Protein AF-A0A7R9M6M5-F1 (afdb_monomer)

Foldseek 3Di:
DFCVVVVLHAFKDKDKDAAAAQKKQAWWAAQWKKKKAWLAAKKWKWWADPLLAIDIDIAGHGKMFIDHGPITMMITFHDRGGTIMMIMTRGRVDDLVPIGGPLAVVLVDPLVVVCVVVVHDSVVCVPRDNHGPSMDGDHHDDPRVVVNCVSRPPRHHDPADRMGHSVPDDFPDDDPQWTKRWDFCVRRVVDQKTKMKTKGAAFHKQAWKFFQFFKWKKAWSAAKKKKKKWAVPDVVTDIDIDIDGHGDIDIHGHPIIMMITGNDNGITIMMTMGSHRGGDMGGPLVVLLVDPLVVSCVVPVPDSQVSQLSWDKDKAFCVNVVVRFFKIKMKTDGFAFKKQAWWFAQWKKKKAWQAAKKWKWWADPLRAIDTDIAGHGKMFIDHHPIIMMITFHDRGGTIMMIMTRGRPDDLNPIGGPLCVVLPDPLVVVCVVVVHDSVVCVPRDNHGSRMGHHHHDDPRVVVQVVSCPPRGHDPADRMGDCVPDDFPADDPQWTKRKDFCVNRVVDFKIKIKTKGAAFKKQAWKFFQPFKWKKAWQAAKKKKWKWDPDDVVTDIDIDIDGHGDIDIHGHPIIMMITGNGNGMTIMMTMGSGRDGDMDGPLLVCLPDPVVVSCVVPVPDPVVNVVRDNDDNSMDHD

InterPro domains:
  IPR006045 Cupin 1 [PF00190] (1-122)
  IPR006045 Cupin 1 [PF00190] (170-294)
  IPR006045 Cupin 1 [PF00190] (311-436)
  IPR006045 Cupin 1 [PF00190] (485-611)
  IPR006045 Cupin 1 [SM00835] (1-126)
  IPR006045 Cupin 1 [SM00835] (164-308)
  IPR006045 Cupin 1 [SM00835] (313-441)
  IPR006045 Cupin 1 [SM00835] (479-623)
  IPR011051 RmlC-like cupin domain superfamily [SSF51182] (2-311)
  IPR011051 RmlC-like cupin domain superfamily [SSF51182] (313-627)
  IPR014710 RmlC-like jelly roll fold [G3DSA:2.60.120.10] (2-165)
  IPR014710 RmlC-like jelly roll fold [G3DSA:2.60.120.10] (166-312)
  IPR014710 RmlC-like jelly roll fold [G3DSA:2.60.120.10] (316-480)
  IPR014710 RmlC-like jelly roll fold [G3DSA:2.60.120.10] (481-626)
  IPR017774 Bicupin, oxalate decarboxylase/oxidase [TIGR03404] (2-312)
  IPR017774 Bicupin, oxalate decarboxylase/oxidase [TIGR03404] (316-630)
  IPR051610 Glucose-6-phosphate isomerase/Oxalate decarboxylase [PTHR35848] (505-612)

Mean predicted aligned error: 11.85 Å

Solvent-accessible surface area (backbone atoms only — not comparable to full-atom values): 32671 Å² total; per-residue (Å²): 89,21,30,89,79,41,68,83,35,71,53,45,16,42,46,80,49,76,27,49,50,17,15,28,44,48,53,26,30,41,80,44,36,41,37,36,44,26,75,36,49,27,28,40,39,38,39,42,52,98,79,60,15,22,42,59,50,80,46,37,47,52,13,34,39,43,44,58,55,60,38,42,27,34,40,30,11,33,71,86,74,1,20,32,33,41,38,39,26,63,32,10,82,55,51,90,92,69,52,52,40,52,44,37,54,54,51,75,44,58,56,68,56,53,18,60,74,71,72,47,64,55,72,78,56,73,78,58,53,85,50,62,65,64,60,49,78,53,76,70,77,74,61,65,72,58,53,37,55,59,56,20,62,95,59,32,62,51,88,69,72,49,63,44,63,54,67,77,53,77,58,78,43,78,55,94,39,29,38,32,35,75,47,18,35,93,82,40,70,78,42,61,52,8,32,34,46,38,38,25,32,56,71,8,57,52,63,55,28,27,26,83,79,38,44,38,39,30,40,28,73,34,43,30,37,37,38,37,42,40,40,79,90,46,90,77,60,48,70,52,72,50,78,47,39,55,78,38,76,50,72,45,57,50,64,34,39,30,36,43,31,25,75,33,94,47,60,20,33,33,34,44,35,26,76,24,50,60,78,62,73,46,48,50,61,53,52,56,46,77,36,62,61,68,61,50,35,72,72,71,65,73,45,67,63,55,58,26,47,47,63,48,73,53,75,45,22,27,90,78,40,66,85,31,58,55,38,18,40,34,40,42,48,31,29,41,16,6,28,43,46,52,27,30,41,83,50,38,40,38,34,43,24,72,37,51,26,30,38,39,39,37,40,49,98,84,56,26,26,45,68,49,78,44,40,51,62,14,31,40,43,46,60,49,63,40,40,29,34,42,28,12,32,66,91,71,2,20,33,32,38,40,37,30,58,31,4,80,57,52,86,88,72,50,50,38,52,42,35,55,55,41,72,46,58,53,72,55,54,18,62,75,70,73,44,66,53,77,77,55,74,78,57,51,78,50,63,67,64,53,42,53,45,74,68,78,75,62,68,72,59,53,45,54,59,56,27,62,92,72,23,60,50,89,68,69,51,61,45,64,50,83,80,54,76,58,79,40,80,48,92,8,25,39,33,36,76,47,20,30,91,82,41,70,80,35,56,52,8,36,33,47,38,37,26,32,56,46,4,26,41,48,55,27,28,26,84,82,36,41,39,42,30,41,29,72,32,42,31,37,36,38,40,42,40,46,88,89,49,90,78,59,50,68,54,72,48,77,46,38,56,77,37,74,49,71,45,60,52,64,36,40,30,33,43,34,22,75,36,89,49,61,20,32,35,37,42,35,25,74,28,39,61,77,62,73,48,44,50,51,30,54,54,50,77,38,61,64,69,60,51,40,72,74,70,68,68,52,69,72,51,66,74,66,49,42,84,55,74,68,67,40,36,55,112

Structure (mmCIF, N/CA/C/O backbone):
data_AF-A0A7R9M6M5-F1
#
_entry.id   AF-A0A7R9M6M5-F1
#
loop_
_atom_site.group_PDB
_atom_site.id
_atom_site.type_symbol
_atom_site.label_atom_id
_atom_site.label_alt_id
_atom_site.label_comp_id
_atom_site.label_asym_id
_atom_site.label_entity_id
_atom_site.label_seq_id
_atom_site.pdbx_PDB_ins_code
_atom_site.Cartn_x
_atom_site.Cartn_y
_atom_site.Cartn_z
_atom_site.occupancy
_atom_site.B_iso_or_equiv
_atom_site.auth_seq_id
_atom_site.auth_comp_id
_atom_site.auth_asym_id
_atom_site.auth_atom_id
_atom_site.pdbx_PDB_model_num
ATOM 1 N N . VAL A 1 1 ? -10.448 -9.539 30.370 1.00 91.88 1 VAL A N 1
ATOM 2 C CA . VAL A 1 1 ? -9.020 -9.685 30.726 1.00 91.88 1 VAL A CA 1
ATOM 3 C C . VAL A 1 1 ? -8.406 -8.309 30.861 1.00 91.88 1 VAL A C 1
ATOM 5 O O . VAL A 1 1 ? -8.520 -7.508 29.941 1.00 91.88 1 VAL A O 1
ATOM 8 N N . ASN A 1 2 ? -7.773 -8.033 31.994 1.00 95.00 2 ASN A N 1
ATOM 9 C CA . ASN A 1 2 ? -6.988 -6.815 32.217 1.00 95.00 2 ASN A CA 1
ATOM 10 C C . ASN A 1 2 ? -5.619 -7.166 32.826 1.00 95.00 2 ASN A C 1
ATOM 12 O O . ASN A 1 2 ? -5.300 -8.344 32.993 1.00 95.00 2 ASN A O 1
ATOM 16 N N . VAL A 1 3 ? -4.822 -6.167 33.209 1.00 96.31 3 VAL A N 1
ATOM 17 C CA . VAL A 1 3 ? -3.471 -6.360 33.770 1.00 96.31 3 VAL A CA 1
ATOM 18 C C . VAL A 1 3 ? -3.435 -7.217 35.047 1.00 96.31 3 VAL A C 1
ATOM 20 O O . VAL A 1 3 ? -2.386 -7.740 35.416 1.00 96.31 3 VAL A O 1
ATOM 23 N N . LYS A 1 4 ? -4.555 -7.398 35.759 1.00 95.69 4 LYS A N 1
ATOM 24 C CA . LYS A 1 4 ? -4.601 -8.305 36.920 1.00 95.69 4 LYS A CA 1
ATOM 25 C C . LYS A 1 4 ? -4.625 -9.770 36.489 1.00 95.69 4 LYS A C 1
ATOM 27 O O . LYS A 1 4 ? -3.994 -10.595 37.146 1.00 95.69 4 LYS A O 1
ATOM 32 N N . ASP A 1 5 ? -5.330 -10.068 35.401 1.00 94.75 5 ASP A N 1
ATOM 33 C CA . ASP A 1 5 ? -5.462 -11.418 34.844 1.00 94.75 5 ASP A CA 1
ATOM 34 C C . ASP A 1 5 ? -4.282 -11.762 33.928 1.00 94.75 5 ASP A C 1
ATOM 36 O O . ASP A 1 5 ? -3.798 -12.893 33.916 1.00 94.75 5 ASP A O 1
ATOM 40 N N . PHE A 1 6 ? -3.800 -10.769 33.175 1.00 95.50 6 PHE A N 1
ATOM 41 C CA . PHE A 1 6 ? -2.734 -10.912 32.193 1.00 95.50 6 PHE A CA 1
ATOM 42 C C . PHE A 1 6 ? -1.681 -9.803 32.367 1.00 95.50 6 PHE A C 1
ATOM 44 O O . PHE A 1 6 ? -1.655 -8.841 31.603 1.00 95.50 6 PHE A O 1
ATOM 51 N N . PRO A 1 7 ? -0.781 -9.920 33.367 1.00 96.81 7 PRO A N 1
ATOM 52 C CA . PRO A 1 7 ? 0.104 -8.827 33.800 1.00 96.81 7 PRO A CA 1
ATOM 53 C C . PRO A 1 7 ? 1.103 -8.304 32.772 1.00 96.81 7 PRO A C 1
ATOM 55 O O . PRO A 1 7 ? 1.727 -7.270 33.005 1.00 96.81 7 PRO A O 1
ATOM 58 N N . ILE A 1 8 ? 1.307 -9.028 31.670 1.00 94.19 8 ILE A N 1
ATOM 59 C CA . ILE A 1 8 ? 2.146 -8.547 30.574 1.00 94.19 8 ILE A CA 1
ATOM 60 C C . ILE A 1 8 ? 1.436 -7.462 29.754 1.00 94.19 8 ILE A C 1
ATOM 62 O O . ILE A 1 8 ? 2.133 -6.607 29.216 1.00 94.19 8 ILE A O 1
ATOM 66 N N . ALA A 1 9 ? 0.098 -7.470 29.714 1.00 95.75 9 ALA A N 1
ATOM 67 C CA . ALA A 1 9 ? -0.709 -6.507 28.984 1.00 95.75 9 ALA A CA 1
ATOM 68 C C . ALA A 1 9 ? -0.822 -5.200 29.772 1.00 95.75 9 ALA A C 1
ATOM 70 O O . ALA A 1 9 ? -1.672 -5.066 30.651 1.00 95.75 9 ALA A O 1
ATOM 71 N N . THR A 1 10 ? 0.094 -4.266 29.513 1.00 96.25 10 THR A N 1
ATOM 72 C CA . THR A 1 10 ? 0.234 -3.020 30.284 1.00 96.25 10 THR A CA 1
ATOM 73 C C . THR A 1 10 ? -0.387 -1.795 29.626 1.00 96.25 10 THR A C 1
ATOM 75 O O . THR A 1 10 ? -0.517 -0.774 30.299 1.00 96.25 10 THR A O 1
ATOM 78 N N . GLU A 1 11 ? -0.811 -1.894 28.365 1.00 96.69 11 GLU A N 1
ATOM 79 C CA . GLU A 1 11 ? -1.436 -0.782 27.632 1.00 96.69 11 GLU A CA 1
ATOM 80 C C . GLU A 1 11 ? -2.932 -0.992 27.361 1.00 96.69 11 GLU A C 1
ATOM 82 O O . GLU A 1 11 ? -3.707 -0.038 27.418 1.00 96.69 11 GLU A O 1
ATOM 87 N N . LEU A 1 12 ? -3.345 -2.239 27.120 1.00 97.56 12 LEU A N 1
ATOM 88 C CA . LEU A 1 12 ? -4.691 -2.586 26.665 1.00 97.56 12 LEU A CA 1
ATOM 89 C C . LEU A 1 12 ? -5.375 -3.599 27.596 1.00 97.56 12 LEU A C 1
ATOM 91 O O . LEU A 1 12 ? -4.730 -4.465 28.191 1.00 97.56 12 LEU A O 1
ATOM 95 N N . ALA A 1 13 ? -6.700 -3.514 27.689 1.00 97.81 13 ALA A N 1
ATOM 96 C CA . ALA A 1 13 ? -7.562 -4.500 28.341 1.00 97.81 13 ALA A CA 1
ATOM 97 C C . ALA A 1 13 ? -8.728 -4.874 27.418 1.00 97.81 13 ALA A C 1
ATOM 99 O O . ALA A 1 13 ? -9.165 -4.053 26.620 1.00 97.81 13 ALA A O 1
ATOM 100 N N . GLY A 1 14 ? -9.253 -6.094 27.545 1.00 97.31 14 GLY A N 1
ATOM 101 C CA . GLY A 1 14 ? -10.307 -6.612 26.670 1.00 97.31 14 GLY A CA 1
ATOM 102 C C . GLY A 1 14 ? -11.515 -7.166 27.424 1.00 97.31 14 GLY A C 1
ATOM 103 O O . GLY A 1 14 ? -11.364 -7.800 28.475 1.00 97.31 14 GLY A O 1
ATOM 104 N N . VAL A 1 15 ? -12.713 -6.979 26.872 1.00 97.81 15 VAL A N 1
ATOM 105 C CA . VAL A 1 15 ? -13.975 -7.568 27.346 1.00 97.81 15 VAL A CA 1
ATOM 106 C C . VAL A 1 15 ? -14.675 -8.238 26.173 1.00 97.81 15 VAL A C 1
ATOM 108 O O . VAL A 1 15 ? -14.900 -7.618 25.142 1.00 97.81 15 VAL A O 1
ATOM 111 N N . GLN A 1 16 ? -15.056 -9.499 26.337 1.00 97.06 16 GLN A N 1
ATOM 112 C CA . GLN A 1 16 ? -15.898 -10.196 25.374 1.00 97.06 16 GLN A CA 1
ATOM 113 C C . GLN A 1 16 ? -17.340 -10.136 25.871 1.00 97.06 16 GLN A C 1
ATOM 115 O O . GLN A 1 16 ? -17.618 -10.541 27.000 1.00 97.06 16 GLN A O 1
ATOM 120 N N . MET A 1 17 ? -18.258 -9.628 25.052 1.00 97.81 17 MET A N 1
ATOM 121 C CA . MET A 1 17 ? -19.627 -9.371 25.488 1.00 97.81 17 MET A CA 1
ATOM 122 C C . MET A 1 17 ? -20.653 -9.901 24.493 1.00 97.81 17 MET A C 1
ATOM 124 O O . MET A 1 17 ? -20.473 -9.865 23.277 1.00 97.81 17 MET A O 1
ATOM 128 N N . ARG A 1 18 ? -21.764 -10.402 25.041 1.00 97.81 18 ARG A N 1
ATOM 129 C CA . ARG A 1 18 ? -22.876 -10.991 24.297 1.00 97.81 18 ARG A CA 1
ATOM 130 C C . ARG A 1 18 ? -24.187 -10.318 24.681 1.00 97.81 18 ARG A C 1
ATOM 132 O O . ARG A 1 18 ? -24.586 -10.356 25.841 1.00 97.81 18 ARG A O 1
ATOM 139 N N . LEU A 1 19 ? -24.900 -9.786 23.696 1.00 98.31 19 LEU A N 1
ATOM 140 C CA . LEU A 1 19 ? -26.255 -9.259 23.848 1.00 98.31 19 LEU A CA 1
ATOM 141 C C . LEU A 1 19 ? -27.232 -10.115 23.054 1.00 98.31 19 LEU A C 1
ATOM 143 O O . LEU A 1 19 ? -27.114 -10.205 21.840 1.00 98.31 19 LEU A O 1
ATOM 147 N N . VAL A 1 20 ? -28.214 -10.721 23.718 1.00 97.56 20 VAL A N 1
ATOM 148 C CA . VAL A 1 20 ? -29.313 -11.439 23.044 1.00 97.56 20 VAL A CA 1
ATOM 149 C C . VAL A 1 20 ? -30.204 -10.475 22.244 1.00 97.56 20 VAL A C 1
ATOM 151 O O . VAL A 1 20 ? -30.051 -9.258 22.346 1.00 97.56 20 VAL A O 1
ATOM 154 N N . ARG A 1 21 ? -31.174 -10.994 21.481 1.00 97.62 21 ARG A N 1
ATOM 155 C CA . ARG A 1 21 ? -32.204 -10.188 20.799 1.00 97.62 21 ARG A CA 1
ATOM 156 C C . ARG A 1 21 ? -32.848 -9.169 21.745 1.00 97.62 21 ARG A C 1
ATOM 158 O O . ARG A 1 21 ? -33.510 -9.553 22.709 1.00 97.62 21 ARG A O 1
ATOM 165 N N . GLY A 1 22 ? -32.684 -7.881 21.448 1.00 97.50 22 GLY A N 1
ATOM 166 C CA . GLY A 1 22 ? -33.200 -6.780 22.267 1.00 97.50 22 GLY A CA 1
ATOM 167 C C . GLY A 1 22 ? -32.490 -6.604 23.615 1.00 97.50 22 GLY A C 1
ATOM 168 O O . GLY A 1 22 ? -32.914 -5.777 24.418 1.00 97.50 22 GLY A O 1
ATOM 169 N N . GLY A 1 23 ? -31.424 -7.362 23.883 1.00 98.31 23 GLY A N 1
ATOM 170 C CA . GLY A 1 23 ? -30.550 -7.167 25.033 1.00 98.31 23 GLY A CA 1
ATOM 171 C C . GLY A 1 23 ? -29.790 -5.852 24.901 1.00 98.31 23 GLY A C 1
ATOM 172 O O . GLY A 1 23 ? -29.251 -5.553 23.840 1.00 98.31 23 GLY A O 1
ATOM 173 N N . VAL A 1 24 ? -29.746 -5.075 25.974 1.00 98.69 24 VAL A N 1
ATOM 174 C CA . VAL A 1 24 ? -29.139 -3.746 26.039 1.00 98.69 24 VAL A CA 1
ATOM 175 C C . VAL A 1 24 ? -27.993 -3.780 27.031 1.00 98.69 24 VAL A C 1
ATOM 177 O O . VAL A 1 24 ? -28.197 -4.145 28.187 1.00 98.69 24 VAL A O 1
ATOM 180 N N . ARG A 1 25 ? -26.813 -3.344 26.596 1.00 98.56 25 ARG A N 1
ATOM 181 C CA . ARG A 1 25 ? -25.772 -2.816 27.473 1.00 98.56 25 ARG A CA 1
ATOM 182 C C . ARG A 1 25 ? -26.164 -1.384 27.825 1.00 98.56 25 ARG A C 1
ATOM 184 O O . ARG A 1 25 ? -26.307 -0.545 26.936 1.00 98.56 25 ARG A O 1
ATOM 191 N N . GLU A 1 26 ? -26.403 -1.146 29.112 1.00 98.56 26 GLU A N 1
ATOM 192 C CA . GLU A 1 26 ? -26.962 0.103 29.638 1.00 98.56 26 GLU A CA 1
ATOM 193 C C . GLU A 1 26 ? -26.215 1.355 29.147 1.00 98.56 26 GLU A C 1
ATOM 195 O O . GLU A 1 26 ? -25.014 1.305 28.906 1.00 98.56 26 GLU A O 1
ATOM 200 N N . LEU A 1 27 ? -26.916 2.492 29.049 1.00 98.62 27 LEU A N 1
ATOM 201 C CA . LEU A 1 27 ? -26.295 3.807 28.872 1.00 98.62 27 LEU A CA 1
ATOM 202 C C . LEU A 1 27 ? -25.212 4.055 29.928 1.00 98.62 27 LEU A C 1
ATOM 204 O O . LEU A 1 27 ? -25.495 4.047 31.130 1.00 98.62 27 LEU A O 1
ATOM 208 N N . HIS A 1 28 ? -23.986 4.292 29.474 1.00 98.69 28 HIS A N 1
ATOM 209 C CA . HIS A 1 28 ? -22.837 4.448 30.355 1.00 98.69 28 HIS A CA 1
ATOM 210 C C . HIS A 1 28 ? -21.697 5.231 29.706 1.00 98.69 28 HIS A C 1
ATOM 212 O O . HIS A 1 28 ? -21.733 5.522 28.515 1.00 98.69 28 HIS A O 1
ATOM 218 N N . TRP A 1 29 ? -20.686 5.585 30.499 1.00 98.50 29 TRP A N 1
ATOM 219 C CA . TRP A 1 29 ? -19.401 6.087 30.005 1.00 98.50 29 TRP A CA 1
ATOM 220 C C . TRP A 1 29 ? -18.245 5.582 30.877 1.00 98.50 29 TRP A C 1
ATOM 222 O O . TRP A 1 29 ? -18.445 5.029 31.962 1.00 98.50 29 TRP A O 1
ATOM 232 N N . HIS A 1 30 ? -17.016 5.797 30.417 1.00 98.12 30 HIS A N 1
ATOM 233 C CA . HIS A 1 30 ? -15.781 5.467 31.133 1.00 98.12 30 HIS A CA 1
ATOM 234 C C . HIS A 1 30 ? -14.622 6.360 30.647 1.00 98.12 30 HIS A C 1
ATOM 236 O O . HIS A 1 30 ? -14.724 6.969 29.580 1.00 98.12 30 HIS A O 1
ATOM 242 N N . PRO A 1 31 ? -13.525 6.481 31.421 1.00 95.81 31 PRO A N 1
ATOM 243 C CA . PRO A 1 31 ? -12.384 7.320 31.053 1.00 95.81 31 PRO A CA 1
ATOM 244 C C . PRO A 1 31 ? -11.479 6.694 29.982 1.00 95.81 31 PRO A C 1
ATOM 246 O O . PRO A 1 31 ? -10.701 7.419 29.370 1.00 95.81 31 PRO A O 1
ATOM 249 N N . ALA A 1 32 ? -11.562 5.386 29.738 1.00 96.75 32 ALA A N 1
ATOM 250 C CA . ALA A 1 32 ? -10.852 4.751 28.631 1.00 96.75 32 ALA A CA 1
ATOM 251 C C . ALA A 1 32 ? -11.553 5.046 27.294 1.00 96.75 32 ALA A C 1
ATOM 253 O O . ALA A 1 32 ? -12.771 5.220 27.262 1.00 96.75 32 ALA A O 1
ATOM 254 N N . THR A 1 33 ? -10.799 5.091 26.201 1.00 97.31 33 THR A N 1
ATOM 255 C CA . THR A 1 33 ? -11.354 4.935 24.852 1.00 97.31 33 THR A CA 1
ATOM 256 C C . THR A 1 33 ? -11.737 3.471 24.668 1.00 97.31 33 THR A C 1
ATOM 258 O O . THR A 1 33 ? -10.958 2.593 25.034 1.00 97.31 33 THR A O 1
ATOM 261 N N . GLU A 1 34 ? -12.915 3.216 24.108 1.00 98.38 34 GLU A N 1
ATOM 262 C CA . GLU A 1 34 ? -13.382 1.872 23.755 1.00 98.38 34 GLU A CA 1
ATOM 263 C C . GLU A 1 34 ? -13.291 1.701 22.245 1.00 98.38 34 GLU A C 1
ATOM 265 O O . GLU A 1 34 ? -13.902 2.469 21.510 1.00 98.38 34 GLU A O 1
ATOM 270 N N . TRP A 1 35 ? -12.539 0.707 21.795 1.00 98.56 35 TRP A N 1
ATOM 271 C CA . TRP A 1 35 ? -12.549 0.194 20.430 1.00 98.56 35 TRP A CA 1
ATOM 272 C C . TRP A 1 35 ? -13.246 -1.161 20.434 1.00 98.56 35 TRP A C 1
ATOM 274 O O . TRP A 1 35 ? -13.122 -1.904 21.407 1.00 98.56 35 TRP A O 1
ATOM 284 N N . ALA A 1 36 ? -13.957 -1.517 19.374 1.00 98.62 36 ALA A N 1
ATOM 285 C CA . ALA A 1 36 ? -14.643 -2.797 19.330 1.00 98.62 36 ALA A CA 1
ATOM 286 C C . ALA A 1 36 ? -14.668 -3.432 17.951 1.00 98.62 36 ALA A C 1
ATOM 288 O O . ALA A 1 36 ? -14.632 -2.740 16.938 1.00 98.62 36 ALA A O 1
ATOM 289 N N . TYR A 1 37 ? -14.822 -4.754 17.952 1.00 98.69 37 TYR A N 1
ATOM 290 C CA . TYR A 1 37 ? -14.992 -5.587 16.770 1.00 98.69 37 TYR A CA 1
ATOM 291 C C . TYR A 1 37 ? -16.195 -6.515 16.955 1.00 98.69 37 TYR A C 1
ATOM 293 O O . TYR A 1 37 ? -16.275 -7.260 17.941 1.00 98.69 37 TYR A O 1
ATOM 301 N N . VAL A 1 38 ? -17.137 -6.487 16.012 1.00 98.50 38 VAL A N 1
ATOM 302 C CA . VAL A 1 38 ? -18.300 -7.381 16.024 1.00 98.50 38 VAL A CA 1
ATOM 303 C C . VAL A 1 38 ? -17.896 -8.739 15.462 1.00 98.50 38 VAL A C 1
ATOM 305 O O . VAL A 1 38 ? -17.629 -8.886 14.273 1.00 98.50 38 VAL A O 1
ATOM 308 N N . MET A 1 39 ? -17.885 -9.758 16.319 1.00 97.31 39 MET A N 1
ATOM 309 C CA . MET A 1 39 ? -17.541 -11.124 15.921 1.00 97.31 39 MET A CA 1
ATOM 310 C C . MET A 1 39 ? -18.711 -11.854 15.258 1.00 97.31 39 MET A C 1
ATOM 312 O O . MET A 1 39 ? -18.479 -12.720 14.431 1.00 97.31 39 MET A O 1
ATOM 316 N N . SER A 1 40 ? -19.957 -11.567 15.653 1.00 97.25 40 SER A N 1
ATOM 317 C CA . SER A 1 40 ? -21.156 -12.086 14.978 1.00 97.25 40 SER A CA 1
ATOM 318 C C . SER A 1 40 ? -22.419 -11.309 15.353 1.00 97.25 40 SER A C 1
ATOM 320 O O . SER A 1 40 ? -22.526 -10.727 16.439 1.00 97.25 40 SER A O 1
ATOM 322 N N . GLY A 1 41 ? -23.412 -11.359 14.464 1.00 97.56 41 GLY A N 1
ATOM 323 C CA . GLY A 1 41 ? -24.703 -10.700 14.647 1.00 97.56 41 GLY A CA 1
ATOM 324 C C . GLY A 1 41 ? -24.656 -9.201 14.351 1.00 97.56 41 GLY A C 1
ATOM 325 O O . GLY A 1 41 ? -23.792 -8.726 13.618 1.00 97.56 41 GLY A O 1
ATOM 326 N N . THR A 1 42 ? -25.611 -8.459 14.910 1.00 98.25 42 THR A N 1
ATOM 327 C CA . THR A 1 42 ? -25.756 -7.016 14.671 1.00 98.25 42 THR A CA 1
ATOM 328 C C . THR A 1 42 ? -26.167 -6.321 15.961 1.00 98.25 42 THR A C 1
ATOM 330 O O . THR A 1 42 ? -27.047 -6.804 16.679 1.00 98.25 42 THR A O 1
ATOM 333 N N . CYS A 1 43 ? -25.588 -5.161 16.261 1.00 98.44 43 CYS A N 1
ATOM 334 C CA . CYS A 1 43 ? -26.076 -4.283 17.323 1.00 98.44 43 CYS A CA 1
ATOM 335 C C . CYS A 1 43 ? -26.326 -2.860 16.825 1.00 98.44 43 CYS A C 1
ATOM 337 O O . CYS A 1 43 ? -25.689 -2.386 15.891 1.00 98.44 43 CYS A O 1
ATOM 339 N N . ARG A 1 44 ? -27.252 -2.172 17.497 1.00 98.75 44 ARG A N 1
ATOM 340 C CA . ARG A 1 44 ? -27.378 -0.721 17.434 1.00 98.75 44 ARG A CA 1
ATOM 341 C C . ARG A 1 44 ? -26.503 -0.102 18.501 1.00 98.75 44 ARG A C 1
ATOM 343 O O . ARG A 1 44 ? -26.635 -0.449 19.676 1.00 98.75 44 ARG A O 1
ATOM 350 N N . ILE A 1 45 ? -25.689 0.857 18.104 1.00 98.75 45 ILE A N 1
ATOM 351 C CA . ILE A 1 45 ? -24.898 1.681 19.001 1.00 98.75 45 ILE A CA 1
ATOM 352 C C . ILE A 1 45 ? -25.422 3.111 19.035 1.00 98.75 45 ILE A C 1
ATOM 354 O O . ILE A 1 45 ? -25.960 3.622 18.053 1.00 98.75 45 ILE A O 1
ATOM 358 N N . THR A 1 46 ? -25.266 3.769 20.180 1.00 98.69 46 THR A N 1
ATOM 359 C CA . THR A 1 46 ? -25.616 5.185 20.350 1.00 98.69 46 THR A CA 1
ATOM 360 C C . THR A 1 46 ? -24.489 5.924 21.042 1.00 98.69 46 THR A C 1
ATOM 362 O O . THR A 1 46 ? -23.941 5.365 21.984 1.00 98.69 46 THR A O 1
ATOM 365 N N . ALA A 1 47 ? -24.234 7.184 20.703 1.00 98.38 47 ALA A N 1
ATOM 366 C CA . ALA A 1 47 ? -23.343 8.058 21.462 1.00 98.38 47 ALA A CA 1
ATOM 367 C C . ALA A 1 47 ? -23.809 9.522 21.440 1.00 98.38 47 ALA A C 1
ATOM 369 O O . ALA A 1 47 ? -24.619 9.920 20.597 1.00 98.38 47 ALA A O 1
ATOM 370 N N . ILE A 1 48 ? -23.280 10.324 22.367 1.00 96.94 48 ILE A N 1
ATOM 371 C CA . ILE A 1 48 ? -23.477 11.778 22.413 1.00 96.94 48 ILE A CA 1
ATOM 372 C C . ILE A 1 48 ? -22.143 12.509 22.635 1.00 96.94 48 ILE A C 1
ATOM 374 O O . ILE A 1 48 ? -21.298 12.049 23.409 1.00 96.94 48 ILE A O 1
ATOM 378 N N . ASP A 1 49 ? -21.946 13.643 21.958 1.00 95.25 49 ASP A N 1
ATOM 379 C CA . ASP A 1 49 ? -20.776 14.515 22.145 1.00 95.25 49 ASP A CA 1
ATOM 380 C C . ASP A 1 49 ? -21.019 15.648 23.168 1.00 95.25 49 ASP A C 1
ATOM 382 O O . ASP A 1 49 ? -22.100 15.799 23.740 1.00 95.25 49 ASP A O 1
ATOM 386 N N . GLU A 1 50 ? -19.998 16.471 23.423 1.00 94.44 50 GLU A N 1
ATOM 387 C CA . GLU A 1 50 ? -20.080 17.631 24.324 1.00 94.44 50 GLU A CA 1
ATOM 388 C C . GLU A 1 50 ? -20.996 18.751 23.812 1.00 94.44 50 GLU A C 1
ATOM 390 O O . GLU A 1 50 ? -21.436 19.591 24.598 1.00 94.44 50 GLU A O 1
ATOM 395 N N . GLY A 1 51 ? -21.284 18.771 22.509 1.00 95.19 51 GLY A N 1
ATOM 396 C CA . GLY A 1 51 ? -22.243 19.674 21.880 1.00 95.19 51 GLY A CA 1
ATOM 397 C C . GLY A 1 51 ? -23.689 19.187 21.993 1.00 95.19 51 GLY A C 1
ATOM 398 O O . GLY A 1 51 ? -24.603 19.886 21.552 1.00 95.19 51 GLY A O 1
ATOM 399 N N . GLY A 1 52 ? -23.910 18.006 22.578 1.00 95.56 52 GLY A N 1
ATOM 400 C CA . GLY A 1 52 ? -25.215 17.364 22.671 1.00 95.56 52 GLY A CA 1
ATOM 401 C C . GLY A 1 52 ? -25.695 16.766 21.348 1.00 95.56 52 GLY A C 1
ATOM 402 O O . GLY A 1 52 ? -26.894 16.524 21.196 1.00 95.56 52 GLY A O 1
ATOM 403 N N . LYS A 1 53 ? -24.802 16.569 20.375 1.00 97.62 53 LYS A N 1
ATOM 404 C CA . LYS A 1 53 ? -25.119 15.952 19.085 1.00 97.62 53 LYS A CA 1
ATOM 405 C C . LYS A 1 53 ? -25.138 14.440 19.218 1.00 97.62 53 LYS A C 1
ATOM 407 O O . LYS A 1 53 ? -24.337 13.867 19.954 1.00 97.62 53 LYS A O 1
ATOM 412 N N . ALA A 1 54 ? -26.044 13.803 18.489 1.00 97.81 54 ALA A N 1
ATOM 413 C CA . ALA A 1 54 ? -26.254 12.366 18.581 1.00 97.81 54 ALA A CA 1
ATOM 414 C C . ALA A 1 54 ? -25.544 11.595 17.466 1.00 97.81 54 ALA A C 1
ATOM 416 O O . ALA A 1 54 ? -25.441 12.057 16.328 1.00 97.81 54 ALA A O 1
ATOM 417 N N . PHE A 1 55 ? -25.137 10.376 17.797 1.00 98.38 55 PHE A N 1
ATOM 418 C CA . PHE A 1 55 ? -24.728 9.342 16.860 1.00 98.38 55 PHE A CA 1
ATOM 419 C C . PHE A 1 55 ? -25.541 8.085 17.158 1.00 98.38 55 PHE A C 1
ATOM 421 O O . PHE A 1 55 ? -25.664 7.690 18.317 1.00 98.38 55 PHE A O 1
ATOM 428 N N . VAL A 1 56 ? -26.142 7.496 16.129 1.00 98.62 56 VAL A N 1
ATOM 429 C CA . VAL A 1 56 ? -26.894 6.240 16.216 1.00 98.62 56 VAL A CA 1
ATOM 430 C C . VAL A 1 56 ? -26.594 5.463 14.947 1.00 98.62 56 VAL A C 1
ATOM 432 O O . VAL A 1 56 ? -26.830 5.990 13.861 1.00 98.62 56 VAL A O 1
ATOM 435 N N . GLU A 1 57 ? -26.090 4.243 15.081 1.00 98.62 57 GLU A N 1
ATOM 436 C CA . GLU A 1 57 ? -25.695 3.425 13.934 1.00 98.62 57 GLU A CA 1
ATOM 437 C C . GLU A 1 57 ? -25.913 1.937 14.210 1.00 98.62 57 GLU A C 1
ATOM 439 O O . GLU A 1 57 ? -25.844 1.510 15.365 1.00 98.62 57 GLU A O 1
ATOM 444 N N . ASP A 1 58 ? -26.187 1.163 13.161 1.00 98.62 58 ASP A N 1
ATOM 445 C CA . ASP A 1 58 ? -26.205 -0.300 13.219 1.00 98.62 58 ASP A CA 1
ATOM 446 C C . ASP A 1 58 ? -24.872 -0.845 12.683 1.00 98.62 58 ASP A C 1
ATOM 448 O O . ASP A 1 58 ? -24.449 -0.505 11.581 1.00 98.62 58 ASP A O 1
ATOM 452 N N . VAL A 1 59 ? -24.217 -1.711 13.456 1.00 98.38 59 VAL A N 1
ATOM 453 C CA . VAL A 1 59 ? -22.946 -2.365 13.098 1.00 98.38 59 VAL A CA 1
ATOM 454 C C . VAL A 1 59 ? -23.124 -3.879 13.127 1.00 98.38 59 VAL A C 1
ATOM 456 O O . VAL A 1 59 ? -23.807 -4.414 14.009 1.00 98.38 59 VAL A O 1
ATOM 459 N N . SER A 1 60 ? -22.559 -4.569 12.137 1.00 97.88 60 SER A N 1
ATOM 460 C CA . SER A 1 60 ? -22.714 -6.015 11.933 1.00 97.88 60 SER A CA 1
ATOM 461 C C . SER A 1 60 ? -21.375 -6.743 11.991 1.00 97.88 60 SER A C 1
ATOM 463 O O . SER A 1 60 ? -20.343 -6.129 12.224 1.00 97.88 60 SER A O 1
ATOM 465 N N . GLU A 1 61 ? -21.397 -8.064 11.824 1.00 97.12 61 G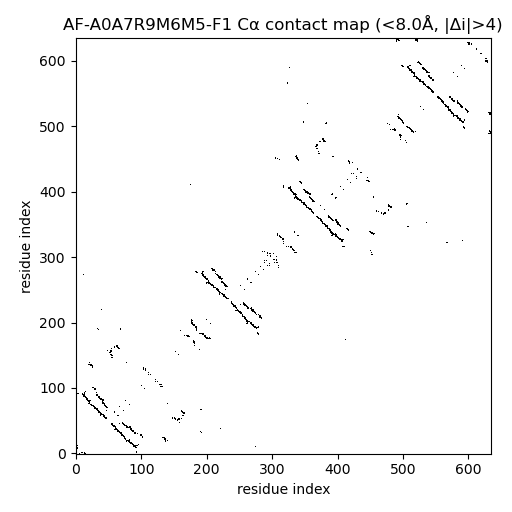LU A N 1
ATOM 466 C CA . GLU A 1 61 ? -20.201 -8.909 11.758 1.00 97.12 61 GLU A CA 1
ATOM 467 C C . GLU A 1 61 ? -19.075 -8.292 10.911 1.00 97.12 61 GLU A C 1
ATOM 469 O O . GLU A 1 61 ? -19.298 -7.823 9.795 1.00 97.12 61 GLU A O 1
ATOM 474 N N . SER A 1 62 ? -17.869 -8.288 11.481 1.00 96.38 62 SER A N 1
ATOM 475 C CA . SER A 1 62 ? -16.657 -7.654 10.953 1.00 96.38 62 SER A CA 1
ATOM 476 C C . SER A 1 62 ? -16.647 -6.124 10.888 1.00 96.38 62 SER A C 1
ATOM 478 O O . SER A 1 62 ? -15.647 -5.556 10.453 1.00 96.38 62 SER A O 1
ATOM 480 N N . ASP A 1 63 ? -17.688 -5.439 11.357 1.00 98.50 63 ASP A N 1
ATOM 481 C CA . ASP A 1 63 ? -17.650 -3.994 11.578 1.00 98.50 63 ASP A CA 1
ATOM 482 C C . ASP A 1 63 ? -17.066 -3.652 12.953 1.00 98.50 63 ASP A C 1
ATOM 484 O O . ASP A 1 63 ? -16.968 -4.482 13.865 1.00 98.50 63 ASP A O 1
ATOM 488 N N . LEU A 1 64 ? -16.680 -2.387 13.096 1.00 98.44 64 LEU A N 1
ATOM 489 C CA . LEU A 1 64 ? -16.043 -1.848 14.285 1.00 98.44 64 LEU A CA 1
ATOM 490 C C . LEU A 1 64 ? -16.764 -0.603 14.784 1.00 98.44 64 LEU A C 1
ATOM 492 O O . LEU A 1 64 ? -17.460 0.091 14.036 1.00 98.44 64 LEU A O 1
ATOM 496 N N . TRP A 1 65 ? -16.507 -0.260 16.041 1.00 98.62 65 TRP A N 1
ATOM 497 C CA . TRP A 1 65 ? -16.773 1.083 16.542 1.00 98.62 65 TRP A CA 1
ATOM 498 C C . TRP A 1 65 ? -15.641 1.592 17.417 1.00 98.62 65 TRP A C 1
ATOM 500 O O . TRP A 1 65 ? -14.797 0.831 17.893 1.00 98.62 65 TRP A O 1
ATOM 510 N N . LEU A 1 66 ? -15.654 2.903 17.641 1.00 98.25 66 LEU A N 1
ATOM 511 C CA . LEU A 1 66 ? -14.839 3.536 18.655 1.00 98.25 66 LEU A CA 1
ATOM 512 C C . LEU A 1 66 ? -15.605 4.638 19.377 1.00 98.25 66 LEU A C 1
ATOM 514 O O . LEU A 1 66 ? -16.075 5.594 18.762 1.00 98.25 66 LEU A O 1
ATOM 518 N N . PHE A 1 67 ? -15.657 4.541 20.702 1.00 98.25 67 PHE A N 1
ATOM 519 C CA . PHE A 1 67 ? -16.124 5.619 21.561 1.00 98.25 67 PHE A CA 1
ATOM 520 C C . PHE A 1 67 ? -14.932 6.315 22.213 1.00 98.25 67 PHE A C 1
ATOM 522 O O . PHE A 1 67 ? -14.208 5.696 23.002 1.00 98.25 67 PHE A O 1
ATOM 529 N N . PRO A 1 68 ? -14.721 7.613 21.929 1.00 96.81 68 PRO A N 1
ATOM 530 C CA . PRO A 1 68 ? -13.701 8.383 22.619 1.00 96.81 68 PRO A CA 1
ATOM 531 C C . PRO A 1 68 ? -13.921 8.392 24.137 1.00 96.81 68 PRO A C 1
ATOM 533 O O . PRO A 1 68 ? -15.053 8.308 24.624 1.00 96.81 68 PRO A O 1
ATOM 536 N N . SER A 1 69 ? -12.828 8.562 24.880 1.00 96.81 69 SER A N 1
ATOM 537 C CA . SER A 1 69 ? -12.848 8.734 26.336 1.00 96.81 69 SER A CA 1
ATOM 538 C C . SER A 1 69 ? -13.957 9.689 26.801 1.00 96.81 69 SER A C 1
ATOM 540 O O . SER A 1 69 ? -14.101 10.809 26.302 1.00 96.81 69 SER A O 1
ATOM 542 N N . GLY A 1 70 ? -14.751 9.238 27.774 1.00 96.31 70 GLY A N 1
ATOM 543 C CA . GLY A 1 70 ? -15.783 10.040 28.427 1.00 96.31 70 GLY A CA 1
ATOM 544 C C . GLY A 1 70 ? -17.067 10.263 27.624 1.00 96.31 70 GLY A C 1
ATOM 545 O O . GLY A 1 70 ? -17.934 10.991 28.105 1.00 96.31 70 GLY A O 1
ATOM 546 N N . ARG A 1 71 ? -17.231 9.661 26.437 1.00 96.94 71 ARG A N 1
ATOM 547 C CA . ARG A 1 71 ? -18.475 9.765 25.654 1.00 96.94 71 ARG A CA 1
ATOM 548 C C . ARG A 1 71 ? -19.535 8.794 26.168 1.00 96.94 71 ARG A C 1
ATOM 550 O O . ARG A 1 71 ? -19.280 7.590 26.156 1.00 96.94 71 ARG A O 1
ATOM 557 N N . PRO A 1 72 ? -20.722 9.267 26.595 1.00 98.25 72 PRO A N 1
ATOM 558 C CA . PRO A 1 72 ? -21.812 8.376 26.955 1.00 98.25 72 PRO A CA 1
ATOM 559 C C . PRO A 1 72 ? -22.339 7.629 25.736 1.00 98.25 72 PRO A C 1
ATOM 561 O O . PRO A 1 72 ? -22.593 8.244 24.698 1.00 98.25 72 PRO A O 1
ATOM 564 N N . HIS A 1 73 ? -22.531 6.323 25.882 1.00 98.75 73 HIS A N 1
ATOM 565 C CA . HIS A 1 73 ? -22.977 5.441 24.812 1.00 98.75 73 HIS A CA 1
ATOM 566 C C . HIS A 1 73 ? -23.810 4.261 25.335 1.00 98.75 73 HIS A C 1
ATOM 568 O O . HIS A 1 73 ? -23.947 4.060 26.543 1.00 98.75 73 HIS A O 1
ATOM 574 N N . SER A 1 74 ? -24.418 3.504 24.419 1.00 98.69 74 SER A N 1
ATOM 575 C CA . SER A 1 74 ? -25.132 2.252 24.705 1.00 98.69 74 SER A CA 1
ATOM 576 C C . SER A 1 74 ? -25.049 1.297 23.520 1.00 98.69 74 SER A C 1
ATOM 578 O O . SER A 1 74 ? -24.732 1.722 22.407 1.00 98.69 74 SER A O 1
ATOM 580 N N . ILE A 1 75 ? -25.343 0.018 23.768 1.00 98.75 75 ILE A N 1
ATOM 581 C CA . ILE A 1 75 ? -25.302 -1.040 22.753 1.00 98.75 75 ILE A CA 1
ATOM 582 C C . ILE A 1 75 ? -26.558 -1.893 22.905 1.00 98.75 75 ILE A C 1
ATOM 584 O O . ILE A 1 75 ? -26.884 -2.321 24.012 1.00 98.75 75 ILE A O 1
ATOM 588 N N . GLN A 1 76 ? -27.258 -2.177 21.812 1.00 98.62 76 GLN A N 1
ATOM 589 C CA . GLN A 1 76 ? -28.449 -3.021 21.813 1.00 98.62 76 GLN A CA 1
ATOM 590 C C . GLN A 1 76 ? -28.359 -4.107 20.742 1.00 98.62 76 GLN A C 1
ATOM 592 O O . GLN A 1 76 ? -28.235 -3.803 19.561 1.00 98.62 76 GLN A O 1
ATOM 597 N N . GLY A 1 77 ? -28.460 -5.377 21.136 1.00 98.31 77 GLY A N 1
ATOM 598 C CA . GLY A 1 77 ? -28.470 -6.513 20.212 1.00 98.31 77 GLY A CA 1
ATOM 599 C C . GLY A 1 77 ? -29.714 -6.520 19.318 1.00 98.31 77 GLY A C 1
ATOM 600 O O . GLY A 1 77 ? -30.842 -6.394 19.807 1.00 98.31 77 GLY A O 1
ATOM 601 N N . LEU A 1 78 ? -29.509 -6.695 18.014 1.00 97.62 78 LEU A N 1
ATOM 602 C CA . LEU A 1 78 ? -30.542 -6.747 16.977 1.00 97.62 78 LEU A CA 1
ATOM 603 C C . LEU A 1 78 ? -30.680 -8.158 16.394 1.00 97.62 78 LEU A C 1
ATOM 605 O O . LEU A 1 78 ? -29.874 -9.039 16.665 1.00 97.62 78 LEU A O 1
ATOM 609 N N . GLY A 1 79 ? -31.712 -8.377 15.577 1.00 91.62 79 GLY A N 1
ATOM 610 C CA . GLY A 1 79 ? -31.952 -9.678 14.946 1.00 91.62 79 GLY A CA 1
ATOM 611 C C . GLY A 1 79 ? -32.278 -10.787 15.951 1.00 91.62 79 GLY A C 1
ATOM 612 O O . GLY A 1 79 ? -32.428 -10.543 17.149 1.00 91.62 79 GLY A O 1
ATOM 613 N N . ASP A 1 80 ? -32.430 -12.013 15.458 1.00 90.31 80 ASP A N 1
ATOM 614 C CA . ASP A 1 80 ? -32.790 -13.154 16.309 1.00 90.31 80 ASP A CA 1
ATOM 615 C C . ASP A 1 80 ? -31.614 -13.638 17.162 1.00 90.31 80 ASP A C 1
ATOM 617 O O . ASP A 1 80 ? -31.799 -13.999 18.328 1.00 90.31 80 ASP A O 1
ATOM 621 N N . ASP A 1 81 ? -30.402 -13.525 16.623 1.00 89.94 81 ASP A N 1
ATOM 622 C CA . ASP A 1 81 ? -29.177 -13.898 17.311 1.00 89.94 81 ASP A CA 1
ATOM 623 C C . ASP A 1 81 ? -28.565 -12.748 18.115 1.00 89.94 81 ASP A C 1
ATOM 625 O O . ASP A 1 81 ? -27.588 -12.978 18.807 1.00 89.94 81 ASP A O 1
ATOM 629 N N . GLY A 1 82 ? -29.099 -11.526 18.140 1.00 95.94 82 GLY A N 1
ATOM 630 C CA . GLY A 1 82 ? -28.474 -10.434 18.897 1.00 95.94 82 GLY A CA 1
ATOM 631 C C . GLY A 1 82 ? -27.087 -10.053 18.353 1.00 95.94 82 GLY A C 1
ATOM 632 O O . GLY A 1 82 ? -26.865 -10.039 17.147 1.00 95.94 82 GLY A O 1
ATOM 633 N N . CYS A 1 83 ? -26.140 -9.764 19.249 1.00 97.81 83 CYS A N 1
ATOM 634 C CA . CYS A 1 83 ? -24.767 -9.393 18.897 1.00 97.81 83 CYS A CA 1
ATOM 635 C C . CYS A 1 83 ? -23.728 -10.022 19.835 1.00 97.81 83 CYS A C 1
ATOM 637 O O . CYS A 1 83 ? -23.986 -10.178 21.037 1.00 97.81 83 CYS A O 1
ATOM 639 N N . PHE A 1 84 ? -22.565 -10.382 19.298 1.00 97.94 84 PHE A N 1
ATOM 640 C CA . PHE A 1 84 ? -21.393 -10.858 20.028 1.00 97.94 84 PHE A CA 1
ATOM 641 C C . PHE A 1 84 ? -20.155 -10.106 19.552 1.00 97.94 84 PHE A C 1
ATOM 643 O O . PHE A 1 84 ? -19.867 -10.074 18.358 1.00 97.94 84 PHE A O 1
ATOM 650 N N . PHE A 1 85 ? -19.434 -9.487 20.477 1.00 98.31 85 PHE A N 1
ATOM 651 C CA . PHE A 1 85 ? -18.396 -8.523 20.135 1.00 98.31 85 PHE A CA 1
ATOM 652 C C . PHE A 1 85 ? -17.282 -8.492 21.176 1.00 98.31 85 PHE A C 1
ATOM 654 O O . PHE A 1 85 ? -17.463 -8.874 22.338 1.00 98.31 85 PHE A O 1
ATOM 661 N N . LEU A 1 86 ? -16.115 -8.055 20.721 1.00 98.62 86 LEU A N 1
ATOM 662 C CA . LEU A 1 86 ? -14.944 -7.791 21.536 1.00 98.62 86 LEU A CA 1
ATOM 663 C C . LEU A 1 86 ? -14.837 -6.283 21.755 1.00 98.62 86 LEU A C 1
ATOM 665 O O . LEU A 1 86 ? -14.898 -5.529 20.792 1.00 98.62 86 LEU A O 1
ATOM 669 N N . LEU A 1 87 ? -14.641 -5.867 23.001 1.00 98.56 87 LEU A N 1
ATOM 670 C CA . LEU A 1 87 ? -14.280 -4.508 23.393 1.00 98.56 87 LEU A CA 1
ATOM 671 C C . LEU A 1 87 ? -12.813 -4.494 23.810 1.00 98.56 87 LEU A C 1
ATOM 673 O O . LEU A 1 87 ? -12.382 -5.374 24.558 1.00 98.56 87 LEU A O 1
ATOM 677 N N . VAL A 1 88 ? -12.070 -3.484 23.380 1.00 98.44 88 VAL A N 1
ATOM 678 C CA . VAL A 1 88 ? -10.680 -3.227 23.748 1.00 98.44 88 VAL A CA 1
ATOM 679 C C . VAL A 1 88 ? -10.565 -1.796 24.259 1.00 98.44 88 VAL A C 1
ATOM 681 O O . VAL A 1 88 ? -11.027 -0.848 23.627 1.00 98.44 88 VAL A O 1
ATOM 684 N N . PHE A 1 89 ? -9.939 -1.638 25.418 1.00 98.25 89 PHE A N 1
ATOM 685 C CA . PHE A 1 89 ? -9.796 -0.368 26.115 1.00 98.25 89 PHE A CA 1
ATOM 686 C C . PHE A 1 89 ? -8.327 0.019 26.196 1.00 98.25 89 PHE A C 1
ATOM 688 O O . PHE A 1 89 ? -7.503 -0.807 26.591 1.00 98.25 89 PHE A O 1
ATOM 695 N N . ASN A 1 90 ? -8.006 1.286 25.923 1.00 96.12 90 ASN A N 1
ATOM 696 C CA . ASN A 1 90 ? -6.652 1.838 26.088 1.00 96.12 90 ASN A CA 1
ATOM 697 C C . ASN A 1 90 ? -6.285 2.180 27.542 1.00 96.12 90 ASN A C 1
ATOM 699 O O . ASN A 1 90 ? -5.653 3.197 27.830 1.00 96.12 90 ASN A O 1
ATOM 703 N N . ASP A 1 91 ? -6.715 1.323 28.460 1.00 96.62 91 ASP A N 1
ATOM 704 C CA . ASP A 1 91 ? -6.356 1.345 29.868 1.00 96.62 91 ASP A CA 1
ATOM 705 C C . ASP A 1 91 ? -6.248 -0.102 30.348 1.00 96.62 91 ASP A C 1
ATOM 707 O O . ASP A 1 91 ? -7.248 -0.795 30.547 1.00 96.62 91 ASP A O 1
ATOM 711 N N . ALA A 1 92 ? -5.023 -0.568 30.567 1.00 96.06 92 ALA A N 1
ATOM 712 C CA . ALA A 1 92 ? -4.769 -1.927 31.024 1.00 96.06 92 ALA A CA 1
ATOM 713 C C . ALA A 1 92 ? -5.362 -2.252 32.402 1.00 96.06 92 ALA A C 1
ATOM 715 O O . ALA A 1 92 ? -5.510 -3.425 32.745 1.00 96.06 92 ALA A O 1
ATOM 716 N N . ALA A 1 93 ? -5.703 -1.246 33.213 1.00 96.75 93 ALA A N 1
ATOM 717 C CA . ALA A 1 93 ? -6.369 -1.438 34.496 1.00 96.75 93 ALA A CA 1
ATOM 718 C C . ALA A 1 93 ? -7.904 -1.431 34.385 1.00 96.75 93 ALA A C 1
ATOM 720 O O . ALA A 1 93 ? -8.574 -1.600 35.412 1.00 96.75 93 ALA A O 1
ATOM 721 N N . PHE A 1 94 ? -8.458 -1.262 33.176 1.00 97.06 94 PHE A N 1
ATOM 722 C CA . PHE A 1 94 ? -9.897 -1.214 32.952 1.00 97.06 94 PHE A CA 1
ATOM 723 C C . PHE A 1 94 ? -10.610 -2.439 33.539 1.00 97.06 94 PHE A C 1
ATOM 725 O O . PHE A 1 94 ? -10.128 -3.577 33.518 1.00 97.06 94 PHE A O 1
ATOM 732 N N . SER A 1 95 ? -11.800 -2.193 34.076 1.00 94.31 95 SER A N 1
ATOM 733 C CA . SER A 1 95 ? -12.671 -3.205 34.654 1.00 94.31 95 SER A CA 1
ATOM 734 C C . SER A 1 95 ? -14.097 -2.914 34.218 1.00 94.31 95 SER A C 1
ATOM 736 O O . SER A 1 95 ? -14.602 -1.824 34.481 1.00 94.31 95 SER A O 1
ATOM 738 N N . GLU A 1 96 ? -14.774 -3.899 33.628 1.00 91.12 96 GLU A N 1
ATOM 739 C CA . GLU A 1 96 ? -16.167 -3.753 33.177 1.00 91.12 96 GLU A CA 1
ATOM 740 C C . GLU A 1 96 ? -17.130 -3.370 34.314 1.00 91.12 96 GLU A C 1
ATOM 742 O O . GLU A 1 96 ? -18.128 -2.698 34.084 1.00 91.12 96 GLU A O 1
ATOM 747 N N . SER A 1 97 ? -16.799 -3.732 35.558 1.00 90.12 97 SER A N 1
ATOM 748 C CA . SER A 1 97 ? -17.561 -3.367 36.762 1.00 90.12 97 SER A CA 1
ATOM 749 C C . SER A 1 97 ? -17.321 -1.931 37.254 1.00 90.12 97 SER A C 1
ATOM 751 O O . SER A 1 97 ? -17.850 -1.554 38.293 1.00 90.12 97 SER A O 1
ATOM 753 N N . ALA A 1 98 ? -16.471 -1.147 36.582 1.00 91.19 98 ALA A N 1
ATOM 754 C CA . ALA A 1 98 ? -16.090 0.210 36.989 1.00 91.19 98 ALA A CA 1
ATOM 755 C C . ALA A 1 98 ? -16.522 1.286 35.974 1.00 91.19 98 ALA A C 1
ATOM 757 O O . ALA A 1 98 ? -15.957 2.380 35.942 1.00 91.19 98 ALA A O 1
ATOM 758 N N . THR A 1 99 ? -17.515 0.984 35.134 1.00 95.81 99 THR A N 1
ATOM 759 C CA . THR A 1 99 ? -18.137 1.976 34.245 1.00 95.81 99 THR A CA 1
ATOM 760 C C . THR A 1 99 ? -19.117 2.869 35.001 1.00 95.81 99 THR A C 1
ATOM 762 O O . THR A 1 99 ? -19.740 2.428 35.963 1.00 95.81 99 THR A O 1
ATOM 765 N N . PHE A 1 100 ? -19.326 4.098 34.535 1.00 98.00 100 PHE A N 1
ATOM 766 C CA . PHE A 1 100 ? -20.346 4.988 35.085 1.00 98.00 100 PHE A CA 1
ATOM 767 C C . PHE A 1 100 ? -21.697 4.705 34.425 1.00 98.00 100 PHE A C 1
ATOM 769 O O . PHE A 1 100 ? -21.941 5.128 33.296 1.00 98.00 100 PHE A O 1
ATOM 776 N N . LEU A 1 101 ? -22.565 3.970 35.118 1.00 98.31 101 LEU A N 1
ATOM 777 C CA . LEU A 1 101 ? -23.882 3.569 34.619 1.00 98.31 101 LEU A CA 1
ATOM 778 C C . LEU A 1 101 ? -24.932 4.644 34.920 1.00 98.31 101 LEU A C 1
ATOM 780 O O . LEU A 1 101 ? -24.936 5.240 36.001 1.00 98.31 101 LEU A O 1
ATOM 784 N N . LEU A 1 102 ? -25.848 4.884 33.979 1.00 98.19 102 LEU A N 1
ATOM 785 C CA . LEU A 1 102 ? -26.896 5.897 34.122 1.00 98.19 102 LEU A CA 1
ATOM 786 C C . LEU A 1 102 ? -27.761 5.660 35.368 1.00 98.19 102 LEU A C 1
ATOM 788 O O . LEU A 1 102 ? -27.974 6.573 36.166 1.00 98.19 102 LEU A O 1
ATOM 792 N N . THR A 1 103 ? -28.278 4.446 35.528 1.00 98.00 103 THR A N 1
ATOM 793 C CA . THR A 1 103 ? -29.182 4.079 36.622 1.00 98.00 103 THR A CA 1
ATOM 794 C C . THR A 1 103 ? -28.461 4.019 37.958 1.00 98.00 103 THR A C 1
ATOM 796 O O . THR A 1 103 ? -29.022 4.478 38.954 1.00 98.00 103 THR A O 1
ATOM 799 N N . ASP A 1 104 ? -27.203 3.572 37.977 1.00 97.75 104 ASP A N 1
ATOM 800 C CA . ASP A 1 104 ? -26.379 3.612 39.183 1.00 97.75 104 ASP A CA 1
ATOM 801 C C . ASP A 1 104 ? -26.167 5.052 39.653 1.00 97.75 104 ASP A C 1
ATOM 803 O O . ASP A 1 104 ? -26.502 5.394 40.791 1.00 97.75 104 ASP A O 1
ATOM 807 N N . TRP A 1 105 ? -25.730 5.940 38.750 1.00 97.69 105 TRP A N 1
ATOM 808 C CA . TRP A 1 105 ? -25.530 7.347 39.082 1.00 97.69 105 TRP A CA 1
ATOM 809 C C . TRP A 1 105 ? -26.830 7.999 39.550 1.00 97.69 105 TRP A C 1
ATOM 811 O O . TRP A 1 105 ? -26.855 8.626 40.609 1.00 97.69 105 TRP A O 1
ATOM 821 N N . MET A 1 106 ? -27.928 7.820 38.809 1.00 97.62 106 MET A N 1
ATOM 822 C CA . MET A 1 106 ? -29.219 8.396 39.186 1.00 97.62 106 MET A CA 1
ATOM 823 C C . MET A 1 106 ? -29.722 7.874 40.539 1.00 97.62 106 MET A C 1
ATOM 825 O O . MET A 1 106 ? -30.292 8.661 41.295 1.00 97.62 106 MET A O 1
ATOM 829 N N . SER A 1 107 ? -29.501 6.598 40.877 1.00 96.81 107 SER A N 1
ATOM 830 C CA . SER A 1 107 ? -29.912 6.029 42.173 1.00 96.81 107 SER A CA 1
ATOM 831 C C . SER A 1 107 ? -29.132 6.617 43.361 1.00 96.81 107 SER A C 1
ATOM 833 O O . SER A 1 107 ? -29.654 6.699 44.474 1.00 96.81 107 SER A O 1
ATOM 835 N N . HIS A 1 108 ? -27.923 7.127 43.106 1.00 97.31 108 HIS A N 1
ATOM 836 C CA . HIS A 1 108 ? -27.057 7.788 44.083 1.00 97.31 108 HIS A CA 1
ATOM 837 C C . HIS A 1 108 ? -27.229 9.318 44.147 1.00 97.31 108 HIS A C 1
ATOM 839 O O . HIS A 1 108 ? -26.551 9.988 44.932 1.00 97.31 108 HIS A O 1
ATOM 845 N N . VAL A 1 109 ? -28.151 9.900 43.371 1.00 97.31 109 VAL A N 1
ATOM 846 C CA . VAL A 1 109 ? -28.484 11.331 43.434 1.00 97.31 109 VAL A CA 1
ATOM 847 C C . VAL A 1 109 ? -29.774 11.535 44.242 1.00 97.31 109 VAL A C 1
ATOM 849 O O . VAL A 1 109 ? -30.798 10.925 43.932 1.00 97.31 109 VAL A O 1
ATOM 852 N N . PRO A 1 110 ? -29.800 12.438 45.246 1.00 97.25 110 PRO A N 1
ATOM 853 C CA . PRO A 1 110 ? -31.023 12.718 45.994 1.00 97.25 110 PRO A CA 1
ATOM 854 C C . PRO A 1 110 ? -32.182 13.132 45.076 1.00 97.25 110 PRO A C 1
ATOM 856 O O . PRO A 1 110 ? -32.020 13.990 44.204 1.00 97.25 110 PRO A O 1
ATOM 859 N N . LEU A 1 111 ? -33.383 12.588 45.304 1.00 96.25 111 LEU A N 1
ATOM 860 C CA . LEU A 1 111 ? -34.537 12.819 44.421 1.00 96.25 111 LEU A CA 1
ATOM 861 C C . LEU A 1 111 ? -34.918 14.305 44.289 1.00 96.25 111 LEU A C 1
ATOM 863 O O . LEU A 1 111 ? -35.425 14.715 43.249 1.00 96.25 111 LEU A O 1
ATOM 867 N N . GLU A 1 112 ? -34.680 15.148 45.305 1.00 96.94 112 GLU A N 1
ATOM 868 C CA . GLU A 1 112 ? -34.821 16.611 45.174 1.00 96.94 112 GLU A CA 1
ATOM 869 C C . GLU A 1 112 ? -33.871 17.232 44.157 1.00 96.94 112 GLU A C 1
ATOM 871 O O . GLU A 1 112 ? -34.238 18.230 43.542 1.00 96.94 112 GLU A O 1
ATOM 876 N N . VAL A 1 113 ? -32.658 16.701 44.015 1.00 98.12 113 VAL A N 1
ATOM 877 C CA . VAL A 1 113 ? -31.667 17.207 43.067 1.00 98.12 113 VAL A CA 1
ATOM 878 C C . VAL A 1 113 ? -32.080 16.802 41.658 1.00 98.12 113 VAL A C 1
ATOM 880 O O . VAL A 1 113 ? -32.132 17.674 40.796 1.00 98.12 113 VAL A O 1
ATOM 883 N N . LEU A 1 114 ? -32.501 15.549 41.442 1.00 97.62 114 LEU A N 1
ATOM 884 C CA . LEU A 1 114 ? -33.072 15.110 40.158 1.00 97.62 114 LEU A CA 1
ATOM 885 C C . LEU A 1 114 ? -34.313 15.933 39.778 1.00 97.62 114 LEU A C 1
ATOM 887 O O . LEU A 1 114 ? -34.393 16.472 38.677 1.00 97.62 114 LEU A O 1
ATOM 891 N N . ALA A 1 115 ? -35.253 16.109 40.711 1.00 97.94 115 ALA A N 1
ATOM 892 C CA . ALA A 1 115 ? -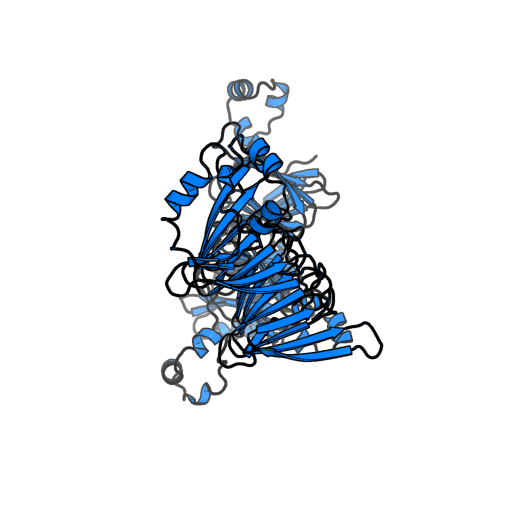36.451 16.926 40.508 1.00 97.94 115 ALA A CA 1
ATOM 893 C C . ALA A 1 115 ? -36.118 18.368 40.096 1.00 97.94 115 ALA A C 1
ATOM 895 O O . ALA A 1 115 ? -36.731 18.907 39.176 1.00 97.94 115 ALA A O 1
ATOM 896 N N . LYS A 1 116 ? -35.117 18.982 40.741 1.00 98.25 116 LYS A N 1
ATOM 897 C CA . LYS A 1 116 ? -34.627 20.317 40.370 1.00 98.25 116 LYS A CA 1
ATOM 898 C C . LYS A 1 116 ? -33.954 20.322 38.998 1.00 98.25 116 LYS A C 1
ATOM 900 O O . LYS A 1 116 ? -34.243 21.219 38.215 1.00 98.25 116 LYS A O 1
ATOM 905 N N . ASN A 1 117 ? -33.100 19.338 38.707 1.00 97.88 117 ASN A N 1
ATOM 906 C CA . ASN A 1 117 ? -32.354 19.239 37.450 1.00 97.88 117 ASN A CA 1
ATOM 907 C C . ASN A 1 117 ? -33.289 19.168 36.234 1.00 97.88 117 ASN A C 1
ATOM 909 O O . ASN A 1 117 ? -33.097 19.886 35.260 1.00 97.88 117 ASN A O 1
ATOM 913 N N . PHE A 1 118 ? -34.337 18.347 36.325 1.00 97.56 118 PHE A N 1
ATOM 914 C CA . PHE A 1 118 ? -35.296 18.138 35.237 1.00 97.56 118 PHE A CA 1
ATOM 915 C C . PHE A 1 118 ? -36.535 19.042 35.313 1.00 97.56 118 PHE A C 1
ATOM 917 O O . PHE A 1 118 ? -37.391 18.970 34.439 1.00 97.56 118 PHE A O 1
ATOM 924 N N . GLN A 1 119 ? -36.643 19.895 36.338 1.00 98.06 119 GLN A N 1
ATOM 925 C CA . GLN A 1 119 ? -37.791 20.786 36.568 1.00 98.06 119 GLN A CA 1
ATOM 926 C C . GLN A 1 119 ? -39.140 20.041 36.642 1.00 98.06 119 GLN A C 1
ATOM 928 O O . GLN A 1 119 ? -40.162 20.504 36.136 1.00 98.06 119 GLN A O 1
ATOM 933 N N . VAL A 1 120 ? -39.155 18.886 37.311 1.00 98.12 120 VAL A N 1
ATOM 934 C CA . VAL A 1 120 ? -40.337 18.022 37.479 1.00 98.12 120 VAL A CA 1
ATOM 935 C C . VAL A 1 120 ? -40.596 17.701 38.957 1.00 98.12 120 VAL A C 1
ATOM 937 O O . VAL A 1 120 ? -39.693 17.829 39.786 1.00 98.12 120 VAL A O 1
ATOM 940 N N . PRO A 1 121 ? -41.808 17.256 39.346 1.00 98.00 121 PRO A N 1
ATOM 941 C CA . PRO A 1 121 ? -42.065 16.796 40.711 1.00 98.00 121 PRO A CA 1
ATOM 942 C C . PRO A 1 121 ? -41.202 15.584 41.096 1.00 98.00 121 PRO A C 1
ATOM 944 O O . PRO A 1 121 ? -40.969 14.707 40.264 1.00 98.00 121 PRO A O 1
ATOM 947 N N . LYS A 1 122 ? -40.823 15.464 42.381 1.00 97.38 122 LYS A N 1
ATOM 948 C CA . LYS A 1 122 ? -40.076 14.297 42.909 1.00 97.38 122 LYS A CA 1
ATOM 949 C C . LYS A 1 122 ? -40.739 12.955 42.581 1.00 97.38 122 LYS A C 1
ATOM 951 O O . LYS A 1 122 ? -40.042 11.975 42.349 1.00 97.38 122 LYS A O 1
ATOM 956 N N . SER A 1 123 ? -42.073 12.916 42.543 1.00 97.12 123 SER A N 1
ATOM 957 C CA . SER A 1 123 ? -42.848 11.708 42.236 1.00 97.12 123 SER A CA 1
ATOM 958 C C . SER A 1 123 ? -42.583 11.144 40.837 1.00 97.12 123 SER A C 1
ATOM 960 O O . SER A 1 123 ? -42.871 9.976 40.607 1.00 97.12 123 SER A O 1
ATOM 962 N N . THR A 1 124 ? -42.010 11.933 39.921 1.00 97.44 124 THR A N 1
ATOM 963 C CA . THR A 1 124 ? -41.597 11.470 38.583 1.00 97.44 124 THR A CA 1
ATOM 964 C C . THR A 1 124 ? -40.588 10.324 38.670 1.00 97.44 124 THR A C 1
ATOM 966 O O . THR A 1 124 ? -40.630 9.403 37.865 1.00 97.44 124 THR A O 1
ATOM 969 N N . PHE A 1 125 ? -39.728 10.338 39.691 1.00 96.38 125 PHE A N 1
ATOM 970 C CA . PHE A 1 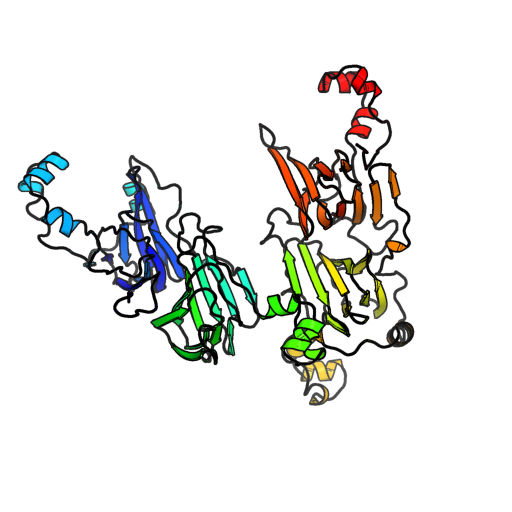125 ? -38.674 9.343 39.899 1.00 96.38 125 PHE A CA 1
ATOM 971 C C . PHE A 1 125 ? -39.093 8.206 40.844 1.00 96.38 125 PHE A C 1
ATOM 973 O O . PHE A 1 125 ? -38.239 7.480 41.340 1.00 96.38 125 PHE A O 1
ATOM 980 N N . ALA A 1 126 ? -40.395 8.025 41.111 1.00 94.56 126 ALA A N 1
ATOM 981 C CA . ALA A 1 126 ? -40.880 6.992 42.036 1.00 94.56 126 ALA A CA 1
ATOM 982 C C . ALA A 1 126 ? -40.522 5.556 41.603 1.00 94.56 126 ALA A C 1
ATOM 984 O O . ALA A 1 126 ? -40.408 4.680 42.454 1.00 94.56 126 ALA A O 1
ATOM 985 N N . ASN A 1 127 ? -40.328 5.339 40.297 1.00 94.94 127 ASN A N 1
ATOM 986 C CA . ASN A 1 127 ? -39.983 4.043 39.704 1.00 94.94 127 ASN A CA 1
ATOM 987 C C . ASN A 1 127 ? -38.524 3.977 39.227 1.00 94.94 127 ASN A C 1
ATOM 989 O O . ASN A 1 127 ? -38.190 3.116 38.416 1.00 94.94 127 ASN A O 1
ATOM 993 N N . LEU A 1 128 ? -37.668 4.909 39.662 1.00 95.50 128 LEU A N 1
ATOM 994 C CA . LEU A 1 128 ? -36.254 4.869 39.306 1.00 95.50 128 LEU A CA 1
ATOM 995 C C . LEU A 1 128 ? -35.638 3.548 39.811 1.00 95.50 128 LEU A C 1
ATOM 997 O O . LEU A 1 128 ? -35.863 3.200 40.979 1.00 95.50 128 LEU A O 1
ATOM 1001 N N . PRO A 1 129 ? -34.866 2.820 38.980 1.00 96.12 129 PRO A N 1
ATOM 1002 C CA . PRO A 1 129 ? -34.109 1.664 39.444 1.00 96.12 129 PRO A CA 1
ATOM 1003 C C . PRO A 1 129 ? -33.250 2.026 40.664 1.00 96.12 129 PRO A C 1
ATOM 1005 O O . PRO A 1 129 ? -32.662 3.103 40.722 1.00 96.12 129 PRO A O 1
ATOM 1008 N N . GLN A 1 130 ? -33.235 1.150 41.670 1.00 93.81 130 GLN A N 1
ATOM 1009 C CA . GLN A 1 130 ? -32.509 1.375 42.933 1.00 93.81 130 GLN A CA 1
ATOM 1010 C C . GLN A 1 130 ? -31.073 0.838 42.904 1.00 93.81 130 GLN A C 1
ATOM 1012 O O . GLN A 1 130 ? -30.348 0.971 43.885 1.00 93.81 130 GLN A O 1
ATOM 1017 N N . GLN A 1 131 ? -30.706 0.172 41.814 1.00 93.94 131 GLN A N 1
ATOM 1018 C CA . GLN A 1 131 ? -29.394 -0.390 41.531 1.00 93.94 131 GLN A CA 1
ATOM 1019 C C . GLN A 1 131 ? -29.163 -0.283 40.025 1.00 93.94 131 GLN A C 1
ATOM 1021 O O . GLN A 1 131 ? -30.116 -0.056 39.267 1.00 93.94 131 GLN A O 1
ATOM 1026 N N . GLU A 1 132 ? -27.914 -0.468 39.620 1.00 95.19 132 GLU A N 1
ATOM 1027 C CA . GLU A 1 132 ? -27.543 -0.568 38.218 1.00 95.19 132 GLU A CA 1
ATOM 1028 C C . GLU A 1 132 ? -28.348 -1.636 37.469 1.00 95.19 132 GLU A C 1
ATOM 1030 O O . GLU A 1 132 ? -28.691 -2.683 38.025 1.00 95.19 132 GLU A O 1
ATOM 1035 N N . LEU A 1 133 ? -28.640 -1.381 36.193 1.00 97.25 133 LEU A N 1
ATOM 1036 C CA . LEU A 1 133 ? -29.187 -2.408 35.311 1.00 97.25 133 LEU A CA 1
ATOM 1037 C C . LEU A 1 133 ? -28.064 -3.216 34.664 1.00 97.25 133 LEU A C 1
ATOM 1039 O O . LEU A 1 133 ? -28.226 -4.419 34.492 1.00 97.25 133 LEU A O 1
ATOM 1043 N N . TYR A 1 134 ? -26.947 -2.560 34.327 1.00 96.88 134 TYR A N 1
ATOM 1044 C CA . TYR A 1 134 ? -25.770 -3.076 33.624 1.00 96.88 134 TYR A CA 1
ATOM 1045 C C . TYR A 1 134 ? -26.086 -3.670 32.240 1.00 96.88 134 TYR A C 1
ATOM 1047 O O . TYR A 1 134 ? -25.697 -3.101 31.211 1.00 96.88 134 TYR A O 1
ATOM 1055 N N . MET A 1 135 ? -26.838 -4.772 32.208 1.00 97.38 135 MET A N 1
ATOM 1056 C CA . MET A 1 135 ? -27.433 -5.382 31.026 1.00 97.38 135 MET A CA 1
ATOM 1057 C C . MET A 1 135 ? -28.887 -5.788 31.297 1.00 97.38 135 MET A C 1
ATOM 1059 O O . MET A 1 135 ? -29.184 -6.455 32.286 1.00 97.38 135 MET A O 1
ATOM 1063 N N . PHE A 1 136 ? -29.804 -5.445 30.394 1.00 97.88 136 PHE A N 1
ATOM 1064 C CA . PHE A 1 136 ? -31.225 -5.791 30.523 1.00 97.88 136 PHE A CA 1
ATOM 1065 C C . PHE A 1 136 ? -31.858 -6.101 29.165 1.00 97.88 136 PHE A C 1
ATOM 1067 O O . PHE A 1 136 ? -31.339 -5.711 28.127 1.00 97.88 136 PHE A O 1
ATOM 1074 N N . ALA A 1 137 ? -32.986 -6.811 29.153 1.00 95.88 137 ALA A N 1
ATOM 1075 C CA . ALA A 1 137 ? -33.716 -7.119 27.924 1.00 95.88 137 ALA A CA 1
ATOM 1076 C C . ALA A 1 137 ? -34.863 -6.126 27.692 1.00 95.88 137 ALA A C 1
ATOM 1078 O O . ALA A 1 137 ? -35.553 -5.732 28.633 1.00 95.88 137 ALA A O 1
ATOM 1079 N N . THR A 1 138 ? -35.093 -5.764 26.433 1.00 96.00 138 THR A N 1
ATOM 1080 C CA . THR A 1 138 ? -36.234 -4.953 25.996 1.00 96.00 138 THR A CA 1
ATOM 1081 C C . THR A 1 138 ? -36.683 -5.370 24.589 1.00 96.00 138 THR A C 1
ATOM 1083 O O . THR A 1 138 ? -36.130 -6.297 23.992 1.00 96.00 138 THR A O 1
ATOM 1086 N N . GLU A 1 139 ? -37.729 -4.737 24.062 1.00 96.56 139 GLU A N 1
ATOM 1087 C CA . GLU A 1 139 ? -38.131 -4.912 22.665 1.00 96.56 139 GLU A CA 1
ATOM 1088 C C . GLU A 1 139 ? -37.056 -4.374 21.707 1.00 96.56 139 GLU A C 1
ATOM 1090 O O . GLU A 1 139 ? -36.227 -3.541 22.076 1.00 96.56 139 GLU A O 1
ATOM 1095 N N . LEU A 1 140 ? -37.066 -4.850 20.458 1.00 97.50 140 LEU A N 1
ATOM 1096 C CA . LEU A 1 140 ? -36.170 -4.315 19.433 1.00 97.50 140 LEU A CA 1
ATOM 1097 C C . LEU A 1 140 ? -36.402 -2.806 19.250 1.00 97.50 140 LEU A C 1
ATOM 1099 O O . LEU A 1 140 ? -37.541 -2.342 19.388 1.00 97.50 140 LEU A O 1
ATOM 1103 N N . PRO A 1 141 ? -35.347 -2.040 18.924 1.00 97.12 141 PRO A N 1
ATOM 1104 C CA . PRO A 1 141 ? -35.500 -0.621 18.673 1.00 97.12 141 PRO A CA 1
ATOM 1105 C C . PRO A 1 141 ? -36.329 -0.384 17.405 1.00 97.12 141 PRO A C 1
ATOM 1107 O O . PRO A 1 141 ? -36.658 -1.298 16.642 1.00 97.12 141 PRO A O 1
ATOM 1110 N N . ARG A 1 142 ? -36.684 0.878 17.168 1.00 97.00 142 ARG A N 1
ATOM 1111 C CA . ARG A 1 142 ? -37.409 1.282 15.954 1.00 97.00 142 ARG A CA 1
ATOM 1112 C C . ARG A 1 142 ? -36.494 1.150 14.727 1.00 97.00 142 ARG A C 1
ATOM 1114 O O . ARG A 1 142 ? -35.312 0.857 14.877 1.00 97.00 142 ARG A O 1
ATOM 1121 N N . PRO A 1 143 ? -36.974 1.370 13.492 1.00 98.12 143 PRO A N 1
ATOM 1122 C CA . PRO A 1 143 ? -36.071 1.454 12.344 1.00 98.12 143 PRO A CA 1
ATOM 1123 C C . PRO A 1 143 ? -34.961 2.495 12.569 1.00 98.12 143 PRO A C 1
ATOM 1125 O O . PRO A 1 143 ? -35.228 3.546 13.156 1.00 98.12 143 PRO A O 1
ATOM 1128 N N . LEU A 1 144 ? -33.744 2.213 12.091 1.00 98.44 144 LEU A N 1
ATOM 1129 C CA . LEU A 1 144 ? -32.546 3.030 12.338 1.00 98.44 144 LEU A CA 1
ATOM 1130 C C . LEU A 1 144 ? -32.773 4.516 12.041 1.00 98.44 144 LEU A C 1
ATOM 1132 O O . LEU A 1 144 ? -32.592 5.358 12.917 1.00 98.44 144 LEU A O 1
ATOM 1136 N N . GLU A 1 145 ? -33.296 4.832 10.855 1.00 98.12 145 GLU A N 1
ATOM 1137 C CA . GLU A 1 145 ? -33.572 6.213 10.441 1.00 98.12 145 GLU A CA 1
ATOM 1138 C C . GLU A 1 145 ? -34.542 6.962 11.373 1.00 98.12 145 GLU A C 1
ATOM 1140 O O . GLU A 1 145 ? -34.575 8.195 11.402 1.00 98.12 145 GLU A O 1
ATOM 1145 N N . VAL A 1 146 ? -35.422 6.246 12.081 1.00 98.25 146 VAL A N 1
ATOM 1146 C CA . VAL A 1 146 ? -36.363 6.854 13.033 1.00 98.25 146 VAL A CA 1
ATOM 1147 C C . VAL A 1 146 ? -35.629 7.238 14.312 1.00 98.25 146 VAL A C 1
ATOM 1149 O O . VAL A 1 146 ? -35.805 8.358 14.793 1.00 98.25 146 VAL A O 1
ATOM 1152 N N . ASP A 1 147 ? -34.787 6.346 14.836 1.00 98.00 147 ASP A N 1
ATOM 1153 C CA . ASP A 1 147 ? -33.990 6.621 16.033 1.00 98.00 147 ASP A CA 1
ATOM 1154 C C . ASP A 1 147 ? -32.910 7.676 15.765 1.00 98.00 147 ASP A C 1
ATOM 1156 O O . ASP A 1 147 ? -32.778 8.601 16.563 1.00 98.00 147 ASP A O 1
ATOM 1160 N N . GLN A 1 148 ? -32.235 7.627 14.611 1.00 98.25 148 GLN A N 1
ATOM 1161 C CA . GLN A 1 148 ? -31.288 8.656 14.162 1.00 98.25 148 GLN A CA 1
ATOM 1162 C C . GLN A 1 148 ? -31.938 10.045 14.127 1.00 98.25 148 GLN A C 1
ATOM 1164 O O . GLN A 1 148 ? -31.453 10.984 14.761 1.00 98.25 148 GLN A O 1
ATOM 1169 N N . ARG A 1 149 ? -33.081 10.181 13.435 1.00 97.31 149 ARG A N 1
ATOM 1170 C CA . ARG A 1 149 ? -33.806 11.460 13.348 1.00 97.31 149 ARG A CA 1
ATOM 1171 C C . ARG A 1 149 ? -34.294 11.951 14.703 1.00 97.31 149 ARG A C 1
ATOM 1173 O O . ARG A 1 149 ? -34.261 13.154 14.947 1.00 97.31 149 ARG A O 1
ATOM 1180 N N . GLN A 1 150 ? -34.771 11.053 15.565 1.00 97.81 150 GLN A N 1
ATOM 1181 C CA . GLN A 1 150 ? -35.197 11.448 16.903 1.00 97.81 150 GLN A CA 1
ATOM 1182 C C . GLN A 1 150 ? -34.013 11.926 17.746 1.00 97.81 150 GLN A C 1
ATOM 1184 O O . GLN A 1 150 ? -34.131 12.955 18.406 1.00 97.81 150 GLN A O 1
ATOM 1189 N N . ALA A 1 151 ? -32.908 11.182 17.755 1.00 97.06 151 ALA A N 1
ATOM 1190 C CA . ALA A 1 151 ? -31.763 11.478 18.606 1.00 97.06 151 ALA A CA 1
ATOM 1191 C C . ALA A 1 151 ? -31.092 12.805 18.220 1.00 97.06 151 ALA A C 1
ATOM 1193 O O . ALA A 1 151 ? -30.707 13.571 19.095 1.00 97.06 151 ALA A O 1
ATOM 1194 N N . ALA A 1 152 ? -31.026 13.120 16.924 1.00 96.31 152 ALA A N 1
ATOM 1195 C CA . ALA A 1 152 ? -30.438 14.360 16.420 1.00 96.31 152 ALA A CA 1
ATOM 1196 C C . ALA A 1 152 ? -31.374 15.585 16.481 1.00 96.31 152 ALA A C 1
ATOM 1198 O O . ALA A 1 152 ? -30.992 16.683 16.062 1.00 96.31 152 ALA A O 1
ATOM 1199 N N . LEU A 1 153 ? -32.617 15.436 16.953 1.00 96.50 153 LEU A N 1
ATOM 1200 C CA . LEU A 1 153 ? -33.597 16.518 16.927 1.00 96.50 153 LEU A CA 1
ATOM 1201 C C . LEU A 1 153 ? -33.166 17.685 17.835 1.00 96.50 153 LEU A C 1
ATOM 1203 O O . LEU A 1 153 ? -33.118 17.563 19.054 1.00 96.50 153 LEU A O 1
ATOM 1207 N N . GLY A 1 154 ? -32.917 18.850 17.233 1.00 95.44 154 GLY A N 1
ATOM 1208 C CA . GLY A 1 154 ? -32.589 20.099 17.932 1.00 95.44 154 GLY A CA 1
ATOM 1209 C C . GLY A 1 154 ? -31.093 20.424 18.014 1.00 95.44 154 GLY A C 1
ATOM 1210 O O . GLY A 1 154 ? -30.752 21.604 17.972 1.00 95.44 154 GLY A O 1
ATOM 1211 N N . THR A 1 155 ? -30.213 19.420 18.064 1.00 95.38 155 THR A N 1
ATOM 1212 C CA . THR A 1 155 ? -28.746 19.595 18.175 1.00 95.38 155 THR A CA 1
ATOM 1213 C C . THR A 1 155 ? -27.968 19.096 16.954 1.00 95.38 155 THR A C 1
ATOM 1215 O O . THR A 1 155 ? -26.882 19.604 16.674 1.00 95.38 155 THR A O 1
ATOM 1218 N N . GLY A 1 156 ? -28.540 18.179 16.170 1.00 97.12 156 GLY A N 1
ATOM 1219 C CA . GLY A 1 156 ? -27.925 17.600 14.975 1.00 97.12 156 GLY A CA 1
ATOM 1220 C C . GLY A 1 156 ? -27.097 16.340 15.246 1.00 97.12 156 GLY A C 1
ATOM 1221 O O . GLY A 1 156 ? -27.123 15.771 16.338 1.00 97.12 156 GLY A O 1
ATOM 1222 N N . PHE A 1 157 ? -26.381 15.900 14.210 1.00 97.25 157 PHE A N 1
ATOM 1223 C CA . PHE A 1 157 ? -25.539 14.701 14.221 1.00 97.25 157 PHE A CA 1
ATOM 1224 C C . PHE A 1 157 ? -24.079 15.036 14.532 1.00 97.25 157 PHE A C 1
ATOM 1226 O O . PHE A 1 157 ? -23.601 16.115 14.155 1.00 97.25 157 PHE A O 1
ATOM 1233 N N . ILE A 1 158 ? -23.379 14.107 15.191 1.00 95.94 158 ILE A N 1
ATOM 1234 C CA . ILE A 1 158 ? -21.912 14.143 15.302 1.00 95.94 158 ILE A CA 1
ATOM 1235 C C . ILE A 1 158 ? -21.334 14.111 13.870 1.00 95.94 158 ILE A C 1
ATOM 1237 O O . ILE A 1 158 ? -21.798 13.299 13.067 1.00 95.94 158 ILE A O 1
ATOM 1241 N N . PRO A 1 159 ? -20.412 15.024 13.500 1.00 92.62 159 PRO A N 1
ATOM 1242 C CA . PRO A 1 159 ? -19.894 15.086 12.135 1.00 92.62 159 PRO A CA 1
ATOM 1243 C C . PRO A 1 159 ? -18.923 13.944 11.813 1.00 92.62 159 PRO A C 1
ATOM 1245 O O . PRO A 1 159 ? -18.864 13.513 10.664 1.00 92.62 159 PRO A O 1
ATOM 1248 N N . GLU A 1 160 ? -18.181 13.446 12.801 1.00 93.25 160 GLU A N 1
ATOM 1249 C CA . GLU A 1 160 ? -17.343 12.260 12.664 1.00 93.25 160 GLU A CA 1
ATOM 1250 C C . GLU A 1 160 ? -18.139 10.969 12.915 1.00 93.25 160 GLU A C 1
ATOM 1252 O O . GLU A 1 160 ? -18.965 10.893 13.826 1.00 93.25 160 GLU A O 1
ATOM 1257 N N . SER A 1 161 ? -17.860 9.921 12.133 1.00 96.31 161 SER A N 1
ATOM 1258 C CA . SER A 1 161 ? -18.415 8.590 12.400 1.00 96.31 161 SER A CA 1
ATOM 1259 C C . SER A 1 161 ? -17.679 7.926 13.561 1.00 96.31 161 SER A C 1
ATOM 1261 O O . SER A 1 161 ? -16.450 7.931 13.597 1.00 96.31 161 SER A O 1
ATOM 1263 N N . TYR A 1 162 ? -18.428 7.309 14.477 1.00 98.25 162 TYR A N 1
ATOM 1264 C CA . TYR A 1 162 ? -17.894 6.405 15.504 1.00 98.25 162 TYR A CA 1
ATOM 1265 C C . TYR A 1 162 ? -17.996 4.928 15.102 1.00 98.25 162 TYR A C 1
ATOM 1267 O O . TYR A 1 162 ? -17.556 4.071 15.859 1.00 98.25 162 TYR A O 1
ATOM 1275 N N . ALA A 1 163 ? -18.542 4.623 13.922 1.00 98.44 163 ALA A N 1
ATOM 1276 C CA . ALA A 1 163 ? -18.547 3.289 13.325 1.00 98.44 163 ALA A CA 1
ATOM 1277 C C . ALA A 1 163 ? -17.568 3.220 12.146 1.00 98.44 163 ALA A C 1
ATOM 1279 O O . ALA A 1 163 ? -17.404 4.204 11.413 1.00 98.44 163 ALA A O 1
ATOM 1280 N N . PHE A 1 164 ? -16.965 2.050 11.945 1.00 98.44 164 PHE A N 1
ATOM 1281 C CA . PHE A 1 164 ? -16.123 1.746 10.792 1.00 98.44 164 PHE A CA 1
ATOM 1282 C C . PHE A 1 164 ? -16.526 0.395 10.192 1.00 98.44 164 PHE A C 1
ATOM 1284 O O . PHE A 1 164 ? -16.505 -0.630 10.871 1.00 98.44 164 PHE A O 1
ATOM 1291 N N . PHE A 1 165 ? -16.882 0.387 8.909 1.00 98.25 165 PHE A N 1
ATOM 1292 C CA . PHE A 1 165 ? -17.440 -0.784 8.230 1.00 98.25 165 PHE A CA 1
ATOM 1293 C C . PHE A 1 165 ? -16.343 -1.619 7.556 1.00 98.25 165 PHE A C 1
ATOM 1295 O O . PHE A 1 165 ? -16.235 -1.648 6.329 1.00 98.25 165 PHE A O 1
ATOM 1302 N N . ALA A 1 166 ? -15.489 -2.288 8.341 1.00 97.06 166 ALA A N 1
ATOM 1303 C CA . ALA A 1 166 ? -14.391 -3.090 7.782 1.00 97.06 166 ALA A CA 1
ATOM 1304 C C . ALA A 1 166 ? -14.872 -4.312 6.979 1.00 97.06 166 ALA A C 1
ATOM 1306 O O . ALA A 1 166 ? -14.128 -4.826 6.137 1.00 97.06 166 ALA A O 1
ATOM 1307 N N . SER A 1 167 ? -16.128 -4.732 7.159 1.00 96.19 167 SER A N 1
ATOM 1308 C CA . SER A 1 167 ? -16.787 -5.715 6.292 1.00 96.19 167 SER A CA 1
ATOM 1309 C C . SER A 1 167 ? -16.844 -5.275 4.819 1.00 96.19 167 SER A C 1
ATOM 1311 O O . SER A 1 167 ? -16.853 -6.121 3.929 1.00 96.19 167 SER A O 1
ATOM 1313 N N . GLN A 1 168 ? -16.822 -3.965 4.555 1.00 95.69 168 GLN A N 1
ATOM 1314 C CA . GLN A 1 168 ? -16.893 -3.358 3.219 1.00 95.69 168 GLN A CA 1
ATOM 1315 C C . GLN A 1 168 ? -15.542 -2.812 2.734 1.00 95.69 168 GLN A C 1
ATOM 1317 O O . GLN A 1 168 ? -15.457 -2.253 1.643 1.00 95.69 168 GLN A O 1
ATOM 1322 N N . MET A 1 169 ? -14.497 -2.929 3.553 1.00 93.75 169 MET A N 1
ATOM 1323 C CA . MET A 1 169 ? -13.155 -2.459 3.229 1.00 93.75 169 MET A CA 1
ATOM 1324 C C . MET A 1 169 ? -12.402 -3.514 2.409 1.00 93.75 169 MET A C 1
ATOM 1326 O O . MET A 1 169 ? -12.354 -4.679 2.811 1.00 93.75 169 MET A O 1
ATOM 1330 N N . GLU A 1 170 ? -11.771 -3.095 1.312 1.00 90.44 170 GLU A N 1
ATOM 1331 C CA . GLU A 1 170 ? -10.791 -3.914 0.589 1.00 90.44 170 GLU A CA 1
ATOM 1332 C C . GLU A 1 170 ? -9.501 -4.074 1.419 1.00 90.44 170 GLU A C 1
ATOM 1334 O O . GLU A 1 170 ? -9.091 -3.119 2.090 1.00 90.44 170 GLU A O 1
ATOM 1339 N N . PRO A 1 171 ? -8.847 -5.250 1.414 1.00 91.31 171 PRO A N 1
ATOM 1340 C CA . PRO A 1 171 ? -7.575 -5.438 2.106 1.00 91.31 171 PRO A CA 1
ATOM 1341 C C . PRO A 1 171 ? -6.478 -4.489 1.614 1.00 91.31 171 PRO A C 1
ATOM 1343 O O . PRO A 1 171 ? -6.346 -4.230 0.422 1.00 91.31 171 PRO A O 1
ATOM 1346 N N . ASN A 1 172 ? -5.637 -4.021 2.537 1.00 88.88 172 ASN A N 1
ATOM 1347 C CA . ASN A 1 172 ? -4.427 -3.264 2.209 1.00 88.88 172 ASN A CA 1
ATOM 1348 C C . ASN A 1 172 ? -3.389 -4.150 1.517 1.00 88.88 172 ASN A C 1
ATOM 1350 O O . ASN A 1 172 ? -2.671 -3.700 0.630 1.00 88.88 172 ASN A O 1
ATOM 1354 N N . TYR A 1 173 ? -3.315 -5.414 1.932 1.00 80.38 173 TYR A N 1
ATOM 1355 C CA . TYR A 1 173 ? -2.415 -6.402 1.358 1.00 80.38 173 TYR A CA 1
ATOM 1356 C C . TYR A 1 173 ? -3.170 -7.699 1.116 1.00 80.38 173 TYR A C 1
ATOM 1358 O O . TYR A 1 173 ? -3.824 -8.207 2.025 1.00 80.38 173 TYR A O 1
ATOM 1366 N N . THR A 1 174 ? -2.996 -8.261 -0.078 1.00 79.31 174 THR A N 1
ATOM 1367 C CA . THR A 1 174 ? -3.464 -9.601 -0.445 1.00 79.31 174 THR A CA 1
ATOM 1368 C C . THR A 1 174 ? -2.292 -10.368 -1.040 1.00 79.31 174 THR A C 1
ATOM 1370 O O . THR A 1 174 ? -1.613 -9.881 -1.946 1.00 79.31 174 THR A O 1
ATOM 1373 N N . ARG A 1 175 ? -2.001 -11.545 -0.491 1.00 81.12 175 ARG A N 1
ATOM 1374 C CA . ARG A 1 175 ? -0.939 -12.459 -0.935 1.00 81.12 175 ARG A CA 1
ATOM 1375 C C . ARG A 1 175 ? -1.467 -13.892 -0.888 1.00 81.12 175 ARG A C 1
ATOM 1377 O O . ARG A 1 175 ? -2.493 -14.162 -0.271 1.00 81.12 175 ARG A O 1
ATOM 1384 N N . LEU A 1 176 ? -0.721 -14.843 -1.453 1.00 76.94 176 LEU A N 1
ATOM 1385 C CA . LEU A 1 176 ? -1.076 -16.268 -1.391 1.00 76.94 176 LEU A CA 1
ATOM 1386 C C . LEU A 1 176 ? -1.329 -16.760 0.051 1.00 76.94 176 LEU A C 1
ATOM 1388 O O . LEU A 1 176 ? -2.204 -17.590 0.286 1.00 76.94 176 LEU A O 1
ATOM 1392 N N . GLY A 1 177 ? -0.571 -16.233 1.018 1.00 82.50 177 GLY A N 1
ATOM 1393 C CA . GLY A 1 177 ? -0.678 -16.605 2.430 1.00 82.50 177 GLY A CA 1
ATOM 1394 C C . GLY A 1 177 ? -1.888 -16.024 3.170 1.00 82.50 177 GLY A C 1
ATOM 1395 O O . GLY A 1 177 ? -2.195 -16.505 4.261 1.00 82.50 177 GLY A O 1
ATOM 1396 N N . GLY A 1 178 ? -2.579 -15.023 2.617 1.00 91.19 178 GLY A N 1
ATOM 1397 C CA . GLY A 1 178 ? -3.652 -14.326 3.319 1.00 91.19 178 GLY A CA 1
ATOM 1398 C C . GLY A 1 178 ? -3.831 -12.865 2.923 1.00 91.19 178 GLY A C 1
ATOM 1399 O O . GLY A 1 178 ? -3.253 -12.381 1.950 1.00 91.19 178 GLY A O 1
ATOM 1400 N N . GLU A 1 179 ? -4.627 -12.161 3.716 1.00 94.25 179 GLU A N 1
ATOM 1401 C CA . GLU A 1 179 ? -4.946 -10.748 3.533 1.00 94.25 179 GLU A CA 1
ATOM 1402 C C . GLU A 1 179 ? -4.907 -9.978 4.860 1.00 94.25 179 GLU A C 1
ATOM 1404 O O . GLU A 1 179 ? -5.080 -10.558 5.937 1.00 94.25 179 GLU A O 1
ATOM 1409 N N . VAL A 1 180 ? -4.676 -8.667 4.777 1.00 96.50 180 VAL A N 1
ATOM 1410 C CA . VAL A 1 180 ? -4.596 -7.759 5.930 1.00 96.50 180 VAL A CA 1
ATOM 1411 C C . VAL A 1 180 ? -5.420 -6.504 5.660 1.00 96.50 180 VAL A C 1
ATOM 1413 O O . VAL A 1 180 ? -5.211 -5.828 4.651 1.00 96.50 180 VAL A O 1
ATOM 1416 N N . LYS A 1 181 ? -6.316 -6.152 6.586 1.00 98.12 181 LYS A N 1
ATOM 1417 C CA . LYS A 1 181 ? -7.012 -4.856 6.633 1.00 98.12 181 LYS A CA 1
ATOM 1418 C C . LYS A 1 181 ? -6.460 -4.041 7.794 1.00 98.12 181 LYS A C 1
ATOM 1420 O O . LYS A 1 181 ? -6.518 -4.502 8.924 1.00 98.12 181 LYS A O 1
ATOM 1425 N N . ILE A 1 182 ? -5.958 -2.842 7.536 1.00 98.06 182 ILE A N 1
ATOM 1426 C CA . ILE A 1 182 ? -5.366 -1.938 8.526 1.00 98.06 182 ILE A CA 1
ATOM 1427 C C . ILE A 1 182 ? -6.348 -0.802 8.802 1.00 98.06 182 ILE A C 1
ATOM 1429 O O . ILE A 1 182 ? -6.756 -0.078 7.894 1.00 98.06 182 ILE A O 1
ATOM 1433 N N . ILE A 1 183 ? -6.711 -0.623 10.067 1.00 98.44 183 ILE A N 1
ATOM 1434 C CA . ILE A 1 183 ? -7.635 0.405 10.537 1.00 98.44 183 ILE A CA 1
ATOM 1435 C C . ILE A 1 183 ? -6.896 1.288 11.536 1.00 98.44 183 ILE A C 1
ATOM 1437 O O . ILE A 1 183 ? -6.563 0.864 12.640 1.00 98.44 183 ILE A O 1
ATOM 1441 N N . ASP A 1 184 ? -6.646 2.537 11.162 1.00 98.19 184 ASP A N 1
ATOM 1442 C CA . ASP A 1 184 ? -5.982 3.513 12.020 1.00 98.19 184 ASP A CA 1
ATOM 1443 C C . ASP A 1 184 ? -6.454 4.939 11.711 1.00 98.19 184 ASP A C 1
ATOM 1445 O O . ASP A 1 184 ? -7.462 5.151 11.039 1.00 98.19 184 ASP A O 1
ATOM 1449 N N . LYS A 1 185 ? -5.763 5.962 12.213 1.00 96.06 185 LYS A N 1
ATOM 1450 C CA . LYS A 1 185 ? -6.201 7.351 12.052 1.00 96.06 185 LYS A CA 1
ATOM 1451 C C . LYS A 1 185 ? -6.247 7.848 10.599 1.00 96.06 185 LYS A C 1
ATOM 1453 O O . LYS A 1 185 ? -6.897 8.863 10.346 1.00 96.06 185 LYS A O 1
ATOM 1458 N N . ARG A 1 186 ? -5.598 7.167 9.644 1.00 94.31 186 ARG A N 1
ATOM 1459 C CA . ARG A 1 186 ? -5.634 7.514 8.210 1.00 94.31 186 ARG A CA 1
ATOM 1460 C C . ARG A 1 186 ? -7.014 7.281 7.597 1.00 94.31 186 ARG A C 1
ATOM 1462 O O . ARG A 1 186 ? -7.443 8.083 6.772 1.00 94.31 186 ARG A O 1
ATOM 1469 N N . ASN A 1 187 ? -7.707 6.218 8.007 1.00 95.25 187 ASN A N 1
ATOM 1470 C CA . ASN A 1 187 ? -9.016 5.832 7.465 1.00 95.25 187 ASN A CA 1
ATOM 1471 C C . ASN A 1 187 ? -10.153 5.868 8.500 1.00 95.25 187 ASN A C 1
ATOM 1473 O O . ASN A 1 187 ? -11.315 5.988 8.115 1.00 95.25 187 ASN A O 1
ATOM 1477 N N . PHE A 1 188 ? -9.843 5.864 9.797 1.00 97.38 188 PHE A N 1
ATOM 1478 C CA . PHE A 1 188 ? -10.798 6.018 10.889 1.00 97.38 188 PHE A CA 1
ATOM 1479 C C . PHE A 1 188 ? -10.384 7.177 11.819 1.00 97.38 188 PHE A C 1
ATOM 1481 O O . PHE A 1 188 ? -9.873 6.947 12.913 1.00 97.38 188 PHE A O 1
ATOM 1488 N N . PRO A 1 189 ? -10.595 8.453 11.428 1.00 95.31 189 PRO A N 1
ATOM 1489 C CA . PRO A 1 189 ? -9.949 9.614 12.063 1.00 95.31 189 PRO A CA 1
ATOM 1490 C C . PRO A 1 189 ? -10.199 9.808 13.566 1.00 95.31 189 PRO A C 1
ATOM 1492 O O . PRO A 1 189 ? -9.409 10.473 14.240 1.00 95.31 189 PRO A O 1
ATOM 1495 N N . VAL A 1 190 ? -11.295 9.255 14.098 1.00 95.44 190 VAL A N 1
ATOM 1496 C CA . VAL A 1 190 ? -11.617 9.308 15.534 1.00 95.44 190 VAL A CA 1
ATOM 1497 C C . VAL A 1 190 ? -10.772 8.346 16.366 1.00 95.44 190 VAL A C 1
ATOM 1499 O O . VAL A 1 190 ? -10.706 8.506 17.587 1.00 95.44 190 VAL A O 1
ATOM 1502 N N . THR A 1 191 ? -10.134 7.355 15.735 1.00 95.94 191 THR A N 1
ATOM 1503 C CA . THR A 1 191 ? -9.448 6.290 16.456 1.00 95.94 191 THR A CA 1
ATOM 1504 C C . THR A 1 191 ? -8.191 6.768 17.173 1.00 95.94 191 THR A C 1
ATOM 1506 O O . THR A 1 191 ? -7.431 7.615 16.698 1.00 95.94 191 THR A O 1
ATOM 1509 N N . LYS A 1 192 ? -7.997 6.190 18.358 1.00 95.44 192 LYS A N 1
ATOM 1510 C CA . LYS A 1 192 ? -6.790 6.259 19.197 1.00 95.44 192 LYS A CA 1
ATOM 1511 C C . LYS A 1 192 ? -6.205 4.874 19.468 1.00 95.44 192 LYS A C 1
ATOM 1513 O O . LYS A 1 192 ? -5.368 4.721 20.353 1.00 95.44 192 LYS A O 1
ATOM 1518 N N . ILE A 1 193 ? -6.734 3.886 18.754 1.00 98.12 193 ILE A N 1
ATOM 1519 C CA . ILE A 1 193 ? -6.366 2.484 18.809 1.00 98.12 193 ILE A CA 1
ATOM 1520 C C . ILE A 1 193 ? -6.228 2.039 17.351 1.00 98.12 193 ILE A C 1
ATOM 1522 O O . ILE A 1 193 ? -7.225 1.916 16.635 1.00 98.12 193 ILE A O 1
ATOM 1526 N N . ALA A 1 194 ? -4.994 1.881 16.888 1.00 98.38 194 ALA A N 1
ATOM 1527 C CA . ALA A 1 194 ? -4.717 1.285 15.592 1.00 98.38 194 ALA A CA 1
ATOM 1528 C C . ALA A 1 194 ? -4.946 -0.225 15.679 1.00 98.38 194 ALA A C 1
ATOM 1530 O O . ALA A 1 194 ? -4.717 -0.836 16.727 1.00 98.38 194 ALA A O 1
ATOM 1531 N N . ALA A 1 195 ? -5.405 -0.823 14.590 1.00 98.38 195 ALA A N 1
ATOM 1532 C CA . ALA A 1 195 ? -5.630 -2.251 14.521 1.00 98.38 195 ALA A CA 1
ATOM 1533 C C . ALA A 1 195 ? -5.393 -2.798 13.116 1.00 98.38 195 ALA A C 1
ATOM 1535 O O . ALA A 1 195 ? -5.478 -2.069 12.127 1.00 98.38 195 ALA A O 1
ATOM 1536 N N . SER A 1 196 ? -5.167 -4.101 13.031 1.00 98.25 196 SER A N 1
ATOM 1537 C CA . SER A 1 196 ? -5.278 -4.853 11.792 1.00 98.25 196 SER A CA 1
ATOM 1538 C C . SER A 1 196 ? -6.224 -6.044 11.982 1.00 98.25 196 SER A C 1
ATOM 1540 O O . SER A 1 196 ? -6.332 -6.608 13.072 1.00 98.25 196 SER A O 1
ATOM 1542 N N . ILE A 1 197 ? -6.946 -6.406 10.923 1.00 98.62 197 ILE A N 1
ATOM 1543 C CA . ILE A 1 197 ? -7.675 -7.670 10.809 1.00 98.62 197 ILE A CA 1
ATOM 1544 C C . ILE A 1 197 ? -6.882 -8.517 9.822 1.00 98.62 197 ILE A C 1
ATOM 1546 O O . ILE A 1 197 ? -6.784 -8.163 8.643 1.00 98.62 197 ILE A O 1
ATOM 1550 N N . VAL A 1 198 ? -6.313 -9.615 10.306 1.00 98.62 198 VAL A N 1
ATOM 1551 C CA . VAL A 1 198 ? -5.474 -10.507 9.507 1.00 98.62 198 VAL A CA 1
ATOM 1552 C C . VAL A 1 198 ? -6.212 -11.815 9.276 1.00 98.62 198 VAL A C 1
ATOM 1554 O O . VAL A 1 198 ? -6.620 -12.477 10.231 1.00 98.62 198 VAL A O 1
ATOM 1557 N N . THR A 1 199 ? -6.327 -12.209 8.009 1.00 98.44 199 THR A N 1
ATOM 1558 C CA . THR A 1 199 ? -6.845 -13.518 7.600 1.00 98.44 199 THR A CA 1
ATOM 1559 C C . THR A 1 199 ? -5.719 -14.310 6.951 1.00 98.44 199 THR A C 1
ATOM 1561 O O . THR A 1 199 ? -5.302 -13.996 5.840 1.00 98.44 199 THR A O 1
ATOM 1564 N N . LEU A 1 200 ? -5.235 -15.363 7.610 1.00 97.56 200 LEU A N 1
ATOM 1565 C CA . LEU A 1 200 ? -4.236 -16.277 7.053 1.00 97.56 200 LEU A CA 1
ATOM 1566 C C . LEU A 1 200 ? -4.903 -17.537 6.507 1.00 97.56 200 LEU A C 1
ATOM 1568 O O . LEU A 1 200 ? -5.618 -18.235 7.229 1.00 97.56 200 LEU A O 1
ATOM 1572 N N . LYS A 1 201 ? -4.613 -17.877 5.249 1.00 96.44 201 LYS A N 1
ATOM 1573 C CA . LYS A 1 201 ? -5.032 -19.149 4.635 1.00 96.44 201 LYS A CA 1
ATOM 1574 C C . LYS A 1 201 ? -4.330 -20.339 5.309 1.00 96.44 201 LYS A C 1
ATOM 1576 O O . LYS A 1 201 ? -3.344 -20.126 6.019 1.00 96.44 201 LYS A O 1
ATOM 1581 N N . PRO A 1 202 ? -4.802 -21.588 5.133 1.00 95.00 202 PRO A N 1
ATOM 1582 C CA . PRO A 1 202 ? -4.119 -22.767 5.668 1.00 95.00 202 PRO A CA 1
ATOM 1583 C C . PRO A 1 202 ? -2.634 -22.807 5.279 1.00 95.00 202 PRO A C 1
ATOM 1585 O O . PRO A 1 202 ? -2.297 -22.707 4.100 1.00 95.00 202 PRO A O 1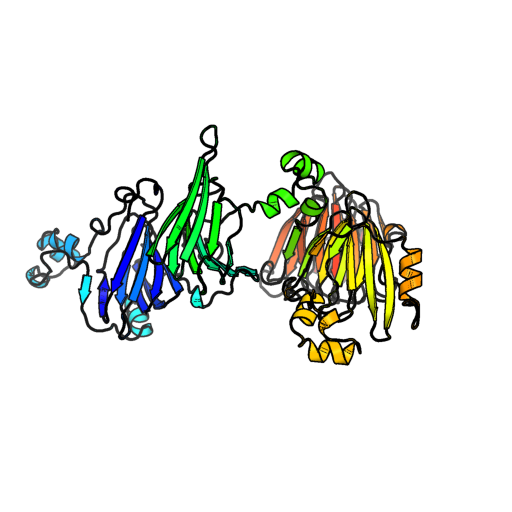
ATOM 1588 N N . GLY A 1 203 ? -1.745 -22.939 6.269 1.00 87.19 203 GLY A N 1
ATOM 1589 C CA . GLY A 1 203 ? -0.288 -22.869 6.076 1.00 87.19 203 GLY A CA 1
ATOM 1590 C C . GLY A 1 203 ? 0.273 -21.461 5.827 1.00 87.19 203 GLY A C 1
ATOM 1591 O O . GLY A 1 203 ? 1.472 -21.318 5.593 1.00 87.19 203 GLY A O 1
ATOM 1592 N N . GLY A 1 204 ? -0.571 -20.429 5.867 1.00 92.62 204 GLY A N 1
ATOM 1593 C CA . GLY A 1 204 ? -0.177 -19.029 5.768 1.00 92.62 204 GLY A CA 1
ATOM 1594 C C . GLY A 1 204 ? 0.612 -18.558 6.989 1.00 92.62 204 GLY A C 1
ATOM 1595 O O . GLY A 1 204 ? 0.457 -19.072 8.099 1.00 92.62 204 GLY A O 1
ATOM 1596 N N . LEU A 1 205 ? 1.452 -17.548 6.779 1.00 94.69 205 LEU A N 1
ATOM 1597 C CA . LEU A 1 205 ? 2.325 -16.973 7.793 1.00 94.69 205 LEU A CA 1
ATOM 1598 C C . LEU A 1 205 ? 2.213 -15.450 7.739 1.00 94.69 205 LEU A C 1
ATOM 1600 O O . LEU A 1 205 ? 2.554 -14.840 6.726 1.00 94.69 205 LEU A O 1
ATOM 1604 N N . ARG A 1 206 ? 1.800 -14.834 8.847 1.00 96.38 206 ARG A N 1
ATOM 1605 C CA . ARG A 1 206 ? 2.132 -13.440 9.126 1.00 96.38 206 ARG A CA 1
ATOM 1606 C C . ARG A 1 206 ? 3.623 -13.415 9.422 1.00 96.38 206 ARG A C 1
ATOM 1608 O O . ARG A 1 206 ? 4.078 -14.038 10.384 1.00 96.38 206 ARG A O 1
ATOM 1615 N N . GLU A 1 207 ? 4.364 -12.792 8.515 1.00 92.50 207 GLU A N 1
ATOM 1616 C CA . GLU A 1 207 ? 5.817 -12.907 8.428 1.00 92.50 207 GLU A CA 1
ATOM 1617 C C . GLU A 1 207 ? 6.571 -12.451 9.685 1.00 92.50 207 GLU A C 1
ATOM 1619 O O . GLU A 1 207 ? 6.000 -11.913 10.628 1.00 92.50 207 GLU A O 1
ATOM 1624 N N . LEU A 1 208 ? 7.886 -12.674 9.697 1.00 95.94 208 LEU A N 1
ATOM 1625 C CA . LEU A 1 208 ? 8.760 -12.204 10.767 1.00 95.94 208 LEU A CA 1
ATOM 1626 C C . LEU A 1 208 ? 8.857 -10.676 10.732 1.00 95.94 208 LEU A C 1
ATOM 1628 O O . LEU A 1 208 ? 9.434 -10.122 9.798 1.00 95.94 208 LEU A O 1
ATOM 1632 N N . HIS A 1 209 ? 8.346 -10.012 11.763 1.00 97.12 209 HIS A N 1
ATOM 1633 C CA . HIS A 1 209 ? 8.318 -8.552 11.856 1.00 97.12 209 HIS A CA 1
ATOM 1634 C C . HIS A 1 209 ? 8.348 -8.082 13.318 1.00 97.12 209 HIS A C 1
ATOM 1636 O O . HIS A 1 209 ? 8.351 -8.897 14.246 1.00 97.12 209 HIS A O 1
ATOM 1642 N N . TRP A 1 210 ? 8.416 -6.770 13.538 1.00 97.62 210 TRP A N 1
ATOM 1643 C CA . TRP A 1 210 ? 8.190 -6.146 14.846 1.00 97.62 210 TRP A CA 1
ATOM 1644 C C . TRP A 1 210 ? 7.507 -4.788 14.697 1.00 97.62 210 TRP A C 1
ATOM 1646 O O . TRP A 1 210 ? 7.586 -4.162 13.643 1.00 97.62 210 TRP A O 1
ATOM 1656 N N . HIS A 1 211 ? 6.898 -4.311 15.781 1.00 97.50 211 HIS A N 1
ATOM 1657 C CA . HIS A 1 211 ? 6.244 -3.005 15.832 1.00 97.50 211 HIS A CA 1
ATOM 1658 C C . HIS A 1 211 ? 7.102 -2.001 16.613 1.00 97.50 211 HIS A C 1
ATOM 1660 O O . HIS A 1 211 ? 7.384 -2.236 17.795 1.00 97.50 211 HIS A O 1
ATOM 1666 N N . PRO A 1 212 ? 7.536 -0.886 15.992 1.00 93.81 212 PRO A N 1
ATOM 1667 C CA . PRO A 1 212 ? 8.375 0.113 16.648 1.00 93.81 212 PRO A CA 1
ATOM 1668 C C . PRO A 1 212 ? 7.581 1.140 17.464 1.00 93.81 212 PRO A C 1
ATOM 1670 O O . PRO A 1 212 ? 8.174 1.954 18.179 1.00 93.81 212 PRO A O 1
ATOM 1673 N N . ASN A 1 213 ? 6.252 1.163 17.371 1.00 94.00 213 ASN A N 1
ATOM 1674 C CA . ASN A 1 213 ? 5.444 2.267 17.887 1.00 94.00 213 ASN A CA 1
ATOM 1675 C C . ASN A 1 213 ? 4.524 1.906 19.067 1.00 94.00 213 ASN A C 1
ATOM 1677 O O . ASN A 1 213 ? 4.124 2.823 19.784 1.00 94.00 213 ASN A O 1
ATOM 1681 N N . GLY A 1 214 ? 4.284 0.625 19.357 1.00 94.44 214 GLY A N 1
ATOM 1682 C CA . GLY A 1 214 ? 3.458 0.208 20.494 1.00 94.44 214 GLY A CA 1
ATOM 1683 C C . GLY A 1 214 ? 3.551 -1.282 20.811 1.00 94.44 214 GLY A C 1
ATOM 1684 O O . GLY A 1 214 ? 4.143 -2.049 20.050 1.00 94.44 214 GLY A O 1
ATOM 1685 N N . ASP A 1 215 ? 2.993 -1.672 21.959 1.00 97.81 215 ASP A N 1
ATOM 1686 C CA . ASP A 1 215 ? 2.765 -3.081 22.270 1.00 97.81 215 ASP A CA 1
ATOM 1687 C C . ASP A 1 215 ? 1.593 -3.606 21.420 1.00 97.81 215 ASP A C 1
ATOM 1689 O O . ASP A 1 215 ? 0.568 -2.935 21.278 1.00 97.81 215 ASP A O 1
ATOM 1693 N N . GLU A 1 216 ? 1.725 -4.820 20.892 1.00 98.31 216 GLU A N 1
ATOM 1694 C CA . GLU A 1 216 ? 0.644 -5.515 20.198 1.00 98.31 216 GLU A CA 1
ATOM 1695 C C . GLU A 1 216 ? -0.169 -6.337 21.196 1.00 98.31 216 GLU A C 1
ATOM 1697 O O . GLU A 1 216 ? 0.356 -7.205 21.901 1.00 98.31 216 GLU A O 1
ATOM 1702 N N . TRP A 1 217 ? -1.473 -6.094 21.227 1.00 98.31 217 TRP A N 1
ATOM 1703 C CA . TRP A 1 217 ? -2.449 -6.953 21.876 1.00 98.31 217 TRP A CA 1
ATOM 1704 C C . TRP A 1 217 ? -3.205 -7.726 20.797 1.00 98.31 217 TRP A C 1
ATOM 1706 O O . TRP A 1 217 ? -3.834 -7.126 19.927 1.00 98.31 217 TRP A O 1
ATOM 1716 N N . THR A 1 218 ? -3.148 -9.054 20.849 1.00 98.25 218 THR A N 1
ATOM 1717 C CA . THR A 1 218 ? -3.676 -9.917 19.785 1.00 98.25 218 THR A CA 1
ATOM 1718 C C . THR A 1 218 ? -4.926 -10.649 20.267 1.00 98.25 218 THR A C 1
ATOM 1720 O O . THR A 1 218 ? -4.922 -11.184 21.376 1.00 98.25 218 THR A O 1
ATOM 1723 N N . TYR A 1 219 ? -5.969 -10.757 19.445 1.00 98.50 219 TYR A N 1
ATOM 1724 C CA . TYR A 1 219 ? -7.118 -11.631 19.723 1.00 98.50 219 TYR A CA 1
ATOM 1725 C C . TYR A 1 219 ? -7.396 -12.581 18.568 1.00 98.50 219 TYR A C 1
ATOM 1727 O O . TYR A 1 219 ? -7.580 -12.148 17.432 1.00 98.50 219 TYR A O 1
ATOM 1735 N N . PHE A 1 220 ? -7.468 -13.876 18.864 1.00 98.44 220 PHE A N 1
ATOM 1736 C CA . PHE A 1 220 ? -7.718 -14.916 17.871 1.00 98.44 220 PHE A CA 1
ATOM 1737 C C . PHE A 1 220 ? -9.226 -15.130 17.706 1.00 98.44 220 PHE A C 1
ATOM 1739 O O . PHE A 1 220 ? -9.874 -15.725 18.564 1.00 98.44 220 PHE A O 1
ATOM 1746 N N . VAL A 1 221 ? -9.788 -14.631 16.603 1.00 97.81 221 VAL A N 1
ATOM 1747 C CA . VAL A 1 221 ? -11.234 -14.649 16.320 1.00 97.81 221 VAL A CA 1
ATOM 1748 C C . VAL A 1 221 ? -11.700 -16.032 15.869 1.00 97.81 221 VAL A C 1
ATOM 1750 O O . VAL A 1 221 ? -12.767 -16.471 16.276 1.00 97.81 221 VAL A O 1
ATOM 1753 N N . THR A 1 222 ? -10.922 -16.724 15.033 1.00 97.38 222 THR A N 1
ATOM 1754 C CA . THR A 1 222 ? -11.188 -18.114 14.622 1.00 97.38 222 THR A CA 1
ATOM 1755 C C . THR A 1 222 ? -9.904 -18.803 14.164 1.00 97.38 222 THR A C 1
ATOM 1757 O O . THR A 1 222 ? -8.916 -18.142 13.853 1.00 97.38 222 THR A O 1
ATOM 1760 N N . GLY A 1 223 ? -9.912 -20.134 14.098 1.00 96.88 223 GLY A N 1
ATOM 1761 C CA . GLY A 1 223 ? -8.783 -20.943 13.637 1.00 96.88 223 GLY A CA 1
ATOM 1762 C C . GLY A 1 223 ? -7.782 -21.294 14.742 1.00 96.88 223 GLY A C 1
ATOM 1763 O O . GLY A 1 223 ? -8.103 -21.292 15.934 1.00 96.88 223 GLY A O 1
ATOM 1764 N N . LYS A 1 224 ? -6.566 -21.677 14.333 1.00 98.50 224 LYS A N 1
ATOM 1765 C CA . LYS A 1 224 ? -5.463 -22.030 15.240 1.00 98.50 224 LYS A CA 1
ATOM 1766 C C . LYS A 1 224 ? -4.163 -21.419 14.763 1.00 98.50 224 LYS A C 1
ATOM 1768 O O . LYS A 1 224 ? -3.789 -21.581 13.601 1.00 98.50 224 LYS A O 1
ATOM 1773 N N . ALA A 1 225 ? -3.441 -20.805 15.684 1.00 98.56 225 ALA A N 1
ATOM 1774 C CA . ALA A 1 225 ? -2.190 -20.139 15.392 1.00 98.56 225 ALA A CA 1
ATOM 1775 C C . ALA A 1 225 ? -1.025 -20.744 16.168 1.00 98.56 225 ALA A C 1
ATOM 1777 O O . ALA A 1 225 ? -1.193 -21.295 17.254 1.00 98.56 225 ALA A O 1
ATOM 1778 N N . ARG A 1 226 ? 0.177 -20.568 15.633 1.00 98.50 226 ARG A N 1
ATOM 1779 C CA . ARG A 1 226 ? 1.423 -20.680 16.381 1.00 98.50 226 ARG A CA 1
ATOM 1780 C C . ARG A 1 226 ? 2.140 -19.346 16.332 1.00 98.50 226 ARG A C 1
ATOM 1782 O O . ARG A 1 226 ? 2.433 -18.843 15.254 1.00 98.50 226 ARG A O 1
ATOM 1789 N N . VAL A 1 227 ? 2.455 -18.806 17.502 1.00 98.44 227 VAL A N 1
ATOM 1790 C CA . VAL A 1 227 ? 3.129 -17.514 17.638 1.00 98.44 227 VAL A CA 1
ATOM 1791 C C . VAL A 1 227 ? 4.498 -17.729 18.251 1.00 98.44 227 VAL A C 1
ATOM 1793 O O . VAL A 1 227 ? 4.618 -18.334 19.320 1.00 98.44 227 VAL A O 1
ATOM 1796 N N . GLY A 1 228 ? 5.538 -17.238 17.585 1.00 97.00 228 GLY A N 1
ATOM 1797 C CA . GLY A 1 228 ? 6.889 -17.176 18.133 1.00 97.00 228 GLY A CA 1
ATOM 1798 C C . GLY A 1 228 ? 7.261 -15.743 18.469 1.00 97.00 228 GLY A C 1
ATOM 1799 O O . GLY A 1 228 ? 7.154 -14.891 17.604 1.00 97.00 228 GLY A O 1
ATOM 1800 N N . VAL A 1 229 ? 7.738 -15.487 19.688 1.00 95.62 229 VAL A N 1
ATOM 1801 C CA . VAL A 1 229 ? 8.202 -14.160 20.125 1.00 95.62 229 VAL A CA 1
ATOM 1802 C C . VAL A 1 229 ? 9.660 -14.241 20.564 1.00 95.62 229 VAL A C 1
ATOM 1804 O O . VAL A 1 229 ? 10.023 -15.092 21.385 1.00 95.62 229 VAL A O 1
ATOM 1807 N N . PHE A 1 230 ? 10.489 -13.343 20.039 1.00 92.44 230 PHE A N 1
ATOM 1808 C CA . PHE A 1 230 ? 11.881 -13.146 20.426 1.00 92.44 230 PHE A CA 1
ATOM 1809 C C . PH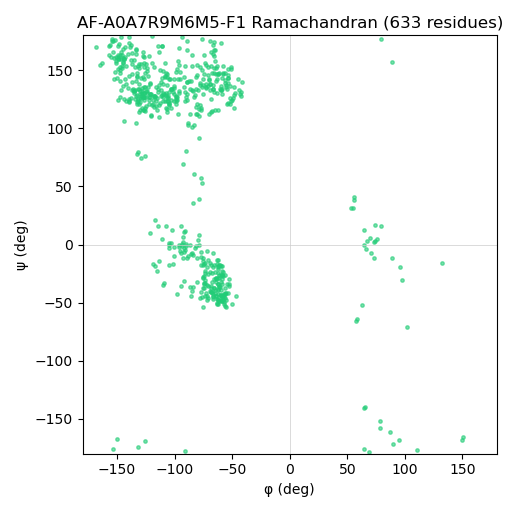E A 1 230 ? 12.017 -11.943 21.364 1.00 92.44 230 PHE A C 1
ATOM 1811 O O . PHE A 1 230 ? 11.480 -10.872 21.108 1.00 92.44 230 PHE A O 1
ATOM 1818 N N . GLN A 1 231 ? 12.783 -12.103 22.442 1.00 87.38 231 GLN A N 1
ATOM 1819 C CA . GLN A 1 231 ? 13.078 -11.044 23.397 1.00 87.38 231 GLN A CA 1
ATOM 1820 C C . GLN A 1 231 ? 14.587 -10.962 23.652 1.00 87.38 231 GLN A C 1
ATOM 1822 O O . GLN A 1 231 ? 15.203 -11.850 24.252 1.00 87.38 231 GLN A O 1
ATOM 1827 N N . ALA A 1 232 ? 15.178 -9.833 23.263 1.00 76.12 232 ALA A N 1
ATOM 1828 C CA . ALA A 1 232 ? 16.618 -9.589 23.358 1.00 76.12 232 ALA A CA 1
ATOM 1829 C C . ALA A 1 232 ? 17.137 -9.370 24.798 1.00 76.12 232 ALA A C 1
ATOM 1831 O O . ALA A 1 232 ? 18.340 -9.244 25.009 1.00 76.12 232 ALA A O 1
ATOM 1832 N N . SER A 1 233 ? 16.254 -9.300 25.802 1.00 66.94 233 SER A N 1
ATOM 1833 C CA . SER A 1 233 ? 16.536 -8.672 27.103 1.00 66.94 233 SER A CA 1
ATOM 1834 C C . SER A 1 233 ? 17.593 -9.349 27.993 1.00 66.94 233 SER A C 1
ATOM 1836 O O . SER A 1 233 ? 17.921 -8.786 29.035 1.00 66.94 233 SER A O 1
ATOM 1838 N N . GLN A 1 234 ? 18.110 -10.538 27.650 1.00 60.91 234 GLN A N 1
ATOM 1839 C CA . GLN A 1 234 ? 19.153 -11.255 28.410 1.00 60.91 234 GLN A CA 1
ATOM 1840 C C . GLN A 1 234 ? 20.041 -12.096 27.473 1.00 60.91 234 GLN A C 1
ATOM 1842 O O . GLN A 1 234 ? 19.632 -12.383 26.356 1.00 60.91 234 GLN A O 1
ATOM 1847 N N . TYR A 1 235 ? 21.245 -12.497 27.909 1.00 49.81 235 TYR A N 1
ATOM 1848 C CA . TYR A 1 235 ? 22.081 -13.470 27.185 1.00 49.81 235 TYR A CA 1
ATOM 1849 C C . TYR A 1 235 ? 22.067 -14.841 27.895 1.00 49.81 235 TYR A C 1
ATOM 1851 O O . TYR A 1 235 ? 22.401 -14.892 29.083 1.00 49.81 235 TYR A O 1
ATOM 1859 N N . PRO A 1 236 ? 21.765 -15.950 27.190 1.00 62.06 236 PRO A N 1
ATOM 1860 C CA . PRO A 1 236 ? 21.285 -15.988 25.807 1.00 62.06 236 PRO A CA 1
ATOM 1861 C C . PRO A 1 236 ? 19.892 -15.352 25.688 1.00 62.06 236 PRO A C 1
ATOM 1863 O O . PRO A 1 236 ? 19.126 -15.354 26.653 1.00 62.06 236 PRO A O 1
ATOM 1866 N N . ALA A 1 237 ? 19.590 -14.803 24.509 1.00 74.06 237 ALA A N 1
ATOM 1867 C CA . ALA A 1 237 ? 18.283 -14.217 24.230 1.00 74.06 237 ALA A CA 1
ATOM 1868 C C . ALA A 1 237 ? 17.172 -15.250 24.439 1.00 74.06 237 ALA A C 1
ATOM 1870 O O . ALA A 1 237 ? 17.367 -16.449 24.218 1.00 74.06 237 ALA A O 1
ATOM 1871 N N . ALA A 1 238 ? 16.012 -14.780 24.886 1.00 82.19 238 ALA A N 1
ATOM 1872 C CA . ALA A 1 238 ? 14.862 -15.636 25.098 1.00 82.19 238 ALA A CA 1
ATOM 1873 C C . ALA A 1 238 ? 14.009 -15.647 23.830 1.00 82.19 238 ALA A C 1
ATOM 1875 O O . ALA A 1 238 ? 13.732 -14.602 23.252 1.00 82.19 238 ALA A O 1
ATOM 1876 N N . ALA A 1 239 ? 13.559 -16.827 23.423 1.00 88.38 239 ALA A N 1
ATOM 1877 C CA . ALA A 1 239 ? 12.482 -16.972 22.459 1.00 88.38 239 ALA A CA 1
ATOM 1878 C C . ALA A 1 239 ? 11.450 -17.932 23.041 1.00 88.38 239 ALA A C 1
ATOM 1880 O O . ALA A 1 239 ? 11.808 -18.894 23.732 1.00 88.38 239 ALA A O 1
ATOM 1881 N N . ARG A 1 240 ? 10.170 -17.670 22.792 1.00 90.94 240 ARG A N 1
ATOM 1882 C CA . ARG A 1 240 ? 9.094 -18.572 23.189 1.00 90.94 240 ARG A CA 1
ATOM 1883 C C . ARG A 1 240 ? 8.108 -18.719 22.046 1.00 90.94 240 ARG A C 1
ATOM 1885 O O . ARG A 1 240 ? 7.639 -17.723 21.511 1.00 90.94 240 ARG A O 1
ATOM 1892 N N . THR A 1 241 ? 7.782 -19.966 21.737 1.00 95.31 241 THR A N 1
ATOM 1893 C CA . THR A 1 241 ? 6.733 -20.318 20.785 1.00 95.31 241 THR A CA 1
ATOM 1894 C C . THR A 1 241 ? 5.580 -20.966 21.531 1.00 95.31 241 THR A C 1
ATOM 1896 O O . THR A 1 241 ? 5.809 -21.821 22.391 1.00 95.31 241 THR A O 1
ATOM 1899 N N . MET A 1 242 ? 4.362 -20.521 21.245 1.00 95.75 242 MET A N 1
ATOM 1900 C CA . MET A 1 242 ? 3.129 -20.991 21.874 1.00 95.75 242 MET A CA 1
ATOM 1901 C C . MET A 1 242 ? 2.054 -21.167 20.802 1.00 95.75 242 MET A C 1
ATOM 1903 O O . MET A 1 242 ? 2.039 -20.432 19.817 1.00 95.75 242 MET A O 1
ATOM 1907 N N . ASP A 1 243 ? 1.185 -22.154 20.998 1.00 98.12 243 ASP A N 1
ATOM 1908 C CA . ASP A 1 243 ? 0.015 -22.361 20.149 1.00 98.12 243 ASP A CA 1
ATOM 1909 C C . ASP A 1 243 ? -1.181 -21.605 20.759 1.00 98.12 243 ASP A C 1
ATOM 1911 O O . ASP A 1 243 ? -1.309 -21.533 21.983 1.00 98.12 243 ASP A O 1
ATOM 1915 N N . PHE A 1 244 ? -2.030 -21.051 19.899 1.00 98.38 244 PHE A N 1
ATOM 1916 C CA . PHE A 1 244 ? -3.216 -20.260 20.222 1.00 98.38 244 PHE A CA 1
ATOM 1917 C C . PHE A 1 244 ? -4.415 -20.783 19.426 1.00 98.38 244 PHE A C 1
ATOM 1919 O O . PHE A 1 244 ? -4.267 -21.382 18.355 1.00 98.38 244 PHE A O 1
ATOM 1926 N N . GLN A 1 245 ? -5.613 -20.548 19.936 1.00 98.06 245 GLN A N 1
ATOM 1927 C CA . GLN A 1 245 ? -6.878 -20.918 19.308 1.00 98.06 245 GLN A CA 1
ATOM 1928 C C . GLN A 1 245 ? -7.919 -19.807 19.475 1.00 98.06 245 GLN A C 1
ATOM 1930 O O . GLN A 1 245 ? -7.695 -18.835 20.192 1.00 98.06 245 GLN A O 1
ATOM 1935 N N . GLU A 1 246 ? -9.068 -19.970 18.821 1.00 97.38 246 GLU A N 1
ATOM 1936 C CA . GLU A 1 246 ? -10.233 -19.096 18.986 1.00 97.38 246 GLU A CA 1
ATOM 1937 C C . GLU A 1 246 ? -10.499 -18.725 20.458 1.00 97.38 246 GLU A C 1
ATOM 1939 O O . GLU A 1 246 ? -10.608 -19.592 21.333 1.00 97.38 246 GLU A O 1
ATOM 1944 N N . GLY A 1 247 ? -10.619 -17.421 20.710 1.00 96.50 247 GLY A N 1
ATOM 1945 C CA . GLY A 1 247 ? -10.864 -16.835 22.023 1.00 96.50 247 GLY A CA 1
ATOM 1946 C C . GLY A 1 247 ? -9.610 -16.508 22.837 1.00 96.50 247 GLY A C 1
ATOM 1947 O O . GLY A 1 247 ? -9.731 -15.800 23.841 1.00 96.50 247 GLY A O 1
ATOM 1948 N N . ASP A 1 248 ? -8.427 -16.975 22.429 1.00 97.94 248 ASP A N 1
ATOM 1949 C CA . ASP A 1 248 ? -7.181 -16.658 23.125 1.00 97.94 248 ASP A CA 1
ATOM 1950 C C . ASP A 1 248 ? -6.729 -15.210 22.876 1.00 97.94 248 ASP A C 1
ATOM 1952 O O . ASP A 1 248 ? -7.043 -14.586 21.858 1.00 97.94 248 ASP A O 1
ATOM 1956 N N . ILE A 1 249 ? -5.939 -14.694 23.821 1.00 97.25 249 ILE A N 1
ATOM 1957 C CA . ILE A 1 249 ? -5.331 -13.362 23.767 1.00 97.25 249 ILE A CA 1
ATOM 1958 C C . ILE A 1 249 ? -3.806 -13.500 23.755 1.00 97.25 249 ILE A C 1
ATOM 1960 O O . ILE A 1 249 ? -3.223 -14.151 24.628 1.00 97.25 249 ILE A O 1
ATOM 1964 N N . GLY A 1 250 ? -3.163 -12.860 22.782 1.00 96.31 250 GLY A N 1
ATOM 1965 C CA . GLY A 1 250 ? -1.720 -12.656 22.702 1.00 96.31 250 GLY A CA 1
ATOM 1966 C C . GLY A 1 250 ? -1.312 -11.276 23.221 1.00 96.31 250 GLY A C 1
ATOM 1967 O O . GLY A 1 250 ? -2.119 -10.351 23.284 1.00 96.31 250 GLY A O 1
ATOM 1968 N N . TYR A 1 251 ? -0.048 -11.136 23.623 1.00 96.62 251 TYR A N 1
ATOM 1969 C CA . TYR A 1 251 ? 0.542 -9.823 23.883 1.00 96.62 251 TYR A CA 1
ATOM 1970 C C . TYR A 1 251 ? 2.032 -9.839 23.582 1.00 96.62 251 TYR A C 1
ATOM 1972 O O . TYR A 1 251 ? 2.782 -10.650 24.143 1.00 96.62 251 TYR A O 1
ATOM 1980 N N . ILE A 1 252 ? 2.458 -8.932 22.716 1.00 96.56 252 ILE A N 1
ATOM 1981 C CA . ILE A 1 252 ? 3.814 -8.855 22.195 1.00 96.56 252 ILE A CA 1
ATOM 1982 C C . ILE A 1 252 ? 4.310 -7.444 22.462 1.00 96.56 252 ILE A C 1
ATOM 1984 O O . ILE A 1 252 ? 3.738 -6.462 22.007 1.00 96.56 252 ILE A O 1
ATOM 1988 N N . LYS A 1 253 ? 5.365 -7.332 23.270 1.00 95.62 253 LYS A N 1
ATOM 1989 C CA . LYS A 1 253 ? 5.902 -6.015 23.607 1.00 95.62 253 LYS A CA 1
ATOM 1990 C C . LYS A 1 253 ? 6.490 -5.340 22.379 1.00 95.62 253 LYS A C 1
ATOM 1992 O O . LYS A 1 253 ? 7.109 -6.013 21.554 1.00 95.62 253 LYS A O 1
ATOM 1997 N N . LYS A 1 254 ? 6.386 -4.017 22.351 1.00 95.38 254 LYS A N 1
ATOM 1998 C CA . LYS A 1 254 ? 7.072 -3.141 21.413 1.00 95.38 254 LYS A CA 1
ATOM 1999 C C . LYS A 1 254 ? 8.517 -3.593 21.189 1.00 95.38 254 LYS A C 1
ATOM 2001 O O . LYS A 1 254 ? 9.212 -3.978 22.135 1.00 95.38 254 LYS A O 1
ATOM 2006 N N . ASP A 1 255 ? 8.950 -3.519 19.934 1.00 93.69 255 ASP A N 1
ATOM 2007 C CA . ASP A 1 255 ? 10.278 -3.905 19.447 1.00 93.69 255 ASP A CA 1
ATOM 2008 C C . ASP A 1 255 ? 10.633 -5.401 19.575 1.00 93.69 255 ASP A C 1
ATOM 2010 O O . ASP A 1 255 ? 11.726 -5.790 19.161 1.00 93.69 255 ASP A O 1
ATOM 2014 N N . ASN A 1 256 ? 9.761 -6.268 20.111 1.00 94.94 256 ASN A N 1
ATOM 2015 C CA . ASN A 1 256 ? 10.014 -7.711 20.109 1.00 94.94 256 ASN A CA 1
ATOM 2016 C C . ASN A 1 256 ? 9.627 -8.324 18.749 1.00 94.94 256 ASN A C 1
ATOM 2018 O O . ASN A 1 256 ? 8.446 -8.323 18.391 1.00 94.94 256 ASN A O 1
ATOM 2022 N N . PRO A 1 257 ? 10.584 -8.921 18.014 1.00 96.31 257 PRO A N 1
ATOM 2023 C CA . PRO A 1 257 ? 10.301 -9.636 16.779 1.00 96.31 257 PRO A CA 1
ATOM 2024 C C . PRO A 1 257 ? 9.434 -10.862 17.015 1.00 96.31 257 PRO A C 1
ATOM 2026 O O . PRO A 1 257 ? 9.649 -11.613 17.976 1.00 96.31 257 PRO A O 1
ATOM 2029 N N . HIS A 1 258 ? 8.496 -11.100 16.111 1.00 98.19 258 HIS A N 1
ATOM 2030 C CA . HIS A 1 258 ? 7.588 -12.228 16.199 1.00 98.19 258 HIS A CA 1
ATOM 2031 C C . HIS A 1 258 ? 7.049 -12.655 14.824 1.00 98.19 258 HIS A C 1
ATOM 2033 O O . HIS A 1 258 ? 7.365 -12.045 13.805 1.00 98.19 258 HIS A O 1
ATOM 2039 N N . TYR A 1 259 ? 6.293 -13.752 14.802 1.00 98.12 259 TYR A N 1
ATOM 2040 C CA . TYR A 1 259 ? 5.527 -14.241 13.649 1.00 98.12 259 TYR A CA 1
ATOM 2041 C C . TYR A 1 259 ? 4.245 -14.926 14.131 1.00 98.12 259 TYR A C 1
ATOM 2043 O O . TYR A 1 259 ? 4.202 -15.399 15.273 1.00 98.12 259 TYR A O 1
ATOM 2051 N N . ILE A 1 260 ? 3.248 -15.052 13.250 1.00 98.62 260 ILE A N 1
ATOM 2052 C CA . ILE A 1 260 ? 1.995 -15.778 13.518 1.00 98.62 260 ILE A CA 1
ATOM 2053 C C . ILE A 1 260 ? 1.714 -16.731 12.349 1.00 98.62 260 ILE A C 1
ATOM 2055 O O . ILE A 1 260 ? 1.483 -16.306 11.223 1.00 98.62 260 ILE A O 1
ATOM 2059 N N . GLU A 1 261 ? 1.765 -18.035 12.603 1.00 98.19 261 GLU A N 1
ATOM 2060 C CA . GLU A 1 261 ? 1.563 -19.101 11.611 1.00 98.19 261 GLU A CA 1
ATOM 2061 C C . GLU A 1 261 ? 0.164 -19.710 11.749 1.00 98.19 261 GLU A C 1
ATOM 2063 O O . GLU A 1 261 ? -0.238 -20.072 12.856 1.00 98.19 261 GLU A O 1
ATOM 2068 N N . ASN A 1 262 ? -0.556 -19.898 10.639 1.00 98.25 262 ASN A N 1
ATOM 2069 C CA . ASN A 1 262 ? -1.780 -20.694 10.625 1.00 98.25 262 ASN A CA 1
ATOM 2070 C C . ASN A 1 262 ? -1.442 -22.192 10.636 1.00 98.25 262 ASN A C 1
ATOM 2072 O O . ASN A 1 262 ? -0.880 -22.734 9.685 1.00 98.25 262 ASN A O 1
ATOM 2076 N N . THR A 1 263 ? -1.840 -22.872 11.710 1.00 98.06 263 THR A N 1
ATOM 2077 C CA . THR A 1 263 ? -1.589 -24.310 11.911 1.00 98.06 263 THR A CA 1
ATOM 2078 C C . THR A 1 263 ? -2.816 -25.185 11.643 1.00 98.06 263 THR A C 1
ATOM 2080 O O . THR A 1 263 ? -2.758 -26.405 11.823 1.00 98.06 263 THR A O 1
ATOM 2083 N N . ALA A 1 264 ? -3.934 -24.578 11.238 1.00 95.25 264 ALA A N 1
ATOM 2084 C CA . ALA A 1 264 ? -5.174 -25.258 10.895 1.00 95.25 264 ALA A CA 1
ATOM 2085 C C . ALA A 1 264 ? -5.307 -25.508 9.381 1.00 95.25 264 ALA A C 1
ATOM 2087 O O . ALA A 1 264 ? -4.562 -24.979 8.558 1.00 95.25 264 ALA A O 1
ATOM 2088 N N . ASP A 1 265 ? -6.297 -26.325 9.024 1.00 96.38 265 ASP A N 1
ATOM 2089 C CA . ASP A 1 265 ? -6.764 -26.578 7.657 1.00 96.38 265 ASP A CA 1
ATOM 2090 C C . ASP A 1 265 ? -7.912 -25.641 7.231 1.00 96.38 265 ASP A C 1
ATOM 2092 O O . ASP A 1 265 ? -8.530 -25.839 6.186 1.00 96.38 265 ASP A O 1
ATOM 2096 N N . VAL A 1 266 ? -8.178 -24.608 8.032 1.00 97.00 266 VAL A N 1
ATOM 2097 C CA . VAL A 1 266 ? -9.152 -23.538 7.780 1.00 97.00 266 VAL A CA 1
ATOM 2098 C C . VAL A 1 266 ? -8.477 -22.177 7.922 1.00 97.00 266 VAL A C 1
ATOM 2100 O O . VAL A 1 266 ? -7.377 -22.084 8.469 1.00 97.00 266 VAL A O 1
ATOM 2103 N N . ASP A 1 267 ? -9.136 -21.125 7.445 1.00 98.06 267 ASP A N 1
ATOM 2104 C CA . ASP A 1 267 ? -8.654 -19.756 7.611 1.00 98.06 267 ASP A CA 1
ATOM 2105 C C . ASP A 1 267 ? -8.524 -19.402 9.105 1.00 98.06 267 ASP A C 1
ATOM 2107 O O . ASP A 1 267 ? -9.388 -19.717 9.926 1.00 98.06 267 ASP A O 1
ATOM 2111 N N . LEU A 1 268 ? -7.415 -18.756 9.447 1.00 98.62 268 LEU A N 1
ATOM 2112 C CA . LEU A 1 268 ? -7.149 -18.167 10.754 1.00 98.62 268 LEU A CA 1
ATOM 2113 C C . LEU A 1 268 ? -7.456 -16.675 10.658 1.00 98.62 268 LEU A C 1
ATOM 2115 O O . LEU A 1 268 ? -6.857 -15.998 9.826 1.00 98.62 268 LEU A O 1
ATOM 2119 N N . VAL A 1 269 ? -8.340 -16.168 11.518 1.00 98.50 269 VAL A N 1
ATOM 2120 C CA . VAL A 1 269 ? -8.624 -14.728 11.618 1.00 98.50 269 VAL A CA 1
ATOM 2121 C C . VAL A 1 269 ? -8.225 -14.241 12.998 1.00 98.50 269 VAL A C 1
ATOM 2123 O O . VAL A 1 269 ? -8.651 -14.807 14.008 1.00 98.50 269 VAL A O 1
ATOM 2126 N N . PHE A 1 270 ? -7.422 -13.186 13.054 1.00 98.69 270 PHE A N 1
ATOM 2127 C CA . PHE A 1 270 ? -7.029 -12.547 14.303 1.00 98.69 270 PHE A CA 1
ATOM 2128 C C . PHE A 1 270 ? -6.937 -11.030 14.153 1.00 98.69 270 PHE A C 1
ATOM 2130 O O . PHE A 1 270 ? -6.886 -10.494 13.046 1.00 98.69 270 PHE A O 1
ATOM 2137 N N . LEU A 1 271 ? -6.964 -10.353 15.296 1.00 98.81 271 LEU A N 1
ATOM 2138 C CA . LEU A 1 271 ? -6.848 -8.906 15.411 1.00 98.81 271 LEU A CA 1
ATOM 2139 C C . LEU A 1 271 ? -5.492 -8.576 16.027 1.00 98.81 271 LEU A C 1
ATOM 2141 O O . LEU A 1 271 ? -5.193 -9.119 17.089 1.00 98.81 271 LEU A O 1
ATOM 2145 N N . GLU A 1 272 ? -4.724 -7.682 15.413 1.00 98.69 272 GLU A N 1
ATOM 2146 C CA . GLU A 1 272 ? -3.572 -7.017 16.040 1.00 98.69 272 GLU A CA 1
ATOM 2147 C C . GLU A 1 272 ? -4.062 -5.639 16.504 1.00 98.69 272 GLU A C 1
ATOM 2149 O O . GLU A 1 272 ? -4.643 -4.906 15.707 1.00 98.69 272 GLU A O 1
ATOM 2154 N N . VAL A 1 273 ? -3.907 -5.280 17.780 1.00 98.62 273 VAL A N 1
ATOM 2155 C CA . VAL A 1 273 ? -4.470 -4.041 18.348 1.00 98.62 273 VAL A CA 1
ATOM 2156 C C . VAL A 1 273 ? -3.410 -3.286 19.144 1.00 98.62 273 VAL A C 1
ATOM 2158 O O . VAL A 1 273 ? -2.719 -3.870 19.976 1.00 98.62 273 VAL A O 1
ATOM 2161 N N . PHE A 1 274 ? -3.313 -1.974 18.926 1.00 98.38 274 PHE A N 1
ATOM 2162 C CA . PHE A 1 274 ? -2.243 -1.124 19.449 1.00 98.38 274 PHE A CA 1
ATOM 2163 C C . PHE A 1 274 ? -2.813 0.128 20.111 1.00 98.38 274 PHE A C 1
ATOM 2165 O O . PHE A 1 274 ? -3.688 0.792 19.554 1.00 98.38 274 PHE A O 1
ATOM 2172 N N . ALA A 1 275 ? -2.268 0.530 21.261 1.00 97.12 275 ALA A N 1
ATOM 2173 C CA . ALA A 1 275 ? -2.578 1.816 21.894 1.00 97.12 275 ALA A CA 1
ATOM 2174 C C . ALA A 1 275 ? -1.864 2.994 21.186 1.00 97.12 275 ALA A C 1
ATOM 2176 O O . ALA A 1 275 ? -1.160 3.786 21.815 1.00 97.12 275 ALA A O 1
ATOM 2177 N N . ALA A 1 276 ? -2.030 3.102 19.866 1.00 96.75 276 ALA A N 1
ATOM 2178 C CA . ALA A 1 276 ? -1.356 4.062 18.995 1.00 96.75 276 ALA A CA 1
ATOM 2179 C C . ALA A 1 276 ? -2.325 4.713 17.991 1.00 96.75 276 ALA A C 1
ATOM 2181 O O . ALA A 1 276 ? -3.388 4.174 17.689 1.00 96.75 276 ALA A O 1
ATOM 2182 N N . ASP A 1 277 ? -1.945 5.879 17.454 1.00 96.06 277 ASP A N 1
ATOM 2183 C CA . ASP A 1 277 ? -2.715 6.576 16.409 1.00 96.06 277 ASP A CA 1
ATOM 2184 C C . ASP A 1 277 ? -2.554 5.901 15.023 1.00 96.06 277 ASP A C 1
ATOM 2186 O O . ASP A 1 277 ? -3.461 6.000 14.197 1.00 96.06 277 ASP A O 1
ATOM 2190 N N . TYR A 1 278 ? -1.423 5.232 14.761 1.00 96.25 278 TYR A N 1
ATOM 2191 C CA . TYR A 1 278 ? -1.077 4.645 13.459 1.00 96.25 278 TYR A CA 1
ATOM 2192 C C . TYR A 1 278 ? -0.573 3.207 13.603 1.00 96.25 278 TYR A C 1
ATOM 2194 O O . TYR A 1 278 ? 0.066 2.872 14.600 1.00 96.25 278 TYR A O 1
ATOM 2202 N N . PHE A 1 279 ? -0.841 2.371 12.602 1.00 96.75 279 PHE A N 1
ATOM 2203 C CA . PHE A 1 279 ? -0.223 1.051 12.469 1.00 96.75 279 PHE A CA 1
ATOM 2204 C C . PHE A 1 279 ? 1.158 1.185 11.814 1.00 96.75 279 PHE A C 1
ATOM 2206 O O . PHE A 1 279 ? 1.269 1.789 10.744 1.00 96.75 279 PHE A O 1
ATOM 2213 N N . GLU A 1 280 ? 2.189 0.608 12.435 1.00 93.19 280 GLU A N 1
ATOM 2214 C CA . GLU A 1 280 ? 3.558 0.562 11.908 1.00 93.19 280 GLU A CA 1
ATOM 2215 C C . GLU A 1 280 ? 4.178 -0.801 12.209 1.00 93.19 280 GLU A C 1
ATOM 2217 O O . GLU A 1 280 ? 4.121 -1.263 13.349 1.00 93.19 280 GLU A O 1
ATOM 2222 N N . ASP A 1 281 ? 4.831 -1.410 11.226 1.00 94.00 281 ASP A N 1
ATOM 2223 C CA . ASP A 1 281 ? 5.700 -2.563 11.425 1.00 94.00 281 ASP A CA 1
ATOM 2224 C C . ASP A 1 281 ? 7.023 -2.390 10.672 1.00 94.00 281 ASP A C 1
ATOM 2226 O O . ASP A 1 281 ? 7.210 -1.449 9.900 1.00 94.00 281 ASP A O 1
ATOM 2230 N N . ILE A 1 282 ? 7.977 -3.267 10.971 1.00 87.94 282 ILE A N 1
ATOM 2231 C CA . ILE A 1 282 ? 9.184 -3.449 10.174 1.00 87.94 282 ILE A CA 1
ATOM 2232 C C . ILE A 1 282 ? 9.310 -4.936 9.859 1.00 87.94 282 ILE A C 1
ATOM 2234 O O . ILE A 1 282 ? 9.478 -5.764 10.762 1.00 87.94 282 ILE A O 1
ATOM 2238 N N . SER A 1 283 ? 9.266 -5.264 8.570 1.00 89.81 283 SER A N 1
ATOM 2239 C CA . SER A 1 283 ? 9.497 -6.611 8.057 1.00 89.81 283 SER A CA 1
ATOM 2240 C C . SER A 1 283 ? 10.975 -7.000 8.144 1.00 89.81 283 SER A C 1
ATOM 2242 O O . SER A 1 283 ? 11.872 -6.247 7.748 1.00 89.81 283 SER A O 1
ATOM 2244 N N . LEU A 1 284 ? 11.260 -8.220 8.614 1.00 90.00 284 LEU A N 1
ATOM 2245 C CA . LEU A 1 284 ? 12.613 -8.776 8.563 1.00 90.00 284 LEU A CA 1
ATOM 2246 C C . LEU A 1 284 ? 13.084 -8.932 7.113 1.00 90.00 284 LEU A C 1
ATOM 2248 O O . LEU A 1 284 ? 14.240 -8.634 6.818 1.00 90.00 284 LEU A O 1
ATOM 2252 N N . ALA A 1 285 ? 12.215 -9.420 6.225 1.00 85.31 285 ALA A N 1
ATOM 2253 C CA . ALA A 1 285 ? 12.571 -9.652 4.830 1.00 85.31 285 ALA A CA 1
ATOM 2254 C C . ALA A 1 285 ? 12.930 -8.331 4.145 1.00 85.31 285 ALA A C 1
ATOM 2256 O O . ALA A 1 285 ? 13.994 -8.230 3.534 1.00 85.31 285 ALA A O 1
ATOM 2257 N N . GLU A 1 286 ? 12.108 -7.302 4.341 1.00 79.81 286 GLU A N 1
ATOM 2258 C CA . GLU A 1 286 ? 12.365 -5.963 3.818 1.00 79.81 286 GLU A CA 1
ATOM 2259 C C . GLU A 1 286 ? 13.654 -5.370 4.401 1.00 79.81 286 GLU A C 1
ATOM 2261 O O . GLU A 1 286 ? 14.533 -4.941 3.655 1.00 79.81 286 GLU A O 1
ATOM 2266 N N . TRP A 1 287 ? 13.868 -5.443 5.719 1.00 84.06 287 TRP A N 1
ATOM 2267 C CA . TRP A 1 287 ? 15.113 -4.958 6.320 1.00 84.06 287 TRP A CA 1
ATOM 2268 C C . TRP A 1 287 ? 16.356 -5.630 5.713 1.00 84.06 287 TRP A C 1
ATOM 2270 O O . TRP A 1 287 ? 17.332 -4.952 5.359 1.00 84.06 287 TRP A O 1
ATOM 2280 N N . LEU A 1 288 ? 16.330 -6.956 5.551 1.00 85.88 288 LEU A N 1
ATOM 2281 C CA . LEU A 1 288 ? 17.434 -7.686 4.930 1.00 85.88 288 LEU A CA 1
ATOM 2282 C C . LEU A 1 288 ? 17.614 -7.293 3.465 1.00 85.88 288 LEU A C 1
ATOM 2284 O O . LEU A 1 288 ? 18.750 -7.079 3.039 1.00 85.88 288 LEU A O 1
ATOM 2288 N N . ALA A 1 289 ? 16.525 -7.136 2.713 1.00 74.94 289 ALA A N 1
ATOM 2289 C CA . ALA A 1 289 ? 16.586 -6.688 1.331 1.00 74.94 289 ALA A CA 1
ATOM 2290 C C . ALA A 1 289 ? 17.241 -5.300 1.247 1.00 74.94 289 ALA A C 1
ATOM 2292 O O . ALA A 1 289 ? 18.100 -5.056 0.395 1.00 74.94 289 ALA A O 1
ATOM 2293 N N . HIS A 1 290 ? 16.875 -4.386 2.152 1.00 74.94 290 HIS A N 1
ATOM 2294 C CA . HIS A 1 290 ? 17.362 -3.005 2.212 1.00 74.94 290 HIS A CA 1
ATOM 2295 C C . HIS A 1 290 ? 18.744 -2.836 2.862 1.00 74.94 290 HIS A C 1
ATOM 2297 O O . HIS A 1 290 ? 19.272 -1.726 2.903 1.00 74.94 290 HIS A O 1
ATOM 2303 N N . THR A 1 291 ? 19.403 -3.933 3.239 1.00 77.50 291 THR A N 1
ATOM 2304 C CA . THR A 1 291 ? 20.773 -3.943 3.766 1.00 77.50 291 THR A CA 1
ATOM 2305 C C . THR A 1 291 ? 21.760 -4.451 2.699 1.00 77.50 291 THR A C 1
ATOM 2307 O O . THR A 1 291 ? 21.429 -5.375 1.957 1.00 77.50 291 THR A O 1
ATOM 2310 N N . PRO A 1 292 ? 22.993 -3.904 2.582 1.00 79.94 292 PRO A N 1
ATOM 2311 C CA . PRO A 1 292 ? 23.973 -4.389 1.608 1.00 79.94 292 PRO A CA 1
ATOM 2312 C C . PRO A 1 292 ? 24.160 -5.913 1.661 1.00 79.94 292 PRO A C 1
ATOM 2314 O O . PRO A 1 292 ? 24.521 -6.462 2.702 1.00 79.94 292 PRO A O 1
ATOM 2317 N N . SER A 1 293 ? 23.968 -6.593 0.527 1.00 77.44 293 SER A N 1
ATOM 2318 C CA . SER A 1 293 ? 23.911 -8.063 0.431 1.00 77.44 2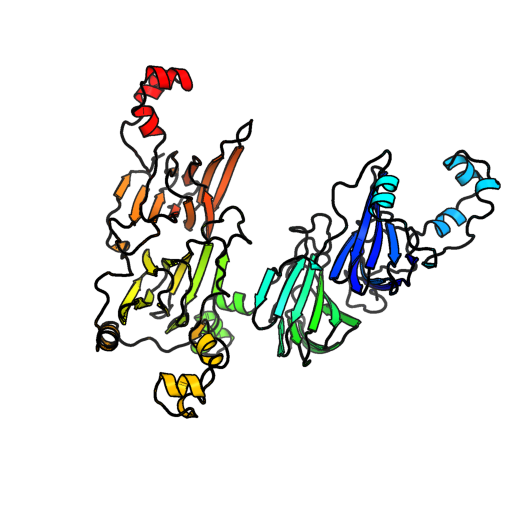93 SER A CA 1
ATOM 2319 C C . SER A 1 293 ? 25.122 -8.768 1.047 1.00 77.44 293 SER A C 1
ATOM 2321 O O . SER A 1 293 ? 24.970 -9.743 1.781 1.00 77.44 293 SER A O 1
ATOM 2323 N N . ARG A 1 294 ? 26.333 -8.239 0.820 1.00 79.25 294 ARG A N 1
ATOM 2324 C CA . ARG A 1 294 ? 27.570 -8.754 1.431 1.00 79.25 294 ARG A CA 1
ATOM 2325 C C . ARG A 1 294 ? 27.527 -8.680 2.952 1.00 79.25 294 ARG A C 1
ATOM 2327 O O . ARG A 1 294 ? 27.904 -9.638 3.613 1.00 79.25 294 ARG A O 1
ATOM 2334 N N . LEU A 1 295 ? 27.043 -7.568 3.507 1.00 83.00 295 LEU A N 1
ATOM 2335 C CA . LEU A 1 295 ? 26.913 -7.405 4.951 1.00 83.00 295 LEU A CA 1
ATOM 2336 C C . LEU A 1 295 ? 25.905 -8.405 5.517 1.00 83.00 295 LEU A C 1
ATOM 2338 O O . LEU A 1 295 ? 26.201 -9.045 6.522 1.00 83.00 295 LEU A O 1
ATOM 2342 N N . VAL A 1 296 ? 24.753 -8.581 4.867 1.00 85.31 296 VAL A N 1
ATOM 2343 C CA . VAL A 1 296 ? 23.767 -9.587 5.287 1.00 85.31 296 VAL A CA 1
ATOM 2344 C C . VAL A 1 296 ? 24.383 -10.986 5.244 1.00 85.31 296 VAL A C 1
ATOM 2346 O O . VAL A 1 296 ? 24.321 -11.712 6.234 1.00 85.31 296 VAL A O 1
ATOM 2349 N N . ASN A 1 297 ? 25.057 -11.347 4.149 1.00 85.31 297 ASN A N 1
ATOM 2350 C CA . ASN A 1 297 ? 25.690 -12.657 4.007 1.00 85.31 297 ASN A CA 1
ATOM 2351 C C . ASN A 1 297 ? 26.780 -12.907 5.066 1.00 85.31 297 ASN A C 1
ATOM 2353 O O . ASN A 1 297 ? 26.890 -14.020 5.573 1.00 85.31 297 ASN A O 1
ATOM 2357 N N . GLU A 1 298 ? 27.547 -11.888 5.464 1.00 88.94 298 GLU A N 1
ATOM 2358 C CA . GLU A 1 298 ? 28.505 -12.004 6.575 1.00 88.94 298 GLU A CA 1
ATOM 2359 C C . GLU A 1 298 ? 27.816 -12.317 7.918 1.00 88.94 298 GLU A C 1
ATOM 2361 O O . GLU A 1 298 ? 28.366 -13.070 8.731 1.00 88.94 298 GLU A O 1
ATOM 2366 N N . HIS A 1 299 ? 26.601 -11.794 8.141 1.00 89.81 299 HIS A N 1
ATOM 2367 C CA . HIS A 1 299 ? 25.816 -12.048 9.354 1.00 89.81 299 HIS A CA 1
ATOM 2368 C C . HIS A 1 299 ? 25.185 -13.444 9.370 1.00 89.81 299 HIS A C 1
ATOM 2370 O O . HIS A 1 299 ? 25.366 -14.180 10.340 1.00 89.81 299 HIS A O 1
ATOM 2376 N N . ILE A 1 300 ? 24.437 -13.813 8.324 1.00 92.31 300 ILE A N 1
ATOM 2377 C CA . ILE A 1 300 ? 23.596 -15.026 8.341 1.00 92.31 300 ILE A CA 1
ATOM 2378 C C . ILE A 1 300 ? 24.203 -16.219 7.594 1.00 92.31 300 ILE A C 1
ATOM 2380 O O . ILE A 1 300 ? 23.798 -17.354 7.832 1.00 92.31 300 ILE A O 1
ATOM 2384 N N . ARG A 1 301 ? 25.213 -15.991 6.742 1.00 91.75 301 ARG A N 1
ATOM 2385 C CA . ARG A 1 301 ? 26.018 -17.023 6.053 1.00 91.75 301 ARG A CA 1
ATOM 2386 C C . ARG A 1 301 ? 25.206 -18.062 5.279 1.00 91.75 301 ARG A C 1
ATOM 2388 O O . ARG A 1 301 ? 25.617 -19.214 5.145 1.00 91.75 301 ARG A O 1
ATOM 2395 N N . THR A 1 302 ? 24.062 -17.650 4.754 1.00 86.50 302 THR A N 1
ATOM 2396 C CA . THR A 1 302 ? 23.155 -18.469 3.939 1.00 86.50 302 THR A CA 1
ATOM 2397 C C . THR A 1 302 ? 23.609 -18.584 2.482 1.00 86.50 302 THR A C 1
ATOM 2399 O O . THR A 1 302 ? 23.098 -19.428 1.750 1.00 86.50 302 THR A O 1
ATOM 2402 N N . GLY A 1 303 ? 24.584 -17.772 2.060 1.00 83.56 303 GLY A N 1
ATOM 2403 C CA . GLY A 1 303 ? 25.095 -17.728 0.693 1.00 83.56 303 GLY A CA 1
ATOM 2404 C C . GLY A 1 303 ? 24.331 -16.745 -0.195 1.00 83.56 303 GLY A C 1
ATOM 2405 O O . GLY A 1 303 ? 23.172 -16.420 0.061 1.00 83.56 303 GLY A O 1
ATOM 2406 N N . GLU A 1 304 ? 24.988 -16.285 -1.263 1.00 72.81 304 GLU A N 1
ATOM 2407 C CA . GLU A 1 304 ? 24.442 -15.272 -2.180 1.00 72.81 304 GLU A CA 1
ATOM 2408 C C . GLU A 1 304 ? 23.136 -15.714 -2.842 1.00 72.81 304 GLU A C 1
ATOM 2410 O O . GLU A 1 304 ? 22.257 -14.889 -3.033 1.00 72.81 304 GLU A O 1
ATOM 2415 N N . ALA A 1 305 ? 22.949 -17.013 -3.099 1.00 76.44 305 ALA A N 1
ATOM 2416 C CA . ALA A 1 305 ? 21.706 -17.524 -3.678 1.00 76.44 305 ALA A CA 1
ATOM 2417 C C . ALA A 1 305 ? 20.465 -17.178 -2.832 1.00 76.44 305 ALA A C 1
ATOM 2419 O O . ALA A 1 305 ? 19.456 -16.759 -3.387 1.00 76.44 305 ALA A O 1
ATOM 2420 N N . PHE A 1 306 ? 20.546 -17.303 -1.500 1.00 80.00 306 PHE A N 1
ATOM 2421 C CA . PHE A 1 306 ? 19.448 -16.916 -0.608 1.00 80.00 306 PHE A CA 1
ATOM 2422 C C . PHE A 1 306 ? 19.298 -15.396 -0.517 1.00 80.00 306 PHE A C 1
ATOM 2424 O O . PHE A 1 306 ? 18.189 -14.878 -0.549 1.00 80.00 306 PHE A O 1
ATOM 2431 N N . ILE A 1 307 ? 20.410 -14.663 -0.421 1.00 78.06 307 ILE A N 1
ATOM 2432 C CA . ILE A 1 307 ? 20.355 -13.195 -0.360 1.00 78.06 307 ILE A CA 1
ATOM 2433 C C . ILE A 1 307 ? 19.692 -12.632 -1.619 1.00 78.06 307 ILE A C 1
ATOM 2435 O O . ILE A 1 307 ? 18.867 -11.730 -1.535 1.00 78.06 307 ILE A O 1
ATOM 2439 N N . ASN A 1 308 ? 19.988 -13.234 -2.768 1.00 69.50 308 ASN A N 1
ATOM 2440 C CA . ASN A 1 308 ? 19.440 -12.841 -4.055 1.00 69.50 308 ASN A CA 1
ATOM 2441 C C . ASN A 1 308 ? 17.976 -13.271 -4.244 1.00 69.50 308 ASN A C 1
ATOM 2443 O O . ASN A 1 308 ? 17.346 -12.803 -5.189 1.00 69.50 308 ASN A O 1
ATOM 2447 N N . SER A 1 309 ? 17.434 -14.138 -3.376 1.00 74.38 309 SER A N 1
ATOM 2448 C CA . SER A 1 309 ? 16.007 -14.484 -3.371 1.00 74.38 309 SER A CA 1
ATOM 2449 C C . SER A 1 309 ? 15.151 -13.558 -2.506 1.00 74.38 309 SER A C 1
ATOM 2451 O O . SER A 1 309 ? 13.932 -13.650 -2.574 1.00 74.38 309 SER A O 1
ATOM 2453 N N . ILE A 1 310 ? 15.751 -12.681 -1.692 1.00 73.94 310 ILE A N 1
ATOM 2454 C CA . ILE A 1 310 ? 14.999 -11.655 -0.959 1.00 73.94 310 ILE A CA 1
ATOM 2455 C C . ILE A 1 310 ? 14.734 -10.510 -1.942 1.00 73.94 310 ILE A C 1
ATOM 2457 O O . ILE A 1 310 ? 15.677 -9.864 -2.383 1.00 73.94 310 ILE A O 1
ATOM 2461 N N . TYR A 1 311 ? 13.491 -10.268 -2.344 1.00 65.81 311 TYR A N 1
ATOM 2462 C CA . TYR A 1 311 ? 13.165 -9.227 -3.325 1.00 65.81 311 TYR A CA 1
ATOM 2463 C C . TYR A 1 311 ? 12.734 -7.919 -2.656 1.00 65.81 311 TYR A C 1
ATOM 2465 O O . TYR A 1 311 ? 12.240 -7.916 -1.531 1.00 65.81 311 TYR A O 1
ATOM 2473 N N . LYS A 1 312 ? 12.933 -6.804 -3.370 1.00 64.81 312 LYS A N 1
ATOM 2474 C CA . LYS A 1 312 ? 12.324 -5.508 -3.050 1.00 64.81 312 LYS A CA 1
ATOM 2475 C C . LYS A 1 312 ? 11.369 -5.142 -4.160 1.00 64.81 312 LYS A C 1
ATOM 2477 O O . LYS A 1 312 ? 11.797 -5.132 -5.322 1.00 64.81 312 LYS A O 1
ATOM 2482 N N . TYR A 1 313 ? 10.163 -4.755 -3.788 1.00 65.38 313 TYR A N 1
ATOM 2483 C CA . TYR A 1 313 ? 9.367 -3.903 -4.641 1.00 65.38 313 TYR A CA 1
ATOM 2484 C C . TYR A 1 313 ? 8.577 -2.909 -3.801 1.00 65.38 313 TYR A C 1
ATOM 2486 O O . TYR A 1 313 ? 8.101 -3.235 -2.716 1.00 65.38 313 TYR A O 1
ATOM 2494 N N . GLU A 1 314 ? 8.460 -1.700 -4.325 1.00 70.12 314 GLU A N 1
ATOM 2495 C CA . GLU A 1 314 ? 7.522 -0.692 -3.850 1.00 70.12 314 GLU A CA 1
ATOM 2496 C C . GLU A 1 314 ? 6.647 -0.337 -5.045 1.00 70.12 314 GLU A C 1
ATOM 2498 O O . GLU A 1 314 ? 7.162 0.055 -6.094 1.00 70.12 314 GLU A O 1
ATOM 2503 N N . ALA A 1 315 ? 5.337 -0.525 -4.909 1.00 81.81 315 ALA A N 1
ATOM 2504 C CA . ALA A 1 315 ? 4.363 -0.190 -5.935 1.00 81.81 315 ALA A CA 1
ATOM 2505 C C . ALA A 1 315 ? 3.517 0.989 -5.453 1.00 81.81 315 ALA A C 1
ATOM 2507 O O . ALA A 1 315 ? 3.142 1.041 -4.285 1.00 81.81 315 ALA A O 1
ATOM 2508 N N . VAL A 1 316 ? 3.222 1.919 -6.357 1.00 85.44 316 VAL A N 1
ATOM 2509 C CA . VAL A 1 316 ? 2.279 3.016 -6.134 1.00 85.44 316 VAL A CA 1
ATOM 2510 C C . VAL A 1 316 ? 1.265 2.988 -7.261 1.00 85.44 316 VAL A C 1
ATOM 2512 O O . VAL A 1 316 ? 1.612 3.197 -8.428 1.00 85.44 316 VAL A O 1
ATOM 2515 N N . ASN A 1 317 ? 0.010 2.732 -6.908 1.00 88.00 317 ASN A N 1
ATOM 2516 C CA . ASN A 1 317 ? -1.118 2.731 -7.834 1.00 88.00 317 ASN A CA 1
ATOM 2517 C C . ASN A 1 317 ? -2.231 3.674 -7.343 1.00 88.00 317 ASN A C 1
ATOM 2519 O O . ASN A 1 317 ? -2.028 4.474 -6.432 1.00 88.00 317 ASN A O 1
ATOM 2523 N N . VAL A 1 318 ? -3.414 3.621 -7.954 1.00 88.69 318 VAL A N 1
ATOM 2524 C CA . VAL A 1 318 ? -4.548 4.501 -7.626 1.00 88.69 318 VAL A CA 1
ATOM 2525 C C . VAL A 1 318 ? -5.059 4.322 -6.189 1.00 88.69 318 VAL A C 1
ATOM 2527 O O . VAL A 1 318 ? -5.687 5.229 -5.649 1.00 88.69 318 VAL A O 1
ATOM 2530 N N . ASN A 1 319 ? -4.788 3.194 -5.532 1.00 82.06 319 ASN A N 1
ATOM 2531 C CA . ASN A 1 319 ? -5.151 3.012 -4.126 1.00 82.06 319 ASN A CA 1
ATOM 2532 C C . ASN A 1 319 ? -4.216 3.806 -3.201 1.00 82.06 319 ASN A C 1
ATOM 2534 O O . ASN A 1 319 ? -4.670 4.347 -2.192 1.00 82.06 319 ASN A O 1
ATOM 2538 N N . ASP A 1 320 ? -2.939 3.926 -3.573 1.00 82.19 320 ASP A N 1
ATOM 2539 C CA . ASP A 1 320 ? -1.922 4.670 -2.822 1.00 82.19 320 ASP A CA 1
ATOM 2540 C C . ASP A 1 320 ? -1.936 6.163 -3.171 1.00 82.19 320 ASP A C 1
ATOM 2542 O O . ASP A 1 320 ? -1.807 7.030 -2.303 1.00 82.19 320 ASP A O 1
ATOM 2546 N N . PHE A 1 321 ? -2.129 6.476 -4.456 1.00 86.12 321 PHE A N 1
ATOM 2547 C CA . PHE A 1 321 ? -2.135 7.831 -4.990 1.00 86.12 321 PHE A CA 1
ATOM 2548 C C . PHE A 1 321 ? -3.356 8.071 -5.898 1.00 86.12 321 PHE A C 1
ATOM 2550 O O . PHE A 1 321 ? -3.234 8.075 -7.123 1.00 86.12 321 PHE A O 1
ATOM 2557 N N . PRO A 1 322 ? -4.550 8.335 -5.324 1.00 88.94 322 PRO A N 1
ATOM 2558 C CA . PRO A 1 322 ? -5.830 8.325 -6.051 1.00 88.94 322 PRO A CA 1
ATOM 2559 C C . PRO A 1 322 ? -5.979 9.292 -7.223 1.00 88.94 322 PRO A C 1
ATOM 2561 O O . PRO A 1 322 ? -6.874 9.127 -8.049 1.00 88.94 322 PRO A O 1
ATOM 2564 N N . ILE A 1 323 ? -5.133 10.320 -7.303 1.00 90.44 323 ILE A N 1
ATOM 2565 C CA . ILE A 1 323 ? -5.119 11.233 -8.448 1.00 90.44 323 ILE A CA 1
ATOM 2566 C C . ILE A 1 323 ? -4.495 10.579 -9.697 1.00 90.44 323 ILE A C 1
ATOM 2568 O O . ILE A 1 323 ? -4.844 10.961 -10.812 1.00 90.44 323 ILE A O 1
ATOM 2572 N N . ALA A 1 324 ? -3.629 9.573 -9.524 1.00 93.12 324 ALA A N 1
ATOM 2573 C CA . ALA A 1 324 ? -2.891 8.889 -10.582 1.00 93.12 324 ALA A CA 1
ATOM 2574 C C . ALA A 1 324 ? -3.721 7.785 -11.260 1.00 93.12 324 ALA A C 1
ATOM 2576 O O . ALA A 1 324 ? -3.389 6.606 -11.240 1.00 93.12 324 ALA A O 1
ATOM 2577 N N . VAL A 1 325 ? -4.848 8.163 -11.864 1.00 93.75 325 VAL A N 1
ATOM 2578 C CA . VAL A 1 325 ? -5.820 7.205 -12.423 1.00 93.75 325 VAL A CA 1
ATOM 2579 C C . VAL A 1 325 ? -5.339 6.493 -13.691 1.00 93.75 325 VAL A C 1
ATOM 2581 O O . VAL A 1 325 ? -5.799 5.389 -13.982 1.00 93.75 325 VAL A O 1
ATOM 2584 N N . ASN A 1 326 ? -4.423 7.103 -14.447 1.00 95.94 326 ASN A N 1
ATOM 2585 C CA . ASN A 1 326 ? -3.968 6.573 -15.735 1.00 95.94 326 ASN A CA 1
ATOM 2586 C C . ASN A 1 326 ? -2.573 5.952 -15.677 1.00 95.94 326 ASN A C 1
ATOM 2588 O O . ASN A 1 326 ? -2.115 5.454 -16.699 1.00 95.94 326 ASN A O 1
ATOM 2592 N N . MET A 1 327 ? -1.885 5.994 -14.532 1.00 97.00 327 MET A N 1
ATOM 2593 C CA . MET A 1 327 ? -0.526 5.469 -14.423 1.00 97.00 327 MET A CA 1
ATOM 2594 C C . MET A 1 327 ? -0.202 4.945 -13.028 1.00 97.00 327 MET A C 1
ATOM 2596 O O . MET A 1 327 ? -0.592 5.548 -12.033 1.00 97.00 327 MET A O 1
ATOM 2600 N N . ALA A 1 328 ? 0.574 3.869 -12.974 1.00 96.44 328 ALA A N 1
ATOM 2601 C CA . ALA A 1 328 ? 1.128 3.305 -11.747 1.00 96.44 328 ALA A CA 1
ATOM 2602 C C . ALA A 1 328 ? 2.638 3.098 -11.900 1.00 96.44 328 ALA A C 1
ATOM 2604 O O . ALA A 1 328 ? 3.138 2.940 -13.016 1.00 96.44 328 ALA A O 1
ATOM 2605 N N . GLY A 1 329 ? 3.362 3.086 -10.783 1.00 95.50 329 GLY A N 1
ATOM 2606 C CA . GLY A 1 329 ? 4.806 2.866 -10.755 1.00 95.50 329 GLY A CA 1
ATOM 2607 C C . GLY A 1 329 ? 5.184 1.689 -9.867 1.00 95.50 329 GLY A C 1
ATOM 2608 O O . GLY A 1 329 ? 4.565 1.480 -8.828 1.00 95.50 329 GLY A O 1
ATOM 2609 N N . VAL A 1 330 ? 6.221 0.946 -10.251 1.00 93.94 330 VAL A N 1
ATOM 2610 C CA . VAL A 1 330 ? 6.849 -0.090 -9.421 1.00 93.94 330 VAL A CA 1
ATOM 2611 C C . VAL A 1 330 ? 8.355 0.114 -9.419 1.00 93.94 330 VAL A C 1
ATOM 2613 O O . VAL A 1 330 ? 8.999 0.062 -10.463 1.00 93.94 330 VAL A O 1
ATOM 2616 N N . GLN A 1 331 ? 8.949 0.312 -8.252 1.00 92.38 331 GLN A N 1
ATOM 2617 C CA . GLN A 1 331 ? 10.390 0.171 -8.092 1.00 92.38 331 GLN A CA 1
ATOM 2618 C C . GLN A 1 331 ? 10.724 -1.287 -7.845 1.00 92.38 331 GLN A C 1
ATOM 2620 O O . GLN A 1 331 ? 10.122 -1.915 -6.983 1.00 92.38 331 GLN A O 1
ATOM 2625 N N . MET A 1 332 ? 11.720 -1.817 -8.547 1.00 91.19 332 MET A N 1
ATOM 2626 C CA . MET A 1 332 ? 12.112 -3.212 -8.398 1.00 91.19 332 MET A CA 1
ATOM 2627 C C . MET A 1 332 ? 13.625 -3.374 -8.354 1.00 91.19 332 MET A C 1
ATOM 2629 O O . MET A 1 332 ? 14.386 -2.745 -9.098 1.00 91.19 332 MET A O 1
ATOM 2633 N N . ARG A 1 333 ? 14.072 -4.272 -7.470 1.00 88.44 333 ARG A N 1
ATOM 2634 C CA . ARG A 1 333 ? 15.476 -4.665 -7.321 1.00 88.44 333 ARG A CA 1
ATOM 2635 C C . ARG A 1 333 ? 15.663 -6.133 -7.673 1.00 88.44 333 ARG A C 1
ATOM 2637 O O . ARG A 1 333 ? 15.115 -7.005 -7.008 1.00 88.44 333 ARG A O 1
ATOM 2644 N N . LEU A 1 334 ? 16.554 -6.404 -8.623 1.00 86.56 334 LEU A N 1
ATOM 2645 C CA . LEU A 1 334 ? 17.084 -7.743 -8.870 1.00 86.56 334 LEU A CA 1
ATOM 2646 C C . LEU A 1 334 ? 18.554 -7.793 -8.464 1.00 86.56 334 LEU A C 1
ATOM 2648 O O . LEU A 1 334 ? 19.361 -6.964 -8.887 1.00 86.56 334 LEU A O 1
ATOM 2652 N N . PHE A 1 335 ? 18.915 -8.777 -7.648 1.00 86.19 335 PHE A N 1
ATOM 2653 C CA . PHE A 1 335 ? 20.311 -9.074 -7.341 1.00 86.19 335 PHE A CA 1
ATOM 2654 C C . PHE A 1 335 ? 21.005 -9.809 -8.499 1.00 86.19 335 PHE A C 1
ATOM 2656 O O . PHE A 1 335 ? 20.387 -10.135 -9.513 1.00 86.19 335 PHE A O 1
ATOM 2663 N N . SER A 1 336 ? 22.309 -10.069 -8.360 1.00 88.94 336 SER A N 1
ATOM 2664 C CA . SER A 1 336 ? 23.093 -10.794 -9.364 1.00 88.94 336 SER A CA 1
ATOM 2665 C C . SER A 1 336 ? 22.452 -12.136 -9.723 1.00 88.94 336 SER A C 1
ATOM 2667 O O . SER A 1 336 ? 22.210 -12.977 -8.855 1.00 88.94 336 SER A O 1
ATOM 2669 N N . GLY A 1 337 ? 22.144 -12.319 -11.005 1.00 88.62 337 GLY A N 1
ATOM 2670 C CA . GLY A 1 337 ? 21.529 -13.527 -11.543 1.00 88.62 337 GLY A CA 1
ATOM 2671 C C . GLY A 1 337 ? 20.047 -13.706 -11.205 1.00 88.62 337 GLY A C 1
ATOM 2672 O O . GLY A 1 337 ? 19.412 -14.553 -11.829 1.00 88.62 337 GLY A O 1
ATOM 2673 N N . ALA A 1 338 ? 19.474 -12.918 -10.287 1.00 90.12 338 ALA A N 1
ATOM 2674 C CA . ALA A 1 338 ? 18.059 -12.997 -9.936 1.00 90.12 338 ALA A CA 1
ATOM 2675 C C . ALA A 1 338 ? 17.174 -12.643 -11.137 1.00 90.12 338 ALA A C 1
ATOM 2677 O O . ALA A 1 338 ? 17.500 -11.746 -11.918 1.00 90.12 338 ALA A O 1
ATOM 2678 N N . VAL A 1 339 ? 16.056 -13.349 -11.271 1.00 94.06 339 VAL A N 1
ATOM 2679 C CA . VAL A 1 339 ? 15.130 -13.265 -12.401 1.00 94.06 339 VAL A CA 1
ATOM 2680 C C . VAL A 1 339 ? 13.777 -12.785 -11.900 1.00 94.06 339 VAL A C 1
ATOM 2682 O O . VAL A 1 339 ? 13.213 -13.403 -11.001 1.00 94.06 339 VAL A O 1
ATOM 2685 N N . ARG A 1 340 ? 13.234 -11.735 -12.519 1.00 95.75 340 ARG A N 1
ATOM 2686 C CA . ARG A 1 340 ? 11.791 -11.497 -12.585 1.00 95.75 340 ARG A CA 1
ATOM 2687 C C . ARG A 1 340 ? 11.231 -12.447 -13.637 1.00 95.75 340 ARG A C 1
ATOM 2689 O O . ARG A 1 340 ? 11.657 -12.407 -14.794 1.00 95.75 340 ARG A O 1
ATOM 2696 N N . GLU A 1 341 ? 10.353 -13.342 -13.193 1.00 95.44 341 GLU A N 1
ATOM 2697 C CA . GLU A 1 341 ? 9.834 -14.470 -13.968 1.00 95.44 341 GLU A CA 1
ATOM 2698 C C . GLU A 1 341 ? 9.297 -14.054 -15.347 1.00 95.44 341 GLU A C 1
ATOM 2700 O O . GLU A 1 341 ? 8.851 -12.929 -15.535 1.00 95.44 341 GLU A O 1
ATOM 2705 N N . LEU A 1 342 ? 9.323 -14.978 -16.312 1.00 97.69 342 LEU A N 1
ATOM 2706 C CA . LEU A 1 342 ? 8.595 -14.835 -17.572 1.00 97.69 342 LEU A CA 1
ATOM 2707 C C . LEU A 1 342 ? 7.111 -14.559 -17.312 1.00 97.69 342 LEU A C 1
ATOM 2709 O O . LEU A 1 342 ? 6.428 -15.377 -16.692 1.00 97.69 342 LEU A O 1
ATOM 2713 N N . HIS A 1 343 ? 6.621 -13.428 -17.808 1.00 98.12 343 HIS A N 1
ATOM 2714 C CA . HIS A 1 343 ? 5.255 -12.986 -17.558 1.00 98.12 343 HIS A CA 1
ATOM 2715 C C . HIS A 1 343 ? 4.744 -12.030 -18.634 1.00 98.12 343 HIS A C 1
ATOM 2717 O O . HIS A 1 343 ? 5.498 -11.612 -19.512 1.00 98.12 343 HIS A O 1
ATOM 2723 N N . TRP A 1 344 ? 3.452 -11.711 -18.579 1.00 98.00 344 TRP A N 1
ATOM 2724 C CA . TRP A 1 344 ? 2.836 -10.620 -19.336 1.00 98.00 344 TRP A CA 1
ATOM 2725 C C . TRP A 1 344 ? 1.724 -9.957 -18.514 1.00 98.00 344 TRP A C 1
ATOM 2727 O O . TRP A 1 344 ? 1.281 -10.485 -17.495 1.00 98.00 344 TRP A O 1
ATOM 2737 N N . HIS A 1 345 ? 1.243 -8.812 -18.980 1.00 97.69 345 HIS A N 1
ATOM 2738 C CA . HIS A 1 345 ? 0.135 -8.052 -18.395 1.00 97.69 345 HIS A CA 1
ATOM 2739 C C . HIS A 1 345 ? -0.569 -7.236 -19.500 1.00 97.69 345 HIS A C 1
ATOM 2741 O O . HIS A 1 345 ? -0.010 -7.089 -20.596 1.00 97.69 345 HIS A O 1
ATOM 2747 N N . PRO A 1 346 ? -1.818 -6.780 -19.285 1.00 95.62 346 PRO A N 1
ATOM 2748 C CA . PRO A 1 346 ? -2.574 -6.026 -20.287 1.00 95.62 346 PRO A CA 1
ATOM 2749 C C . PRO A 1 346 ? -2.098 -4.576 -20.470 1.00 95.62 346 PRO A C 1
ATOM 2751 O O . PRO A 1 346 ? -2.427 -3.974 -21.489 1.00 95.62 346 PRO A O 1
ATOM 2754 N N . GLU A 1 347 ? -1.332 -4.029 -19.530 1.00 97.56 347 GLU A N 1
ATOM 2755 C CA . GLU A 1 347 ? -0.742 -2.688 -19.590 1.00 97.56 347 GLU A CA 1
ATOM 2756 C C . GLU A 1 347 ? 0.531 -2.660 -20.445 1.00 97.56 347 GLU A C 1
ATOM 2758 O O . GLU A 1 347 ? 1.235 -3.666 -20.566 1.00 97.56 347 GLU A O 1
ATOM 2763 N N . ASN A 1 348 ? 0.862 -1.500 -21.013 1.00 98.06 348 ASN A N 1
ATOM 2764 C CA . ASN A 1 348 ? 2.208 -1.241 -21.517 1.00 98.06 348 ASN A CA 1
ATOM 2765 C C . ASN A 1 348 ? 3.151 -0.979 -20.334 1.00 98.06 348 ASN A C 1
ATOM 2767 O O . ASN A 1 348 ? 2.771 -0.303 -19.383 1.00 98.06 348 ASN A O 1
ATOM 2771 N N . GLU A 1 349 ? 4.391 -1.459 -20.417 1.00 98.38 349 GLU A N 1
ATOM 2772 C CA . GLU A 1 349 ? 5.426 -1.209 -19.407 1.00 98.38 349 GLU A CA 1
ATOM 2773 C C . GLU A 1 349 ? 6.530 -0.337 -20.002 1.00 98.38 349 GLU A C 1
ATOM 2775 O O . GLU A 1 349 ? 7.174 -0.708 -20.982 1.00 98.38 349 GLU A O 1
ATOM 2780 N N . TRP A 1 350 ? 6.777 0.817 -19.396 1.00 98.44 350 TRP A N 1
ATOM 2781 C CA . TRP A 1 350 ? 7.953 1.645 -19.644 1.00 98.44 350 TRP A CA 1
ATOM 2782 C C . TRP A 1 350 ? 8.876 1.575 -18.435 1.00 98.44 350 TRP A C 1
ATOM 2784 O O . TRP A 1 350 ? 8.395 1.542 -17.308 1.00 98.44 350 TRP A O 1
ATOM 2794 N N . ALA A 1 351 ? 10.193 1.593 -18.627 1.00 98.31 351 ALA A N 1
ATOM 2795 C CA . ALA A 1 351 ? 11.107 1.491 -17.496 1.00 98.31 351 ALA A CA 1
ATOM 2796 C C . ALA A 1 351 ? 12.356 2.353 -17.604 1.00 98.31 351 ALA A C 1
ATOM 2798 O O . ALA A 1 351 ? 12.857 2.598 -18.701 1.00 98.31 351 ALA A O 1
ATOM 2799 N N . PHE A 1 352 ? 12.906 2.717 -16.443 1.00 98.00 352 PHE A N 1
ATOM 2800 C CA . PHE A 1 352 ? 14.170 3.434 -16.277 1.00 98.00 352 PHE A CA 1
ATOM 2801 C C . PHE A 1 352 ? 15.097 2.697 -15.307 1.00 98.00 352 PHE A C 1
ATOM 2803 O O . PHE A 1 352 ? 14.730 2.426 -14.164 1.00 98.00 352 PHE A O 1
ATOM 2810 N N . VAL A 1 353 ? 16.334 2.413 -15.724 1.00 97.50 353 VAL A N 1
ATOM 2811 C CA . VAL A 1 353 ? 17.324 1.752 -14.859 1.00 97.50 353 VAL A CA 1
ATOM 2812 C C . VAL A 1 353 ? 18.075 2.783 -14.022 1.00 97.50 353 VAL A C 1
ATOM 2814 O O . VAL A 1 353 ? 18.895 3.535 -14.542 1.00 97.50 353 VAL A O 1
ATOM 2817 N N . PHE A 1 354 ? 17.874 2.787 -12.705 1.00 93.56 354 PHE A N 1
ATOM 2818 C CA . PHE A 1 354 ? 18.626 3.650 -11.788 1.00 93.56 354 PHE A CA 1
ATOM 2819 C C . PHE A 1 354 ? 20.073 3.194 -11.633 1.00 93.56 354 PHE A C 1
ATOM 2821 O O . PHE A 1 354 ? 21.005 3.998 -11.655 1.00 93.56 354 PHE A O 1
ATOM 2828 N N . PHE A 1 355 ? 20.264 1.886 -11.468 1.00 92.62 355 PHE A N 1
ATOM 2829 C CA . PHE A 1 355 ? 21.551 1.308 -11.111 1.00 92.62 355 PHE A CA 1
ATOM 2830 C C . PHE A 1 355 ? 21.740 -0.081 -11.720 1.00 92.62 355 PHE A C 1
ATOM 2832 O O . PHE A 1 355 ? 20.801 -0.870 -11.834 1.00 92.62 355 PHE A O 1
ATOM 2839 N N . GLY A 1 356 ? 22.996 -0.403 -12.035 1.00 94.75 356 GLY A N 1
ATOM 2840 C CA . GLY A 1 356 ? 23.405 -1.738 -12.451 1.00 94.75 356 GLY A CA 1
ATOM 2841 C C . GLY A 1 356 ? 23.065 -2.059 -13.903 1.00 94.75 356 GLY A C 1
ATOM 2842 O O . GLY A 1 356 ? 23.068 -1.187 -14.776 1.00 94.75 356 GLY A O 1
ATOM 2843 N N . THR A 1 357 ? 22.858 -3.340 -14.194 1.00 96.44 357 THR A N 1
ATOM 2844 C CA . THR A 1 357 ? 22.529 -3.816 -15.544 1.00 96.44 357 THR A CA 1
ATOM 2845 C C . THR A 1 357 ? 21.560 -4.982 -15.469 1.00 96.44 357 THR A C 1
ATOM 2847 O O . THR A 1 357 ? 21.729 -5.878 -14.645 1.00 96.44 357 THR A O 1
ATOM 2850 N N . CYS A 1 358 ? 20.551 -4.980 -16.331 1.00 96.75 358 CYS A N 1
ATOM 2851 C CA . CYS A 1 358 ? 19.624 -6.091 -16.495 1.00 96.75 358 CYS A CA 1
ATOM 2852 C C . CYS A 1 358 ? 19.701 -6.655 -17.913 1.00 96.75 358 CYS A C 1
ATOM 2854 O O . CYS A 1 358 ? 20.024 -5.932 -18.855 1.00 96.75 358 CYS A O 1
ATOM 2856 N N . ARG A 1 359 ? 19.386 -7.940 -18.065 1.00 98.31 359 ARG A N 1
ATOM 2857 C CA . ARG A 1 359 ? 19.015 -8.537 -19.345 1.00 98.31 359 ARG A CA 1
ATOM 2858 C C . ARG A 1 359 ? 17.504 -8.603 -19.433 1.00 98.31 359 ARG A C 1
ATOM 2860 O O . ARG A 1 359 ? 16.876 -9.181 -18.550 1.00 98.31 359 ARG A O 1
ATOM 2867 N N . VAL A 1 360 ? 16.951 -8.069 -20.511 1.00 98.44 360 VAL A N 1
ATOM 2868 C CA . VAL A 1 360 ? 15.526 -8.163 -20.822 1.00 98.44 360 VAL A CA 1
ATOM 2869 C C . VAL A 1 360 ? 15.297 -9.112 -21.988 1.00 98.44 360 VAL A C 1
ATOM 2871 O O . VAL A 1 360 ? 16.112 -9.179 -22.918 1.00 98.44 360 VAL A O 1
ATOM 2874 N N . THR A 1 361 ? 14.185 -9.839 -21.942 1.00 98.12 361 THR A N 1
ATOM 2875 C CA . THR A 1 361 ? 13.707 -10.660 -23.060 1.00 98.12 361 THR A CA 1
ATOM 2876 C C . THR A 1 361 ? 12.290 -10.264 -23.437 1.00 98.12 361 THR A C 1
ATOM 2878 O O . THR A 1 361 ? 11.561 -9.778 -22.583 1.00 98.12 361 THR A O 1
ATOM 2881 N N . LEU A 1 362 ? 11.903 -10.456 -24.697 1.00 97.62 362 LEU A N 1
ATOM 2882 C CA . LEU A 1 362 ? 10.523 -10.287 -25.155 1.00 97.62 362 LEU A CA 1
ATOM 2883 C C . LEU A 1 362 ? 10.256 -11.192 -26.359 1.00 97.62 362 LEU A C 1
ATOM 2885 O O . LEU A 1 362 ? 11.161 -11.421 -27.163 1.00 97.62 362 LEU A O 1
ATOM 2889 N N . VAL A 1 363 ? 9.022 -11.672 -26.510 1.00 96.00 363 VAL A N 1
ATOM 2890 C CA . VAL A 1 363 ? 8.548 -12.340 -27.733 1.00 96.00 363 VAL A CA 1
ATOM 2891 C C . VAL A 1 363 ? 7.297 -11.632 -28.251 1.00 96.00 363 VAL A C 1
ATOM 2893 O O . VAL A 1 363 ? 6.385 -11.344 -27.479 1.00 96.00 363 VAL A O 1
ATOM 2896 N N . ASP A 1 364 ? 7.255 -11.329 -29.550 1.00 94.25 364 ASP A N 1
ATOM 2897 C CA . ASP A 1 364 ? 6.090 -10.705 -30.190 1.00 94.25 364 ASP A CA 1
ATOM 2898 C C . ASP A 1 364 ? 5.072 -11.732 -30.726 1.00 94.25 364 ASP A C 1
ATOM 2900 O O . ASP A 1 364 ? 5.286 -12.947 -30.714 1.00 94.25 364 ASP A O 1
ATOM 2904 N N . GLU A 1 365 ? 3.944 -11.241 -31.238 1.00 93.75 365 GLU A N 1
ATOM 2905 C CA . GLU A 1 365 ? 2.877 -12.054 -31.830 1.00 93.75 365 GLU A CA 1
ATOM 2906 C C . GLU A 1 365 ? 3.299 -12.849 -33.080 1.00 93.75 365 GLU A C 1
ATOM 2908 O O . GLU A 1 365 ? 2.636 -13.820 -33.454 1.00 93.75 365 GLU A O 1
ATOM 2913 N N . GLY A 1 366 ? 4.392 -12.449 -33.736 1.00 93.56 366 GLY A N 1
ATOM 2914 C CA . GLY A 1 366 ? 4.993 -13.155 -34.865 1.00 93.56 366 GLY A CA 1
ATOM 2915 C C . GLY A 1 366 ? 5.967 -14.257 -34.444 1.00 93.56 366 GLY A C 1
ATOM 2916 O O . GLY A 1 366 ? 6.412 -15.025 -35.300 1.00 93.56 366 GLY A O 1
ATOM 2917 N N . GLY A 1 367 ? 6.285 -14.355 -33.150 1.00 93.31 367 GLY A N 1
ATOM 2918 C CA . GLY A 1 367 ? 7.291 -15.259 -32.603 1.00 93.31 367 GLY A CA 1
ATOM 2919 C C . GLY A 1 367 ? 8.726 -14.752 -32.767 1.00 93.31 367 GLY A C 1
ATOM 2920 O O . GLY A 1 367 ? 9.655 -15.556 -32.663 1.00 93.31 367 GLY A O 1
ATOM 2921 N N . TYR A 1 368 ? 8.925 -13.464 -33.065 1.00 96.31 368 TYR A N 1
ATOM 2922 C CA . TYR A 1 368 ? 10.247 -12.841 -33.083 1.00 96.31 368 TYR A CA 1
ATOM 2923 C C . TYR A 1 368 ? 10.676 -12.516 -31.656 1.00 96.31 368 TYR A C 1
ATOM 2925 O O . TYR A 1 368 ? 9.915 -11.943 -30.877 1.00 96.31 368 TYR A O 1
ATOM 2933 N N . ALA A 1 369 ? 11.914 -12.871 -31.317 1.00 96.62 369 ALA A N 1
ATOM 2934 C CA . ALA A 1 369 ? 12.457 -12.654 -29.984 1.00 96.62 369 ALA A CA 1
ATOM 2935 C C . ALA A 1 369 ? 13.321 -11.388 -29.911 1.00 96.62 369 ALA A C 1
ATOM 2937 O O . ALA A 1 369 ? 13.996 -11.008 -30.869 1.00 96.62 369 ALA A O 1
ATOM 2938 N N . TYR A 1 370 ? 13.379 -10.775 -28.738 1.00 97.56 370 TYR A N 1
ATOM 2939 C CA . TYR A 1 370 ? 14.378 -9.781 -28.373 1.00 97.56 370 TYR A CA 1
ATOM 2940 C C . TYR A 1 370 ? 15.136 -10.260 -27.137 1.00 97.56 370 TYR A C 1
ATOM 2942 O O . TYR A 1 370 ? 14.538 -10.788 -26.204 1.00 97.56 370 TYR A O 1
ATOM 2950 N N . VAL A 1 371 ? 16.455 -10.052 -27.127 1.00 97.88 371 VAL A N 1
ATOM 2951 C CA . VAL A 1 371 ? 17.306 -10.207 -25.940 1.00 97.88 371 VAL A CA 1
ATOM 2952 C C . VAL A 1 371 ? 18.308 -9.060 -25.944 1.00 97.88 371 VAL A C 1
ATOM 2954 O O . VAL A 1 371 ? 19.060 -8.902 -26.916 1.00 97.88 371 VAL A O 1
ATOM 2957 N N . GLY A 1 372 ? 18.333 -8.269 -24.875 1.00 97.19 372 GLY A N 1
ATOM 2958 C CA . GLY A 1 372 ? 19.199 -7.096 -24.768 1.00 97.19 372 GLY A CA 1
ATOM 2959 C C . GLY A 1 372 ? 19.614 -6.808 -23.335 1.00 97.19 372 GLY A C 1
ATOM 2960 O O . GLY A 1 372 ? 18.883 -7.117 -22.400 1.00 97.19 372 GLY A O 1
ATOM 2961 N N . ASP A 1 373 ? 20.795 -6.212 -23.183 1.00 97.62 373 ASP A N 1
ATOM 2962 C CA . ASP A 1 373 ? 21.276 -5.711 -21.897 1.00 97.62 373 ASP A CA 1
ATOM 2963 C C . ASP A 1 373 ? 20.954 -4.209 -21.804 1.00 97.62 373 ASP A C 1
ATOM 2965 O O . ASP A 1 373 ? 21.230 -3.457 -22.748 1.00 97.62 373 ASP A O 1
ATOM 2969 N N . VAL A 1 374 ? 20.373 -3.784 -20.680 1.00 97.56 374 VAL A N 1
ATOM 2970 C CA . VAL A 1 374 ? 19.988 -2.394 -20.385 1.00 97.56 374 VAL A CA 1
ATOM 2971 C C . VAL A 1 374 ? 20.715 -1.943 -19.120 1.00 97.56 374 VAL A C 1
ATOM 2973 O O . VAL A 1 374 ? 20.687 -2.634 -18.097 1.00 97.56 374 VAL A O 1
ATOM 2976 N N . THR A 1 375 ? 21.419 -0.812 -19.202 1.00 96.38 375 THR A N 1
ATOM 2977 C CA . THR A 1 375 ? 22.321 -0.322 -18.145 1.00 96.38 375 THR A CA 1
ATOM 2978 C C . THR A 1 375 ? 21.777 0.931 -17.465 1.00 96.38 375 THR A C 1
ATOM 2980 O O . THR A 1 375 ? 20.796 1.507 -17.922 1.00 96.38 375 THR A O 1
ATOM 2983 N N . ALA A 1 376 ? 22.401 1.358 -16.365 1.00 95.06 376 ALA A N 1
ATOM 2984 C CA . ALA A 1 376 ? 22.013 2.568 -15.643 1.00 95.06 376 ALA A CA 1
ATOM 2985 C C . ALA A 1 376 ? 21.826 3.791 -16.567 1.00 95.06 376 ALA A C 1
ATOM 2987 O O . ALA A 1 376 ? 22.668 4.093 -17.411 1.00 95.06 376 ALA A O 1
ATOM 2988 N N . SER A 1 377 ? 20.745 4.534 -16.331 1.00 93.88 377 SER A N 1
ATOM 2989 C CA . SER A 1 377 ? 20.177 5.608 -17.158 1.00 93.88 377 SER A CA 1
ATOM 2990 C C . SER A 1 377 ? 19.511 5.188 -18.471 1.00 93.88 377 SER A C 1
ATOM 2992 O O . SER A 1 377 ? 18.917 6.045 -19.121 1.00 93.88 377 SER A O 1
ATOM 2994 N N . ASP A 1 378 ? 19.579 3.932 -18.902 1.00 97.38 378 ASP A N 1
ATOM 2995 C CA . ASP A 1 378 ? 18.881 3.481 -20.110 1.00 97.38 378 ASP A CA 1
ATOM 2996 C C . ASP A 1 378 ? 17.452 3.001 -19.790 1.00 97.38 378 ASP A C 1
ATOM 2998 O O . ASP A 1 378 ? 17.078 2.828 -18.626 1.00 97.38 378 ASP A O 1
ATOM 3002 N N . LEU A 1 379 ? 16.647 2.823 -20.839 1.00 97.19 379 LEU A N 1
ATOM 3003 C CA . LEU A 1 379 ? 15.218 2.520 -20.753 1.00 97.19 379 LEU A CA 1
ATOM 3004 C C . LEU A 1 379 ? 14.873 1.212 -21.462 1.00 97.19 379 LEU A C 1
ATOM 3006 O O . LEU A 1 379 ? 15.589 0.793 -22.381 1.00 97.19 379 LEU A O 1
ATOM 3010 N N . TRP A 1 380 ? 13.709 0.653 -21.141 1.00 98.38 380 TRP A N 1
ATOM 3011 C CA . TRP A 1 380 ? 13.005 -0.266 -22.035 1.00 98.38 380 TRP A CA 1
ATOM 3012 C C . TRP A 1 380 ? 11.518 0.065 -22.147 1.00 98.38 380 TRP A C 1
ATOM 3014 O O . TRP A 1 380 ? 10.984 0.868 -21.383 1.00 98.38 380 TRP A O 1
ATOM 3024 N N . PHE A 1 381 ? 10.874 -0.550 -23.136 1.00 98.50 381 PHE A N 1
ATOM 3025 C CA . PHE A 1 381 ? 9.432 -0.521 -23.321 1.00 98.50 381 PHE A CA 1
ATOM 3026 C C . PHE A 1 381 ? 8.918 -1.900 -23.745 1.00 98.50 381 PHE A C 1
ATOM 3028 O O . PHE A 1 381 ? 9.353 -2.432 -24.772 1.00 98.50 381 PHE A O 1
ATOM 3035 N N . PHE A 1 382 ? 7.980 -2.466 -22.989 1.00 98.38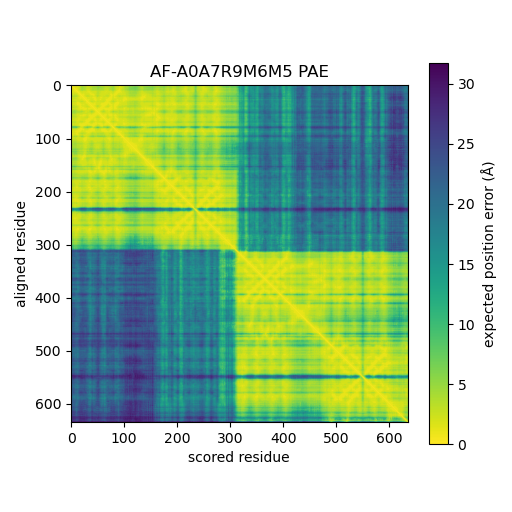 382 PHE A N 1
ATOM 3036 C CA . PHE A 1 382 ? 7.260 -3.683 -23.347 1.00 98.38 382 PHE A CA 1
ATOM 3037 C C . PHE A 1 382 ? 5.816 -3.343 -23.733 1.00 98.38 382 PHE A C 1
ATOM 3039 O O . PHE A 1 382 ? 5.051 -2.855 -22.899 1.00 98.38 382 PHE A O 1
ATOM 3046 N N . PRO A 1 383 ? 5.414 -3.608 -24.988 1.00 97.75 383 PRO A N 1
ATOM 3047 C CA . PRO A 1 383 ? 4.027 -3.445 -25.393 1.00 97.75 383 PRO A CA 1
ATOM 3048 C C . PRO A 1 383 ? 3.091 -4.404 -24.650 1.00 97.75 383 PRO A C 1
ATOM 3050 O O . PRO A 1 383 ? 3.440 -5.564 -24.409 1.00 97.75 383 PRO A O 1
ATOM 3053 N N . ALA A 1 384 ? 1.875 -3.932 -24.393 1.00 97.56 384 ALA A N 1
ATOM 3054 C CA . ALA A 1 384 ? 0.794 -4.677 -23.765 1.00 97.56 384 ALA A CA 1
ATOM 3055 C C . ALA A 1 384 ? 0.632 -6.103 -24.318 1.00 97.56 384 ALA A C 1
ATOM 3057 O O . ALA A 1 384 ? 0.599 -6.334 -25.532 1.00 97.56 384 ALA A O 1
ATOM 3058 N N . GLY A 1 385 ? 0.498 -7.070 -23.409 1.00 95.81 385 GLY A N 1
ATOM 3059 C CA . GLY A 1 385 ? 0.242 -8.476 -23.721 1.00 95.81 385 GLY A CA 1
ATOM 3060 C C . GLY A 1 385 ? 1.422 -9.255 -24.311 1.00 95.81 385 GLY A C 1
ATOM 3061 O O . GLY A 1 385 ? 1.252 -10.435 -24.624 1.00 95.81 385 GLY A O 1
ATOM 3062 N N . ARG A 1 386 ? 2.608 -8.649 -24.470 1.00 97.31 386 ARG A N 1
ATOM 3063 C CA . ARG A 1 386 ? 3.798 -9.353 -24.973 1.00 97.31 386 ARG A CA 1
ATOM 3064 C C . ARG A 1 386 ? 4.614 -9.945 -23.819 1.00 97.31 386 ARG A C 1
ATOM 3066 O O . ARG A 1 386 ? 5.029 -9.193 -22.935 1.00 97.31 386 ARG A O 1
ATOM 3073 N N . PRO A 1 387 ? 4.874 -11.267 -23.812 1.00 97.94 387 PRO A N 1
ATOM 3074 C CA . PRO A 1 387 ? 5.603 -11.899 -22.726 1.00 97.94 387 PRO A CA 1
ATOM 3075 C C . PRO A 1 387 ? 7.071 -11.483 -22.713 1.00 97.94 387 PRO A C 1
ATOM 3077 O O . PRO A 1 387 ? 7.726 -11.437 -23.759 1.00 97.94 387 PRO A O 1
ATOM 3080 N N . HIS A 1 388 ? 7.581 -11.224 -21.515 1.00 98.50 388 HIS A N 1
ATOM 3081 C CA . HIS A 1 388 ? 8.931 -10.732 -21.275 1.00 98.50 388 HIS A CA 1
ATOM 3082 C C . HIS A 1 388 ? 9.487 -11.244 -19.939 1.00 98.50 388 HIS A C 1
ATOM 3084 O O . HIS A 1 388 ? 8.797 -11.904 -19.161 1.00 98.50 388 HIS A O 1
ATOM 3090 N N . SER A 1 389 ? 10.770 -10.982 -19.690 1.00 98.31 389 SER A N 1
ATOM 3091 C CA . SER A 1 389 ? 11.441 -11.270 -18.416 1.00 98.31 389 SER A CA 1
ATOM 3092 C C . SER A 1 389 ? 12.571 -10.283 -18.162 1.00 98.31 389 SER A C 1
ATOM 3094 O O . SER A 1 389 ? 13.114 -9.708 -19.109 1.00 98.31 389 SER A O 1
ATOM 3096 N N . ILE A 1 390 ? 13.007 -10.181 -16.906 1.00 98.38 390 ILE A N 1
ATOM 3097 C CA . ILE A 1 390 ? 14.126 -9.322 -16.505 1.00 98.38 390 ILE A CA 1
ATOM 3098 C C . ILE A 1 390 ? 15.085 -10.142 -15.644 1.00 98.38 390 ILE A C 1
ATOM 3100 O O . ILE A 1 390 ? 14.657 -10.847 -14.736 1.00 98.38 390 ILE A O 1
ATOM 3104 N N . GLN A 1 391 ? 16.387 -10.057 -15.902 1.00 97.62 391 GLN A N 1
ATOM 3105 C CA . GLN A 1 391 ? 17.405 -10.729 -15.096 1.00 97.62 391 GLN A CA 1
ATOM 3106 C C . GLN A 1 391 ? 18.520 -9.767 -14.689 1.00 97.62 391 GLN A C 1
ATOM 3108 O O . GLN A 1 391 ? 19.096 -9.087 -15.537 1.00 97.62 391 GLN A O 1
ATOM 3113 N N . GLY A 1 392 ? 18.861 -9.724 -13.400 1.00 94.56 392 GLY A N 1
ATOM 3114 C CA . GLY A 1 392 ? 19.963 -8.914 -12.882 1.00 94.56 392 GLY A CA 1
ATOM 3115 C C . GLY A 1 392 ? 21.330 -9.434 -13.329 1.00 94.56 392 GLY A C 1
ATOM 3116 O O . GLY A 1 392 ? 21.618 -10.626 -13.226 1.00 94.56 392 GLY A O 1
ATOM 3117 N N . LEU A 1 393 ? 22.195 -8.540 -13.814 1.00 94.06 393 LEU A N 1
ATOM 3118 C CA . LEU A 1 393 ? 23.553 -8.852 -14.273 1.00 94.06 393 LEU A CA 1
ATOM 3119 C C . LEU A 1 393 ? 24.621 -8.209 -13.383 1.00 94.06 393 LEU A C 1
ATOM 3121 O O . LEU A 1 393 ? 24.357 -7.278 -12.629 1.00 94.06 393 LEU A O 1
ATOM 3125 N N . GLY A 1 394 ? 25.866 -8.670 -13.534 1.00 88.69 394 GLY A N 1
ATOM 3126 C CA . GLY A 1 394 ? 27.009 -8.156 -12.776 1.00 88.69 394 GLY A CA 1
ATOM 3127 C C . GLY A 1 394 ? 26.943 -8.519 -11.293 1.00 88.69 394 GLY A C 1
ATOM 3128 O O . GLY A 1 394 ? 26.025 -9.208 -10.857 1.00 88.69 394 GLY A O 1
ATOM 3129 N N . ASP A 1 395 ? 27.923 -8.067 -10.517 1.00 80.75 395 ASP A N 1
ATOM 3130 C CA . ASP A 1 395 ? 28.060 -8.459 -9.105 1.00 80.75 395 ASP A CA 1
ATOM 3131 C C . ASP A 1 395 ? 26.907 -7.940 -8.232 1.00 80.75 395 ASP A C 1
ATOM 3133 O O . ASP A 1 395 ? 26.522 -8.582 -7.258 1.00 80.75 395 ASP A O 1
ATOM 3137 N N . ASP A 1 396 ? 26.323 -6.800 -8.611 1.00 79.56 396 ASP A N 1
ATOM 3138 C CA . ASP A 1 396 ? 25.295 -6.114 -7.831 1.00 79.56 396 ASP A CA 1
ATOM 3139 C C . ASP A 1 396 ? 23.905 -6.157 -8.491 1.00 79.56 396 ASP A C 1
ATOM 3141 O O . ASP A 1 396 ? 22.985 -5.531 -7.978 1.00 79.56 396 ASP A O 1
ATOM 3145 N N . GLY A 1 397 ? 23.691 -6.850 -9.613 1.00 89.81 397 GLY A N 1
ATOM 3146 C CA . GLY A 1 397 ? 22.378 -6.890 -10.274 1.00 89.81 397 GLY A CA 1
ATOM 3147 C C . GLY A 1 397 ? 21.920 -5.528 -10.824 1.00 89.81 397 GLY A C 1
ATOM 3148 O O . GLY A 1 397 ? 22.717 -4.754 -11.352 1.00 89.81 397 GLY A O 1
ATOM 3149 N N . CYS A 1 398 ? 20.632 -5.206 -10.688 1.00 93.19 398 CYS A N 1
ATOM 3150 C CA . CYS A 1 398 ? 20.020 -3.967 -11.190 1.00 93.19 398 CYS A CA 1
ATOM 3151 C C . CYS A 1 398 ? 18.874 -3.448 -10.313 1.00 93.19 398 CYS A C 1
ATOM 3153 O O . CYS A 1 398 ? 18.260 -4.206 -9.566 1.00 93.19 398 CYS A O 1
ATOM 3155 N N . PHE A 1 399 ? 18.648 -2.137 -10.345 1.00 92.75 399 PHE A N 1
ATOM 3156 C CA . PHE A 1 399 ? 17.551 -1.443 -9.670 1.00 92.75 399 PHE A CA 1
ATOM 3157 C C . PHE A 1 399 ? 16.919 -0.482 -10.669 1.00 92.75 399 PHE A C 1
ATOM 3159 O O . PHE A 1 399 ? 17.641 0.268 -11.335 1.00 92.75 399 PHE A O 1
ATOM 3166 N N . PHE A 1 400 ? 15.604 -0.545 -10.812 1.00 96.31 400 PHE A N 1
ATOM 3167 C CA . PHE A 1 400 ? 14.888 0.119 -11.891 1.00 96.31 400 PHE A CA 1
ATOM 3168 C C . PHE A 1 400 ? 13.467 0.485 -11.468 1.00 96.31 400 PHE A C 1
ATOM 3170 O O . PHE A 1 400 ? 12.916 -0.089 -10.531 1.00 96.31 400 PHE A O 1
ATOM 3177 N N . LEU A 1 401 ? 12.904 1.458 -12.172 1.00 97.56 401 LEU A N 1
ATOM 3178 C CA . LEU A 1 401 ? 11.503 1.845 -12.103 1.00 97.56 401 LEU A CA 1
ATOM 3179 C C . LEU A 1 401 ? 10.777 1.275 -13.312 1.00 97.56 401 LEU A C 1
ATOM 3181 O O . LEU A 1 401 ? 11.264 1.431 -14.429 1.00 97.56 401 LEU A O 1
ATOM 3185 N N . LEU A 1 402 ? 9.618 0.681 -13.071 1.00 98.00 402 LEU A N 1
ATOM 3186 C CA . LEU A 1 402 ? 8.607 0.313 -14.050 1.00 98.00 402 LEU A CA 1
ATOM 3187 C C . LEU A 1 402 ? 7.451 1.300 -13.935 1.00 98.00 402 LEU A C 1
ATOM 3189 O O . LEU A 1 402 ? 7.098 1.722 -12.834 1.00 98.00 402 LEU A O 1
ATOM 3193 N N . VAL A 1 403 ? 6.864 1.658 -15.063 1.00 98.06 403 VAL A N 1
ATOM 3194 C CA . VAL A 1 403 ? 5.728 2.562 -15.160 1.00 98.06 403 VAL A CA 1
ATOM 3195 C C . VAL A 1 403 ? 4.719 1.951 -16.119 1.00 98.06 403 VAL A C 1
ATOM 3197 O O . VAL A 1 403 ? 5.052 1.640 -17.264 1.00 98.06 403 VAL A O 1
ATOM 3200 N N . PHE A 1 404 ? 3.489 1.801 -15.642 1.00 98.12 404 PHE A N 1
ATOM 3201 C CA . PHE A 1 404 ? 2.390 1.174 -16.365 1.00 98.12 404 PHE A CA 1
ATOM 3202 C C . PHE A 1 404 ? 1.346 2.221 -16.735 1.00 98.12 404 PHE A C 1
ATOM 3204 O O . PHE A 1 404 ? 1.072 3.125 -15.946 1.00 98.12 404 PHE A O 1
ATOM 3211 N N . ASP A 1 405 ? 0.730 2.101 -17.909 1.00 96.62 405 ASP A N 1
ATOM 3212 C CA . ASP A 1 405 ? -0.289 3.034 -18.417 1.00 96.62 405 ASP A CA 1
ATOM 3213 C C . ASP A 1 405 ? -1.713 2.749 -17.899 1.00 96.62 405 ASP A C 1
ATOM 3215 O O . ASP A 1 405 ? -2.711 2.946 -18.596 1.00 96.62 405 ASP A O 1
ATOM 3219 N N . SER A 1 406 ? -1.807 2.304 -16.644 1.00 96.12 406 SER A N 1
ATOM 3220 C CA . SER A 1 406 ? -3.054 2.135 -15.900 1.00 96.12 406 SER A CA 1
ATOM 3221 C C . SER A 1 406 ? -2.815 2.400 -14.419 1.00 96.12 406 SER A C 1
ATOM 3223 O O . SER A 1 406 ? -1.961 1.766 -13.802 1.00 96.12 406 SER A O 1
ATOM 3225 N N . GLY A 1 407 ? -3.611 3.286 -13.815 1.00 93.69 407 GLY A N 1
ATOM 3226 C CA . GLY A 1 407 ? -3.558 3.528 -12.372 1.00 93.69 407 GLY A CA 1
ATOM 3227 C C . GLY A 1 407 ? -4.057 2.347 -11.543 1.00 93.69 407 GLY A C 1
ATOM 3228 O O . GLY A 1 407 ? -3.753 2.267 -10.364 1.00 93.69 407 GLY A O 1
ATOM 3229 N N . ASN A 1 408 ? -4.794 1.404 -12.137 1.00 91.62 408 ASN A N 1
ATOM 3230 C CA . ASN A 1 408 ? -5.271 0.206 -11.437 1.00 91.62 408 ASN A CA 1
ATOM 3231 C C . ASN A 1 408 ? -4.256 -0.942 -11.451 1.00 91.62 408 ASN A C 1
ATOM 3233 O O . ASN A 1 408 ? -4.565 -2.012 -10.933 1.00 91.62 408 ASN A O 1
ATOM 3237 N N . PHE A 1 409 ? -3.088 -0.761 -12.076 1.00 91.69 409 PHE A N 1
ATOM 3238 C CA . PHE A 1 409 ? -2.099 -1.826 -12.146 1.00 91.69 409 PHE A CA 1
ATOM 3239 C C . PHE A 1 409 ? -1.689 -2.280 -10.740 1.00 91.69 409 PHE A C 1
ATOM 3241 O O . PHE A 1 409 ? -1.388 -1.480 -9.848 1.00 91.69 409 PHE A O 1
ATOM 3248 N N . SER A 1 410 ? -1.653 -3.595 -10.571 1.00 84.19 410 SER A N 1
ATOM 3249 C CA . SER A 1 410 ? -1.155 -4.270 -9.386 1.00 84.19 410 SER A CA 1
ATOM 3250 C C . SER A 1 410 ? -0.151 -5.311 -9.838 1.00 84.19 410 SER A C 1
ATOM 3252 O O . SER A 1 410 ? -0.426 -6.139 -10.705 1.00 84.19 410 SER A O 1
ATOM 3254 N N . GLU A 1 411 ? 1.022 -5.298 -9.220 1.00 80.25 411 GLU A N 1
ATOM 3255 C CA . GLU A 1 411 ? 2.080 -6.242 -9.557 1.00 80.25 411 GLU A CA 1
ATOM 3256 C C . GLU A 1 411 ? 1.704 -7.701 -9.234 1.00 80.25 411 GLU A C 1
ATOM 3258 O O . GLU A 1 411 ? 2.205 -8.639 -9.859 1.00 80.25 411 GLU A O 1
ATOM 3263 N N . ALA A 1 412 ? 0.772 -7.886 -8.294 1.00 74.12 412 ALA A N 1
ATOM 3264 C CA . ALA A 1 412 ? 0.216 -9.188 -7.945 1.00 74.12 412 ALA A CA 1
ATOM 3265 C C . ALA A 1 412 ? -0.677 -9.782 -9.053 1.00 74.12 412 ALA A C 1
ATOM 3267 O O . ALA A 1 412 ? -0.927 -10.982 -9.035 1.00 74.12 412 ALA A O 1
ATOM 3268 N N . ASP A 1 413 ? -1.118 -8.977 -10.027 1.00 83.31 413 ASP A N 1
ATOM 3269 C CA . ASP A 1 413 ? -2.080 -9.389 -11.059 1.00 83.31 413 ASP A CA 1
ATOM 3270 C C . ASP A 1 413 ? -1.416 -9.702 -12.414 1.00 83.31 413 ASP A C 1
ATOM 3272 O O . ASP A 1 413 ? -2.085 -9.840 -13.443 1.00 83.31 413 ASP A O 1
ATOM 3276 N N . THR A 1 414 ? -0.085 -9.824 -12.446 1.00 88.44 414 THR A N 1
ATOM 3277 C CA . THR A 1 414 ? 0.626 -10.231 -13.667 1.00 88.44 414 THR A CA 1
ATOM 3278 C C . THR A 1 414 ? 0.388 -11.706 -13.999 1.00 88.44 414 THR A C 1
ATOM 3280 O O . THR A 1 414 ? 0.294 -12.561 -13.123 1.00 88.44 414 THR A O 1
ATOM 3283 N N . PHE A 1 415 ? 0.341 -12.044 -15.289 1.00 92.88 415 PHE A N 1
ATOM 3284 C CA . PHE A 1 415 ? 0.209 -13.430 -15.729 1.00 92.88 415 PHE A CA 1
ATOM 3285 C C . PHE A 1 415 ? 1.578 -14.110 -15.754 1.00 92.88 415 PHE A C 1
ATOM 3287 O O . PHE A 1 415 ? 2.371 -13.899 -16.675 1.00 92.88 415 PHE A O 1
ATOM 3294 N N . LEU A 1 416 ? 1.856 -14.936 -14.749 1.00 92.94 416 LEU A N 1
ATOM 3295 C CA . LEU A 1 416 ? 3.136 -15.626 -14.584 1.00 92.94 416 LEU A CA 1
ATOM 3296 C C . LEU A 1 416 ? 3.142 -16.978 -15.313 1.00 92.94 416 LEU A C 1
ATOM 3298 O O . LEU A 1 416 ? 2.163 -17.729 -15.290 1.00 92.94 416 LEU A O 1
ATOM 3302 N N . LEU A 1 417 ? 4.264 -17.317 -15.959 1.00 95.19 417 LEU A N 1
ATOM 3303 C CA . LEU A 1 417 ? 4.412 -18.563 -16.717 1.00 95.19 417 LEU A CA 1
ATOM 3304 C C . LEU A 1 417 ? 4.148 -19.804 -15.853 1.00 95.19 417 LEU A C 1
ATOM 3306 O O . LEU A 1 417 ? 3.421 -20.710 -16.264 1.00 95.19 417 LEU A O 1
ATOM 3310 N N . THR A 1 418 ? 4.778 -19.870 -14.685 1.00 92.44 418 THR A N 1
ATOM 3311 C CA . THR A 1 418 ? 4.702 -21.015 -13.774 1.00 92.44 418 THR A CA 1
ATOM 3312 C C . THR A 1 418 ? 3.345 -21.116 -13.104 1.00 92.44 418 THR A C 1
ATOM 3314 O O . THR A 1 418 ? 2.845 -22.232 -12.971 1.00 92.44 418 THR A O 1
ATOM 3317 N N . ASP A 1 419 ? 2.706 -19.986 -12.795 1.00 90.62 419 ASP A N 1
ATOM 3318 C CA . ASP A 1 419 ? 1.338 -19.976 -12.286 1.00 90.62 419 ASP A CA 1
ATOM 3319 C C . ASP A 1 419 ? 0.361 -20.543 -13.318 1.00 90.62 419 ASP A C 1
ATOM 3321 O O . ASP A 1 419 ? -0.357 -21.513 -13.055 1.00 90.62 419 ASP A O 1
ATOM 3325 N N . TRP A 1 420 ? 0.406 -20.027 -14.552 1.00 93.19 420 TRP A N 1
ATOM 3326 C CA . TRP A 1 420 ? -0.465 -20.518 -15.613 1.00 93.19 420 TRP A CA 1
ATOM 3327 C C . TRP A 1 420 ? -0.217 -21.998 -15.903 1.00 93.19 420 TRP A C 1
ATOM 3329 O O . TRP A 1 420 ? -1.162 -22.788 -15.938 1.00 93.19 420 TRP A O 1
ATOM 3339 N N . MET A 1 421 ? 1.044 -22.407 -16.082 1.00 94.06 421 MET A N 1
ATOM 3340 C CA . MET A 1 421 ? 1.371 -23.807 -16.353 1.00 94.06 421 MET A CA 1
ATOM 3341 C C . MET A 1 421 ? 0.966 -24.731 -15.197 1.00 94.06 421 MET A C 1
ATOM 3343 O O . MET A 1 421 ? 0.471 -25.827 -15.466 1.00 94.06 421 MET A O 1
ATOM 3347 N N . GLY A 1 422 ? 1.130 -24.303 -13.941 1.00 90.31 422 GLY A N 1
ATOM 3348 C CA . GLY A 1 422 ? 0.707 -25.045 -12.750 1.00 90.31 422 GLY A CA 1
ATOM 3349 C C . GLY A 1 422 ? -0.808 -25.275 -12.688 1.00 90.31 422 GLY A C 1
ATOM 3350 O O . GLY A 1 422 ? -1.258 -26.308 -12.189 1.00 90.31 422 GLY A O 1
ATOM 3351 N N . HIS A 1 423 ? -1.588 -24.373 -13.287 1.00 91.50 423 HIS A N 1
ATOM 3352 C CA . HIS A 1 423 ? -3.049 -24.441 -13.367 1.00 91.50 423 HIS A CA 1
ATOM 3353 C C . HIS A 1 423 ? -3.591 -25.106 -14.648 1.00 91.50 423 HIS A C 1
ATOM 3355 O O . HIS A 1 423 ? -4.808 -25.251 -14.810 1.00 91.50 423 HIS A O 1
ATOM 3361 N N . VAL A 1 424 ? -2.729 -25.574 -15.558 1.00 93.00 424 VAL A N 1
ATOM 3362 C CA . VAL A 1 424 ? -3.145 -26.336 -16.747 1.00 93.00 424 VAL A CA 1
ATOM 3363 C C . VAL A 1 424 ? -3.028 -27.842 -16.476 1.00 93.00 424 VAL A C 1
ATOM 3365 O O . VAL A 1 424 ? -1.964 -28.320 -16.080 1.00 93.00 424 VAL A O 1
ATOM 3368 N N . PRO A 1 425 ? -4.070 -28.655 -16.755 1.00 95.25 425 PRO A N 1
ATOM 3369 C CA . PRO A 1 425 ? -3.980 -30.102 -16.585 1.00 95.25 425 PRO A CA 1
ATOM 3370 C C . PRO A 1 425 ? -2.790 -30.700 -17.345 1.00 95.25 425 PRO A C 1
ATOM 3372 O O . PRO A 1 425 ? -2.620 -30.438 -18.539 1.00 95.25 425 PRO A O 1
ATOM 3375 N N . LEU A 1 426 ? -2.020 -31.585 -16.700 1.00 94.75 426 LEU A N 1
ATOM 3376 C CA . LEU A 1 426 ? -0.829 -32.198 -17.313 1.00 94.75 426 LEU A CA 1
ATOM 3377 C C . LEU A 1 426 ? -1.134 -32.881 -18.654 1.00 94.75 426 LEU A C 1
ATOM 3379 O O . LEU A 1 426 ? -0.327 -32.816 -19.578 1.00 94.75 426 LEU A O 1
ATOM 3383 N N . SER A 1 427 ? -2.323 -33.472 -18.801 1.00 96.81 427 SER A N 1
ATOM 3384 C CA . SER A 1 427 ? -2.774 -34.078 -20.062 1.00 96.81 427 SER A CA 1
ATOM 3385 C C . SER A 1 427 ? -2.938 -33.072 -21.211 1.00 96.81 427 SER A C 1
ATOM 3387 O O . SER A 1 427 ? -2.776 -33.434 -22.378 1.00 96.81 427 SER A O 1
ATOM 3389 N N . VAL A 1 428 ? -3.246 -31.808 -20.907 1.00 97.62 428 VAL A N 1
ATOM 3390 C CA . VAL A 1 428 ? -3.318 -30.710 -21.882 1.00 97.62 428 VAL A CA 1
ATOM 3391 C C . VAL A 1 428 ? -1.910 -30.237 -22.232 1.00 97.62 428 VAL A C 1
ATOM 3393 O O . VAL A 1 428 ? -1.601 -30.152 -23.418 1.00 97.62 428 VAL A O 1
ATOM 3396 N N . LEU A 1 429 ? -1.029 -30.037 -21.242 1.00 96.12 429 LEU A N 1
ATOM 3397 C CA . LEU A 1 429 ? 0.386 -29.706 -21.484 1.00 96.12 429 LEU A CA 1
ATOM 3398 C C . LEU A 1 429 ? 1.080 -30.785 -22.329 1.00 96.12 429 LEU A C 1
ATOM 3400 O O . LEU A 1 429 ? 1.754 -30.481 -23.311 1.00 96.12 429 LEU A O 1
ATOM 3404 N N . SER A 1 430 ? 0.846 -32.058 -22.005 1.00 97.31 430 SER A N 1
ATOM 3405 C CA . SER A 1 430 ? 1.358 -33.211 -22.750 1.00 97.31 430 SER A CA 1
ATOM 3406 C C . SER A 1 430 ? 0.932 -33.184 -24.218 1.00 97.31 430 SER A C 1
ATOM 3408 O O . SER A 1 430 ? 1.767 -33.371 -25.104 1.00 97.31 430 SER A O 1
ATOM 3410 N N . LYS A 1 431 ? -0.344 -32.884 -24.494 1.00 98.12 431 LYS A N 1
ATOM 3411 C CA . LYS A 1 431 ? -0.848 -32.724 -25.866 1.00 98.12 431 LYS A CA 1
ATOM 3412 C C . LYS A 1 431 ? -0.246 -31.505 -26.565 1.00 98.12 431 LYS A C 1
ATOM 3414 O O . LYS A 1 431 ? 0.127 -31.624 -27.727 1.00 98.12 431 LYS A O 1
ATOM 3419 N N . ASN A 1 432 ? -0.143 -30.370 -25.872 1.00 97.00 432 ASN A N 1
ATOM 3420 C CA . ASN A 1 432 ? 0.372 -29.117 -26.427 1.00 97.00 432 ASN A CA 1
ATOM 3421 C C . ASN A 1 432 ? 1.839 -29.245 -26.866 1.00 97.00 432 ASN A C 1
ATOM 3423 O O . ASN A 1 432 ? 2.185 -28.898 -27.991 1.00 97.00 432 ASN A O 1
ATOM 3427 N N . PHE A 1 433 ? 2.687 -29.808 -26.002 1.00 97.12 433 PHE A N 1
ATOM 3428 C CA . PHE A 1 433 ? 4.127 -29.950 -26.246 1.00 97.12 433 PHE A CA 1
ATOM 3429 C C . PHE A 1 433 ? 4.519 -31.277 -26.913 1.00 97.12 433 PHE A C 1
ATOM 3431 O O . PHE A 1 433 ? 5.689 -31.480 -27.223 1.00 97.12 433 PHE A O 1
ATOM 3438 N N . GLN A 1 434 ? 3.561 -32.181 -27.142 1.00 97.88 434 GLN A N 1
ATOM 3439 C CA . GLN A 1 434 ? 3.780 -33.509 -27.733 1.00 97.88 434 GLN A CA 1
ATOM 3440 C C . GLN A 1 434 ? 4.823 -34.354 -26.975 1.00 97.88 434 GLN A C 1
ATOM 3442 O O . GLN A 1 434 ? 5.603 -35.099 -27.570 1.00 97.88 434 GLN A O 1
ATOM 3447 N N . VAL A 1 435 ? 4.816 -34.264 -25.642 1.00 97.62 435 VAL A N 1
ATOM 3448 C CA . VAL A 1 435 ? 5.691 -35.033 -24.739 1.00 97.62 435 VAL A CA 1
ATOM 3449 C C . VAL A 1 435 ? 4.869 -35.773 -23.680 1.00 97.62 435 VAL A C 1
ATOM 3451 O O . VAL A 1 435 ? 3.754 -35.347 -23.381 1.00 97.62 435 VAL A O 1
ATOM 3454 N N . PRO A 1 436 ? 5.367 -36.870 -23.078 1.00 97.94 436 PRO A N 1
ATOM 3455 C CA . PRO A 1 436 ? 4.648 -37.564 -22.006 1.00 97.94 436 PRO A CA 1
ATOM 3456 C C . PRO A 1 436 ? 4.427 -36.681 -20.766 1.00 97.94 436 PRO A C 1
ATOM 3458 O O . PRO A 1 436 ? 5.313 -35.908 -20.403 1.00 97.94 436 PRO A O 1
ATOM 3461 N N . GLU A 1 437 ? 3.310 -36.866 -20.048 1.00 97.19 437 GLU A N 1
ATOM 3462 C CA . GLU A 1 437 ? 3.001 -36.138 -18.795 1.00 97.19 437 GLU A CA 1
ATOM 3463 C C . GLU A 1 437 ? 4.131 -36.211 -17.755 1.00 97.19 437 GLU A C 1
ATOM 3465 O O . GLU A 1 437 ? 4.354 -35.266 -17.003 1.00 97.19 437 GLU A O 1
ATOM 3470 N N . SER A 1 438 ? 4.911 -37.300 -17.755 1.00 96.62 438 SER A N 1
ATOM 3471 C CA . SER A 1 438 ? 6.052 -37.488 -16.853 1.00 96.62 438 SER A CA 1
ATOM 3472 C C . SER A 1 438 ? 7.150 -36.427 -16.991 1.00 96.62 438 SER A C 1
ATOM 3474 O O . SER A 1 438 ? 7.985 -36.318 -16.094 1.00 96.62 438 SER A O 1
ATOM 3476 N N . VAL A 1 439 ? 7.185 -35.668 -18.094 1.00 96.31 439 VAL A N 1
ATOM 3477 C CA . VAL A 1 439 ? 8.110 -34.535 -18.273 1.00 96.31 439 VAL A CA 1
ATOM 3478 C C . VAL A 1 439 ? 7.780 -33.393 -17.307 1.00 96.31 439 VAL A C 1
ATOM 3480 O O . VAL A 1 439 ? 8.692 -32.746 -16.803 1.00 96.31 439 VAL A O 1
ATOM 3483 N N . PHE A 1 440 ? 6.504 -33.207 -16.964 1.00 94.44 440 PHE A N 1
ATOM 3484 C CA . PHE A 1 440 ? 6.024 -32.127 -16.096 1.00 94.44 440 PHE A CA 1
ATOM 3485 C C . PHE A 1 440 ? 5.978 -32.509 -14.611 1.00 94.44 440 PHE A C 1
ATOM 3487 O O . PHE A 1 440 ? 5.419 -31.779 -13.803 1.00 94.44 440 PHE A O 1
ATOM 3494 N N . LYS A 1 441 ? 6.580 -33.639 -14.213 1.00 90.81 441 LYS A N 1
ATOM 3495 C CA . LYS A 1 441 ? 6.536 -34.130 -12.820 1.00 90.81 441 LYS A CA 1
ATOM 3496 C C . LYS A 1 441 ? 7.092 -33.147 -11.775 1.00 90.81 441 LYS A C 1
ATOM 3498 O O . LYS A 1 441 ? 6.772 -33.281 -10.603 1.00 90.81 441 LYS A O 1
ATOM 3503 N N . ASN A 1 442 ? 7.965 -32.233 -12.205 1.00 90.25 442 ASN A N 1
ATOM 3504 C CA . ASN A 1 442 ? 8.638 -31.236 -11.369 1.00 90.25 442 ASN A CA 1
ATOM 3505 C C . ASN A 1 442 ? 8.195 -29.809 -11.732 1.00 90.25 442 ASN A C 1
ATOM 3507 O O . ASN A 1 442 ? 8.911 -28.858 -11.429 1.00 90.25 442 ASN A O 1
ATOM 3511 N N . LEU A 1 443 ? 7.088 -29.662 -12.465 1.00 91.06 443 LEU A N 1
ATOM 3512 C CA . LEU A 1 443 ? 6.541 -28.349 -12.771 1.00 91.06 443 LEU A CA 1
ATOM 3513 C C . LEU A 1 443 ? 6.178 -27.649 -11.448 1.00 91.06 443 LEU A C 1
ATOM 3515 O O . LEU A 1 443 ? 5.570 -28.302 -10.593 1.00 91.06 443 LEU A O 1
ATOM 3519 N N . PRO A 1 444 ? 6.546 -26.370 -11.255 1.00 87.25 444 PRO A N 1
ATOM 3520 C CA . PRO A 1 444 ? 6.073 -25.611 -10.106 1.00 87.25 444 PRO A CA 1
ATOM 3521 C C . PRO A 1 444 ? 4.540 -25.611 -10.060 1.00 87.25 444 PRO A C 1
ATOM 3523 O O . PRO A 1 444 ? 3.882 -25.488 -11.091 1.00 87.25 444 PRO A O 1
ATOM 3526 N N . THR A 1 445 ? 3.976 -25.796 -8.867 1.00 80.56 445 THR A N 1
ATOM 3527 C CA . THR A 1 445 ? 2.520 -25.756 -8.634 1.00 80.56 445 THR A CA 1
ATOM 3528 C C . THR A 1 445 ? 2.041 -24.395 -8.136 1.00 80.56 445 THR A C 1
ATOM 3530 O O . THR A 1 445 ? 0.853 -24.220 -7.897 1.00 80.56 445 THR A O 1
ATOM 3533 N N . THR A 1 446 ? 2.969 -23.466 -7.934 1.00 78.31 446 THR A N 1
ATOM 3534 C CA . THR A 1 446 ? 2.740 -22.073 -7.556 1.00 78.31 446 THR A CA 1
ATOM 3535 C C . THR A 1 446 ? 3.676 -21.208 -8.382 1.00 78.31 446 THR A C 1
ATOM 3537 O O . THR A 1 446 ? 4.704 -21.696 -8.869 1.00 78.31 446 THR A O 1
ATOM 3540 N N . GLU A 1 447 ? 3.333 -19.933 -8.502 1.00 83.12 447 GLU A N 1
ATOM 3541 C CA . GLU A 1 447 ? 4.202 -18.935 -9.108 1.00 83.12 447 GLU A CA 1
ATOM 3542 C C . GLU A 1 447 ? 5.598 -18.885 -8.470 1.00 83.12 447 GLU A C 1
ATOM 3544 O O . GLU A 1 447 ? 5.767 -19.187 -7.283 1.00 83.12 447 GLU A O 1
ATOM 3549 N N . LEU A 1 448 ? 6.604 -18.501 -9.261 1.00 84.56 448 LEU A N 1
ATOM 3550 C CA . LEU A 1 448 ? 7.931 -18.161 -8.746 1.00 84.56 448 LEU A CA 1
ATOM 3551 C C . LEU A 1 448 ? 8.061 -16.658 -8.518 1.00 84.56 448 LEU A C 1
ATOM 3553 O O . LEU A 1 448 ? 8.734 -16.260 -7.574 1.00 84.56 448 LEU A O 1
ATOM 3557 N N . TYR A 1 449 ? 7.430 -15.856 -9.381 1.00 85.50 449 TYR A N 1
ATOM 3558 C CA . TYR A 1 449 ? 7.416 -14.397 -9.426 1.00 85.50 449 TYR A CA 1
ATOM 3559 C C . TYR A 1 449 ? 8.811 -13.758 -9.568 1.00 85.50 449 TYR A C 1
ATOM 3561 O O . TYR A 1 449 ? 9.123 -13.175 -10.615 1.00 85.50 449 TYR A O 1
ATOM 3569 N N . MET A 1 450 ? 9.681 -13.931 -8.571 1.00 87.12 450 MET A N 1
ATOM 3570 C CA . MET A 1 450 ? 11.104 -13.606 -8.594 1.00 87.12 450 MET A CA 1
ATOM 3571 C C . MET A 1 450 ? 11.918 -14.742 -7.970 1.00 87.12 450 MET A C 1
ATOM 3573 O O . MET A 1 450 ? 11.599 -15.234 -6.891 1.00 87.12 450 MET A O 1
ATOM 3577 N N . PHE A 1 451 ? 13.008 -15.151 -8.618 1.00 83.94 451 PHE A N 1
ATOM 3578 C CA . PHE A 1 451 ? 13.834 -16.255 -8.123 1.00 83.94 451 PHE A CA 1
ATOM 3579 C C . PHE A 1 451 ? 15.320 -16.062 -8.417 1.00 83.94 451 PHE A C 1
ATOM 3581 O O . PHE A 1 451 ? 15.715 -15.436 -9.401 1.00 83.94 451 PHE A O 1
ATOM 3588 N N . ALA A 1 452 ? 16.169 -16.632 -7.562 1.00 85.62 452 ALA A N 1
ATOM 3589 C CA . ALA A 1 452 ? 17.607 -16.652 -7.787 1.00 85.62 452 ALA A CA 1
ATOM 3590 C C . ALA A 1 452 ? 17.966 -17.613 -8.933 1.00 85.62 452 ALA A C 1
ATOM 3592 O O . ALA A 1 452 ? 17.481 -18.744 -8.987 1.00 85.62 452 ALA A O 1
ATOM 3593 N N . SER A 1 453 ? 18.861 -17.183 -9.820 1.00 88.75 453 SER A N 1
ATOM 3594 C CA . SER A 1 453 ? 19.409 -17.999 -10.904 1.00 88.75 453 SER A CA 1
ATOM 3595 C C . SER A 1 453 ? 20.903 -17.719 -11.074 1.00 88.75 453 SER A C 1
ATOM 3597 O O . SER A 1 453 ? 21.431 -16.727 -10.573 1.00 88.75 453 SER A O 1
ATOM 3599 N N . GLU A 1 454 ? 21.602 -18.603 -11.786 1.00 91.06 454 GLU A N 1
ATOM 3600 C CA . GLU A 1 454 ? 22.944 -18.305 -12.287 1.00 91.06 454 GLU A CA 1
ATOM 3601 C C . GLU A 1 454 ? 22.894 -17.139 -13.287 1.00 91.06 454 GLU A C 1
ATOM 3603 O O . GLU A 1 454 ? 21.876 -16.923 -13.956 1.00 91.06 454 GLU A O 1
ATOM 3608 N N . LEU A 1 455 ? 24.007 -16.406 -13.409 1.00 93.19 455 LEU A N 1
ATOM 3609 C CA . LEU A 1 455 ? 24.163 -15.376 -14.437 1.00 93.19 455 LEU A CA 1
ATOM 3610 C C . LEU A 1 455 ? 23.941 -15.975 -15.837 1.00 93.19 455 LEU A C 1
ATOM 3612 O O . LEU A 1 455 ? 24.402 -17.090 -16.107 1.00 93.19 455 LEU A O 1
ATOM 3616 N N . PRO A 1 456 ? 23.283 -15.237 -16.749 1.00 94.56 456 PRO A N 1
ATOM 3617 C CA . PRO A 1 456 ? 22.995 -15.753 -18.076 1.00 94.56 456 PRO A CA 1
ATOM 3618 C C . PRO A 1 456 ? 24.269 -15.920 -18.903 1.00 94.56 456 PRO A C 1
ATOM 3620 O O . PRO A 1 456 ? 25.338 -15.371 -18.605 1.00 94.56 456 PRO A O 1
ATOM 3623 N N . ARG A 1 457 ? 24.150 -16.660 -20.007 1.00 95.81 457 ARG A N 1
ATOM 3624 C CA . ARG A 1 457 ? 25.258 -16.841 -20.958 1.00 95.81 457 ARG A CA 1
ATOM 3625 C C . ARG A 1 457 ? 25.594 -15.501 -21.630 1.00 95.81 457 ARG A C 1
ATOM 3627 O O . ARG A 1 457 ? 24.825 -14.552 -21.536 1.00 95.81 457 ARG A O 1
ATOM 3634 N N . PRO A 1 458 ? 26.727 -15.356 -22.340 1.00 97.19 458 PRO A N 1
ATOM 3635 C CA . PRO A 1 458 ? 27.023 -14.107 -23.045 1.00 97.19 458 PRO A CA 1
ATOM 3636 C C . PRO A 1 458 ? 25.884 -13.689 -23.990 1.00 97.19 458 PRO A C 1
ATOM 3638 O O . PRO A 1 458 ? 25.365 -14.533 -24.718 1.00 97.19 458 PRO A O 1
ATOM 3641 N N . LEU A 1 459 ? 25.552 -12.390 -24.039 1.00 97.00 459 LEU A N 1
ATOM 3642 C CA . LEU A 1 459 ? 24.403 -11.851 -24.790 1.00 97.00 459 LEU A CA 1
ATOM 3643 C C . LEU A 1 459 ? 24.302 -12.399 -26.221 1.00 97.00 459 LEU A C 1
ATOM 3645 O O . LEU A 1 459 ? 23.238 -12.801 -26.676 1.00 97.00 459 LEU A O 1
ATOM 3649 N N . LYS A 1 460 ? 25.433 -12.463 -26.934 1.00 97.31 460 LYS A N 1
ATOM 3650 C CA . LYS A 1 460 ? 25.483 -12.949 -28.322 1.00 97.31 460 LYS A CA 1
ATOM 3651 C C . LYS A 1 460 ? 25.103 -14.421 -28.481 1.00 97.31 460 LYS A C 1
ATOM 3653 O O . LYS A 1 460 ? 24.619 -14.793 -29.544 1.00 97.31 460 LYS A O 1
ATOM 3658 N N . VAL A 1 461 ? 25.331 -15.242 -27.458 1.00 97.44 461 VAL A N 1
ATOM 3659 C CA . VAL A 1 461 ? 24.949 -16.659 -27.461 1.00 97.44 461 VAL A CA 1
ATOM 3660 C C . VAL A 1 461 ? 23.435 -16.783 -27.340 1.00 97.44 461 VAL A C 1
ATOM 3662 O O . VAL A 1 461 ? 22.826 -17.478 -28.144 1.00 97.44 461 VAL A O 1
ATOM 3665 N N . GLU A 1 462 ? 22.824 -16.061 -26.402 1.00 96.75 462 GLU A N 1
ATOM 3666 C CA . GLU A 1 462 ? 21.371 -16.104 -26.196 1.00 96.75 462 GLU A CA 1
ATOM 3667 C C . GLU A 1 462 ? 20.616 -15.461 -27.360 1.00 96.75 462 GLU A C 1
ATOM 3669 O O . GLU A 1 462 ? 19.662 -16.051 -27.853 1.00 96.75 462 GLU A O 1
ATOM 3674 N N . GLN A 1 463 ? 21.112 -14.339 -27.899 1.00 96.75 463 GLN A N 1
ATOM 3675 C CA . GLN A 1 463 ? 20.589 -13.745 -29.137 1.00 96.75 463 GLN A CA 1
ATOM 3676 C C . GLN A 1 463 ? 20.619 -14.733 -30.309 1.00 96.75 463 GLN A C 1
ATOM 3678 O O . GLN A 1 463 ? 19.680 -14.783 -31.096 1.00 96.75 463 GLN A O 1
ATOM 3683 N N . HIS A 1 464 ? 21.697 -15.509 -30.453 1.00 95.75 464 HIS A N 1
ATOM 3684 C CA . HIS A 1 464 ? 21.785 -16.507 -31.516 1.00 95.75 464 HIS A CA 1
ATOM 3685 C C . HIS A 1 464 ? 20.799 -17.657 -31.303 1.00 95.75 464 HIS A C 1
ATOM 3687 O O . HIS A 1 464 ? 20.180 -18.099 -32.265 1.00 95.75 464 HIS A O 1
ATOM 3693 N N . GLU A 1 465 ? 20.646 -18.119 -30.062 1.00 95.88 465 GLU A N 1
ATOM 3694 C CA . GLU A 1 465 ? 19.752 -19.220 -29.707 1.00 95.88 465 GLU A CA 1
ATOM 3695 C C . GLU A 1 465 ? 18.285 -18.892 -29.982 1.00 95.88 465 GLU A C 1
ATOM 3697 O O . GLU A 1 465 ? 17.616 -19.653 -30.679 1.00 95.88 465 GLU A O 1
ATOM 3702 N N . VAL A 1 466 ? 17.802 -17.740 -29.509 1.00 93.75 466 VAL A N 1
ATOM 3703 C CA . VAL A 1 466 ? 16.392 -17.356 -29.687 1.00 93.75 466 VAL A CA 1
ATOM 3704 C C . VAL A 1 466 ? 16.056 -16.966 -31.129 1.00 93.75 466 VAL A C 1
ATOM 3706 O O . VAL A 1 466 ? 14.896 -16.995 -31.524 1.00 93.75 466 VAL A O 1
ATOM 3709 N N . ALA A 1 467 ? 17.060 -16.622 -31.943 1.00 92.38 467 ALA A N 1
ATOM 3710 C CA . ALA A 1 467 ? 16.865 -16.270 -33.347 1.00 92.38 467 ALA A CA 1
ATOM 3711 C C . ALA A 1 467 ? 16.630 -17.488 -34.261 1.00 92.38 467 ALA A C 1
ATOM 3713 O O . ALA A 1 467 ? 16.306 -17.314 -35.439 1.00 92.38 467 ALA A O 1
ATOM 3714 N N . ILE A 1 468 ? 16.829 -18.718 -33.773 1.00 92.56 468 ILE A N 1
ATOM 3715 C CA . ILE A 1 468 ? 16.648 -19.932 -34.578 1.00 92.56 468 ILE A CA 1
ATOM 3716 C C . ILE A 1 468 ? 15.158 -20.117 -34.902 1.00 92.56 468 ILE A C 1
ATOM 3718 O O . ILE A 1 468 ? 14.319 -20.204 -34.014 1.00 92.56 468 ILE A O 1
ATOM 3722 N N . GLY A 1 469 ? 14.830 -20.239 -36.191 1.00 90.25 469 GLY A N 1
ATOM 3723 C CA . GLY A 1 469 ? 13.461 -20.453 -36.672 1.00 90.25 469 GLY A CA 1
ATOM 3724 C C . GLY A 1 469 ? 12.826 -19.174 -37.211 1.00 90.25 469 GLY A C 1
ATOM 3725 O O . GLY A 1 469 ? 12.668 -19.062 -38.427 1.00 90.25 469 GLY A O 1
ATOM 3726 N N . THR A 1 470 ? 12.498 -18.226 -36.329 1.00 91.50 470 THR A N 1
ATOM 3727 C CA . THR A 1 470 ? 11.768 -16.992 -36.688 1.00 91.50 470 THR A CA 1
ATOM 3728 C C . THR A 1 470 ? 12.694 -15.791 -36.899 1.00 91.50 470 THR A C 1
ATOM 3730 O O . THR A 1 470 ? 12.547 -15.063 -37.879 1.00 91.50 470 THR A O 1
ATOM 3733 N N . GLY A 1 471 ? 13.693 -15.612 -36.030 1.00 94.19 471 GLY A N 1
ATOM 3734 C CA . GLY A 1 471 ? 14.616 -14.474 -36.047 1.00 94.19 471 GLY A CA 1
ATOM 3735 C C . GLY A 1 471 ? 14.428 -13.522 -34.862 1.00 94.19 471 GLY A C 1
ATOM 3736 O O . GLY A 1 471 ? 13.630 -13.775 -33.961 1.00 94.19 471 GLY A O 1
ATOM 3737 N N . LEU A 1 472 ? 15.196 -12.428 -34.865 1.00 95.12 472 LEU A N 1
ATOM 3738 C CA . LEU A 1 472 ? 15.090 -11.370 -33.858 1.00 95.12 472 LEU A CA 1
ATOM 3739 C C . LEU A 1 472 ? 14.112 -10.279 -34.296 1.00 95.12 472 LEU A C 1
ATOM 3741 O O . LEU A 1 472 ? 13.946 -10.036 -35.493 1.00 95.12 472 LEU A O 1
ATOM 3745 N N . LEU A 1 473 ? 13.531 -9.591 -33.318 1.00 94.06 473 LEU A N 1
ATOM 3746 C CA . LEU A 1 473 ? 12.746 -8.384 -33.541 1.00 94.06 473 LEU A CA 1
ATOM 3747 C C . LEU A 1 473 ? 13.613 -7.309 -34.222 1.00 94.06 473 LEU A C 1
ATOM 3749 O O . LEU A 1 473 ? 14.753 -7.066 -33.821 1.00 94.06 473 LEU A O 1
ATOM 3753 N N . ASN A 1 474 ? 13.076 -6.674 -35.269 1.00 91.12 474 ASN A N 1
ATOM 3754 C CA . ASN A 1 474 ? 13.790 -5.626 -36.011 1.00 91.12 474 ASN A CA 1
ATOM 3755 C C . ASN A 1 474 ? 13.880 -4.309 -35.227 1.00 91.12 474 ASN A C 1
ATOM 3757 O O . ASN A 1 474 ? 14.851 -3.567 -35.373 1.00 91.12 474 ASN A O 1
ATOM 3761 N N . GLU A 1 475 ? 12.856 -4.008 -34.431 1.00 90.19 475 GLU A N 1
ATOM 3762 C CA . GLU A 1 475 ? 12.806 -2.828 -33.574 1.00 90.19 475 GLU A CA 1
ATOM 3763 C C . GLU A 1 475 ? 13.422 -3.151 -32.210 1.00 90.19 475 GLU A C 1
ATOM 3765 O O . GLU A 1 475 ? 13.234 -4.240 -31.667 1.00 90.19 475 GLU A O 1
ATOM 3770 N N . SER A 1 476 ? 14.195 -2.214 -31.655 1.00 93.94 476 SER A N 1
ATOM 3771 C CA . SER A 1 476 ? 14.730 -2.373 -30.302 1.00 93.94 476 SER A CA 1
ATOM 3772 C C . SER A 1 476 ? 13.644 -2.058 -29.285 1.00 93.94 476 SER A C 1
ATOM 3774 O O . SER A 1 476 ? 12.967 -1.046 -29.430 1.00 93.94 476 SER A O 1
ATOM 3776 N N . ILE A 1 477 ? 13.541 -2.873 -28.236 1.00 96.31 477 ILE A N 1
ATOM 3777 C CA . ILE A 1 477 ? 12.699 -2.583 -27.063 1.00 96.31 477 ILE A CA 1
ATOM 3778 C C . ILE A 1 477 ? 13.474 -1.839 -25.966 1.00 96.31 477 ILE A C 1
ATOM 3780 O O . ILE A 1 477 ? 12.889 -1.441 -24.970 1.00 96.31 477 ILE A O 1
ATOM 3784 N N . ALA A 1 478 ? 14.789 -1.664 -26.133 1.00 97.38 478 ALA A N 1
ATOM 3785 C CA . ALA A 1 478 ? 15.641 -0.875 -25.247 1.00 97.38 478 ALA A CA 1
ATOM 3786 C C . ALA A 1 478 ? 16.047 0.445 -25.912 1.00 97.38 478 ALA A C 1
ATOM 3788 O O . ALA A 1 478 ? 16.332 0.472 -27.119 1.00 97.38 478 ALA A O 1
ATOM 3789 N N . PHE A 1 479 ? 16.142 1.509 -25.116 1.00 96.88 479 PHE A N 1
ATOM 3790 C CA . PHE A 1 479 ? 16.580 2.832 -25.550 1.00 96.88 479 PHE A CA 1
ATOM 3791 C C . PHE A 1 479 ? 17.758 3.329 -24.703 1.00 96.88 479 PHE A C 1
ATOM 3793 O O . PHE A 1 479 ? 17.654 3.517 -23.492 1.00 96.88 479 PHE A O 1
ATOM 3800 N N . TYR A 1 480 ? 18.890 3.579 -25.361 1.00 95.56 480 TYR A N 1
ATOM 3801 C CA . TYR A 1 480 ? 20.151 3.920 -24.703 1.00 95.56 480 TYR A CA 1
ATOM 3802 C C . TYR A 1 480 ? 20.299 5.437 -24.511 1.00 95.56 480 TYR A C 1
ATOM 3804 O O . TYR A 1 480 ? 20.972 6.117 -25.296 1.00 95.56 480 TYR A O 1
ATOM 3812 N N . THR A 1 481 ? 19.660 5.998 -23.476 1.00 91.94 481 THR A N 1
ATOM 3813 C CA . THR A 1 481 ? 19.643 7.459 -23.236 1.00 91.94 481 THR A CA 1
ATOM 3814 C C . THR A 1 481 ? 21.039 8.025 -22.974 1.00 91.94 481 THR A C 1
ATOM 3816 O O . THR A 1 481 ? 21.296 9.211 -23.216 1.00 91.94 481 THR A O 1
ATOM 3819 N N . THR A 1 482 ? 21.964 7.190 -22.499 1.00 86.81 482 THR A N 1
ATOM 3820 C CA . THR A 1 482 ? 23.374 7.539 -22.288 1.00 86.81 482 THR A CA 1
ATOM 3821 C C . THR A 1 482 ? 24.064 7.981 -23.583 1.00 86.81 482 THR A C 1
ATOM 3823 O O . THR A 1 482 ? 24.990 8.792 -23.552 1.00 86.81 482 THR A O 1
ATOM 3826 N N . GLN A 1 483 ? 23.568 7.521 -24.735 1.00 89.94 483 GLN A N 1
ATOM 3827 C CA . GLN A 1 483 ? 24.071 7.864 -26.068 1.00 89.94 483 GLN A CA 1
ATOM 3828 C C . GLN A 1 483 ? 23.310 9.041 -26.705 1.00 89.94 483 GLN A C 1
ATOM 3830 O O . GLN A 1 483 ? 23.704 9.550 -27.759 1.00 89.94 483 GLN A O 1
ATOM 3835 N N . MET A 1 484 ? 22.232 9.501 -26.066 1.00 92.50 484 MET A N 1
ATOM 3836 C CA . MET A 1 484 ? 21.368 10.569 -26.554 1.00 92.50 484 MET A CA 1
ATOM 3837 C C . MET A 1 484 ? 21.889 11.954 -26.140 1.00 92.50 484 MET A C 1
ATOM 3839 O O . MET A 1 484 ? 22.203 12.211 -24.974 1.00 92.50 484 MET A O 1
ATOM 3843 N N . LYS A 1 485 ? 21.922 12.889 -27.097 1.00 94.06 485 LYS A N 1
ATOM 3844 C CA . LYS A 1 485 ? 22.148 14.315 -26.811 1.00 94.06 485 LYS A CA 1
ATOM 3845 C C . LYS A 1 485 ? 20.857 14.955 -26.280 1.00 94.06 485 LYS A C 1
ATOM 3847 O O . LYS A 1 485 ? 19.810 14.688 -26.863 1.00 94.06 485 LYS A O 1
ATOM 3852 N N . PRO A 1 486 ? 20.919 15.831 -25.260 1.00 94.56 486 PRO A N 1
ATOM 3853 C CA . PRO A 1 486 ? 19.747 16.576 -24.807 1.00 94.56 486 PRO A CA 1
ATOM 3854 C C . PRO A 1 486 ? 19.093 17.376 -25.936 1.00 94.56 486 PRO A C 1
ATOM 3856 O O . PRO A 1 486 ? 19.785 18.005 -26.741 1.00 94.56 486 PRO A O 1
ATOM 3859 N N . ASN A 1 487 ? 17.761 17.381 -25.962 1.00 94.81 487 ASN A N 1
ATOM 3860 C CA . ASN A 1 487 ? 16.956 18.217 -26.853 1.00 94.81 487 ASN A CA 1
ATOM 3861 C C . ASN A 1 487 ? 17.149 19.694 -26.491 1.00 94.81 487 ASN A C 1
ATOM 3863 O O . ASN A 1 487 ? 17.263 20.556 -27.365 1.00 94.81 487 ASN A O 1
ATOM 3867 N N . TYR A 1 488 ? 17.262 19.967 -25.188 1.00 91.69 488 TYR A N 1
ATOM 3868 C CA . TYR A 1 488 ? 17.479 21.296 -24.642 1.00 91.69 488 TYR A CA 1
ATOM 3869 C C . TYR A 1 488 ? 18.665 21.299 -23.680 1.00 91.69 488 TYR A C 1
ATOM 3871 O O . TYR A 1 488 ? 18.731 20.501 -22.752 1.00 91.69 488 TYR A O 1
ATOM 3879 N N . THR A 1 489 ? 19.584 22.245 -23.872 1.00 91.69 489 THR A N 1
ATOM 3880 C CA . THR A 1 489 ? 20.647 22.578 -22.913 1.00 91.69 489 THR A CA 1
ATOM 3881 C C . THR A 1 489 ? 20.590 24.079 -22.637 1.00 91.69 489 THR A C 1
ATOM 3883 O O . THR A 1 489 ? 20.583 24.887 -23.574 1.00 91.69 489 THR A O 1
ATOM 3886 N N . ARG A 1 490 ? 20.522 24.460 -21.361 1.00 89.06 490 ARG A N 1
ATOM 3887 C CA . ARG A 1 490 ? 20.498 25.843 -20.859 1.00 89.06 490 ARG A CA 1
ATOM 3888 C C . ARG A 1 490 ? 21.409 25.957 -19.633 1.00 89.06 490 ARG A C 1
ATOM 3890 O O . ARG A 1 490 ? 21.887 24.955 -19.114 1.00 89.06 490 ARG A O 1
ATOM 3897 N N . LEU A 1 491 ? 21.642 27.180 -19.153 1.00 87.75 491 LEU A N 1
ATOM 3898 C CA . LEU A 1 491 ? 22.414 27.400 -17.921 1.00 87.75 491 LEU A CA 1
ATOM 3899 C C . LEU A 1 491 ? 21.760 26.734 -16.700 1.00 87.75 491 LEU A C 1
ATOM 3901 O O . LEU A 1 491 ? 22.466 26.197 -15.856 1.00 87.75 491 LEU A O 1
ATOM 3905 N N . GLY A 1 492 ? 20.424 26.728 -16.644 1.00 91.25 492 GLY A N 1
ATOM 3906 C CA . GLY A 1 492 ? 19.670 26.112 -15.554 1.00 91.25 492 GLY A CA 1
ATOM 3907 C C . GLY A 1 492 ? 19.575 24.586 -15.619 1.00 91.25 492 GLY A C 1
ATOM 3908 O O . GLY A 1 492 ? 19.050 24.005 -14.680 1.00 91.25 492 GLY A O 1
ATOM 3909 N N . GLY A 1 493 ? 20.041 23.919 -16.687 1.00 95.19 493 GLY A N 1
ATOM 3910 C CA . GLY A 1 493 ? 19.864 22.469 -16.821 1.00 95.19 493 GLY A CA 1
ATOM 3911 C C . GLY A 1 493 ? 19.761 21.929 -18.249 1.00 95.19 493 GLY A C 1
ATOM 3912 O O . GLY A 1 493 ? 20.093 22.609 -19.225 1.00 95.19 493 GLY A O 1
ATOM 3913 N N . ASN A 1 494 ? 19.311 20.680 -18.380 1.00 95.69 494 ASN A N 1
ATOM 3914 C CA . ASN A 1 494 ? 19.061 20.038 -19.673 1.00 95.69 494 ASN A CA 1
ATOM 3915 C C . ASN A 1 494 ? 17.846 19.091 -19.650 1.00 95.69 494 ASN A C 1
ATOM 3917 O O . ASN A 1 494 ? 17.476 18.607 -18.585 1.00 95.69 494 ASN A O 1
ATOM 3921 N N . VAL A 1 495 ? 17.256 18.842 -20.825 1.00 96.75 495 VAL A N 1
ATOM 3922 C CA . VAL A 1 495 ? 16.126 17.914 -21.022 1.00 96.75 495 VAL A CA 1
ATOM 3923 C C . VAL A 1 495 ? 16.423 16.954 -22.170 1.00 96.75 495 VAL A C 1
ATOM 3925 O O . VAL A 1 495 ? 16.827 17.391 -23.256 1.00 96.75 495 VAL A O 1
ATOM 3928 N N . LYS A 1 496 ? 16.191 15.660 -21.946 1.00 97.38 496 LYS A N 1
ATOM 3929 C CA . LYS A 1 496 ? 16.146 14.615 -22.980 1.00 97.38 496 LYS A CA 1
ATOM 3930 C C . LYS A 1 496 ? 14.707 14.136 -23.135 1.00 97.38 496 LYS A C 1
ATOM 3932 O O . LYS A 1 496 ? 14.138 13.687 -22.154 1.00 97.38 496 LYS A O 1
ATOM 3937 N N . ILE A 1 497 ? 14.153 14.207 -24.340 1.00 97.88 497 ILE A N 1
ATOM 3938 C CA . ILE A 1 497 ? 12.783 13.780 -24.655 1.00 97.88 497 ILE A CA 1
ATOM 3939 C C . ILE A 1 497 ? 12.833 12.470 -25.440 1.00 97.88 497 ILE A C 1
ATOM 3941 O O . ILE A 1 497 ? 13.470 12.403 -26.495 1.00 97.88 497 ILE A O 1
ATOM 3945 N N . ILE A 1 498 ? 12.157 11.448 -24.933 1.00 98.06 498 ILE A N 1
ATOM 3946 C CA . ILE A 1 498 ? 12.040 10.119 -25.523 1.00 98.06 498 ILE A CA 1
ATOM 3947 C C . ILE A 1 498 ? 10.571 9.893 -25.871 1.00 98.06 498 ILE A C 1
ATOM 3949 O O . ILE A 1 498 ? 9.712 9.928 -24.998 1.00 98.06 498 ILE A O 1
ATOM 3953 N N . ASP A 1 499 ? 10.275 9.674 -27.143 1.00 98.19 499 ASP A N 1
ATOM 3954 C CA . ASP A 1 499 ? 8.920 9.450 -27.643 1.00 98.19 499 ASP A CA 1
ATOM 3955 C C . ASP A 1 499 ? 8.961 8.612 -28.930 1.00 98.19 499 ASP A C 1
ATOM 3957 O O . ASP A 1 499 ? 10.030 8.172 -29.362 1.00 98.19 499 ASP A O 1
ATOM 3961 N N . ASN A 1 500 ? 7.820 8.374 -29.578 1.00 97.12 500 ASN A N 1
ATOM 3962 C CA . ASN A 1 500 ? 7.774 7.513 -30.760 1.00 97.12 500 ASN A CA 1
ATOM 3963 C C . ASN A 1 500 ? 8.589 8.035 -31.965 1.00 97.12 500 ASN A C 1
ATOM 3965 O O . ASN A 1 500 ? 8.839 7.280 -32.907 1.00 97.12 500 ASN A O 1
ATOM 3969 N N . ALA A 1 501 ? 9.036 9.297 -31.967 1.00 96.81 501 ALA A N 1
ATOM 3970 C CA . ALA A 1 501 ? 9.852 9.834 -33.050 1.00 96.81 501 ALA A CA 1
ATOM 3971 C C . ALA A 1 501 ? 11.299 9.323 -32.990 1.00 96.81 501 ALA A C 1
ATOM 3973 O O . ALA A 1 501 ? 11.960 9.224 -34.028 1.00 96.81 501 ALA A O 1
ATOM 3974 N N . ASN A 1 502 ? 11.803 9.002 -31.793 1.00 96.06 502 ASN A N 1
ATOM 3975 C CA . ASN A 1 502 ? 13.157 8.480 -31.588 1.00 96.06 502 ASN A CA 1
ATOM 3976 C C . ASN A 1 502 ? 13.201 7.074 -30.970 1.00 96.06 502 ASN A C 1
ATOM 3978 O O . ASN A 1 502 ? 14.219 6.393 -31.109 1.00 96.06 502 ASN A O 1
ATOM 3982 N N . PHE A 1 503 ? 12.099 6.615 -30.383 1.00 97.12 503 PHE A N 1
ATOM 3983 C CA . PHE A 1 503 ? 11.911 5.276 -29.847 1.00 97.12 503 PHE A CA 1
ATOM 3984 C C . PHE A 1 503 ? 10.607 4.664 -30.396 1.00 97.12 503 PHE A C 1
ATOM 3986 O O . PHE A 1 503 ? 9.616 4.583 -29.678 1.00 97.12 503 PHE A O 1
ATOM 3993 N N . PRO A 1 504 ? 10.568 4.242 -31.678 1.00 96.19 504 PRO A N 1
ATOM 3994 C CA . PRO A 1 504 ? 9.316 3.980 -32.405 1.00 96.19 504 PRO A CA 1
ATOM 3995 C C . PRO A 1 504 ? 8.346 2.972 -31.783 1.00 96.19 504 PRO A C 1
ATOM 3997 O O . PRO A 1 504 ? 7.148 3.068 -32.035 1.00 96.19 504 PRO A O 1
ATOM 4000 N N . ILE A 1 505 ? 8.846 2.030 -30.981 1.00 95.69 505 ILE A N 1
ATOM 4001 C CA . ILE A 1 505 ? 8.017 1.016 -30.325 1.00 95.69 505 ILE A CA 1
ATOM 4002 C C . ILE A 1 505 ? 7.198 1.583 -29.154 1.00 95.69 505 ILE A C 1
ATOM 4004 O O . ILE A 1 505 ? 6.190 0.986 -28.790 1.00 95.69 505 ILE A O 1
ATOM 4008 N N . THR A 1 506 ? 7.611 2.711 -28.561 1.00 97.12 506 THR A N 1
ATOM 4009 C CA . THR A 1 506 ? 6.980 3.234 -27.344 1.00 97.12 506 THR A CA 1
ATOM 4010 C C . THR A 1 506 ? 5.625 3.880 -27.619 1.00 97.12 506 THR A C 1
ATOM 4012 O O . THR A 1 506 ? 5.463 4.674 -28.549 1.00 97.12 506 THR A O 1
ATOM 4015 N N . THR A 1 507 ? 4.654 3.591 -26.755 1.00 97.62 507 THR A N 1
ATOM 4016 C CA . THR A 1 507 ? 3.394 4.345 -26.639 1.00 97.62 507 THR A CA 1
ATOM 4017 C C . THR A 1 507 ? 3.363 5.239 -25.401 1.00 97.62 507 THR A C 1
ATOM 4019 O O . THR A 1 507 ? 2.379 5.944 -25.191 1.00 97.62 507 THR A O 1
ATOM 4022 N N . ILE A 1 508 ? 4.449 5.237 -24.624 1.00 98.31 508 ILE A N 1
ATOM 4023 C CA . ILE A 1 508 ? 4.666 6.061 -23.437 1.00 98.31 508 ILE A CA 1
ATOM 4024 C C . ILE A 1 508 ? 5.839 7.003 -23.731 1.00 98.31 508 ILE A C 1
ATOM 4026 O O . ILE A 1 508 ? 6.967 6.560 -23.973 1.00 98.31 508 ILE A O 1
ATOM 4030 N N . ALA A 1 509 ? 5.572 8.304 -23.761 1.00 98.50 509 ALA A N 1
ATOM 4031 C CA . ALA A 1 509 ? 6.592 9.332 -23.908 1.00 98.50 509 ALA A CA 1
ATOM 4032 C C . ALA A 1 509 ? 7.181 9.678 -22.539 1.00 98.50 509 ALA A C 1
ATOM 4034 O O . ALA A 1 509 ? 6.517 9.549 -21.512 1.00 98.50 509 ALA A O 1
ATOM 4035 N N . ALA A 1 510 ? 8.422 10.148 -22.528 1.00 98.12 510 ALA A N 1
ATOM 4036 C CA . ALA A 1 510 ? 9.090 10.576 -21.315 1.00 98.12 510 ALA A CA 1
ATOM 4037 C C . ALA A 1 510 ? 10.039 11.751 -21.565 1.00 98.12 510 ALA A C 1
ATOM 4039 O O . ALA A 1 510 ? 10.610 11.894 -22.649 1.00 98.12 510 ALA A O 1
ATOM 4040 N N . ALA A 1 511 ? 10.275 12.551 -20.533 1.00 97.81 511 ALA A N 1
ATOM 4041 C CA . ALA A 1 511 ? 11.362 13.508 -20.477 1.00 97.81 511 ALA A CA 1
ATOM 4042 C C . ALA A 1 511 ? 12.229 13.259 -19.238 1.00 97.81 511 ALA A C 1
ATOM 4044 O O . ALA A 1 511 ? 11.738 13.138 -18.122 1.00 97.81 511 ALA A O 1
ATOM 4045 N N . ILE A 1 512 ? 13.544 13.193 -19.436 1.00 97.75 512 ILE A N 1
ATOM 4046 C CA . ILE A 1 512 ? 14.522 13.171 -18.346 1.00 97.75 512 ILE A CA 1
ATOM 4047 C C . ILE A 1 512 ? 15.020 14.598 -18.175 1.00 97.75 512 ILE A C 1
ATOM 4049 O O . ILE A 1 512 ? 15.712 15.129 -19.057 1.00 97.75 512 ILE A O 1
ATOM 4053 N N . VAL A 1 513 ? 14.670 15.212 -17.049 1.00 98.06 513 VAL A N 1
ATOM 4054 C CA . VAL A 1 513 ? 14.983 16.607 -16.749 1.00 98.06 513 VAL A CA 1
ATOM 4055 C C . VAL A 1 513 ? 16.074 16.663 -15.690 1.00 98.06 513 VAL A C 1
ATOM 4057 O O . VAL A 1 513 ? 15.997 16.020 -14.648 1.00 98.06 513 VAL A O 1
ATOM 4060 N N . THR A 1 514 ? 17.112 17.456 -15.950 1.00 97.38 514 THR A N 1
ATOM 4061 C CA . THR A 1 514 ? 18.127 17.813 -14.955 1.00 97.38 514 THR A CA 1
ATOM 4062 C C . THR A 1 514 ? 18.103 19.316 -14.737 1.00 97.38 514 THR A C 1
ATOM 4064 O O . THR A 1 514 ? 18.421 20.064 -15.666 1.00 97.38 514 THR A O 1
ATOM 4067 N N . LEU A 1 515 ? 17.801 19.761 -13.519 1.00 97.88 515 LEU A N 1
ATOM 4068 C CA . LEU A 1 515 ? 17.857 21.161 -13.103 1.00 97.88 515 LEU A CA 1
ATOM 4069 C C . LEU A 1 515 ? 19.069 21.395 -12.199 1.00 97.88 515 LEU A C 1
ATOM 4071 O O . LEU A 1 515 ? 19.246 20.730 -11.183 1.00 97.88 515 LEU A O 1
ATOM 4075 N N . LYS A 1 516 ? 19.903 22.376 -12.549 1.00 97.31 516 LYS A N 1
ATOM 4076 C CA . LYS A 1 516 ? 20.979 22.875 -11.679 1.00 97.31 516 LYS A CA 1
ATOM 4077 C C . LYS A 1 516 ? 20.392 23.545 -10.427 1.00 97.31 516 LYS A C 1
ATOM 4079 O O . LYS A 1 516 ? 19.214 23.896 -10.462 1.00 97.31 516 LYS A O 1
ATOM 4084 N N . PRO A 1 517 ? 21.174 23.753 -9.350 1.00 96.38 517 PRO A N 1
ATOM 4085 C CA . PRO A 1 517 ? 20.707 24.487 -8.171 1.00 96.38 517 PRO A CA 1
ATOM 4086 C C . PRO A 1 517 ? 20.055 25.828 -8.539 1.00 96.38 517 PRO A C 1
ATOM 4088 O O . PRO A 1 517 ? 20.645 26.625 -9.276 1.00 96.38 517 PRO A O 1
ATOM 4091 N N . GLY A 1 518 ? 18.821 26.035 -8.065 1.00 92.50 518 GLY A N 1
ATOM 4092 C CA . GLY A 1 518 ? 17.947 27.167 -8.404 1.00 92.50 518 GLY A CA 1
ATOM 4093 C C . GLY A 1 518 ? 17.494 27.255 -9.868 1.00 92.50 518 GLY A C 1
ATOM 4094 O O . GLY A 1 518 ? 16.978 28.280 -10.304 1.00 92.50 518 GLY A O 1
ATOM 4095 N N . GLY A 1 519 ? 17.696 26.196 -10.650 1.00 95.69 519 GLY A N 1
ATOM 4096 C CA . GLY A 1 519 ? 17.084 26.029 -11.960 1.00 95.69 519 GLY A CA 1
ATOM 4097 C C . GLY A 1 519 ? 15.585 25.750 -11.844 1.00 95.69 519 GLY A C 1
ATOM 4098 O O . GLY A 1 519 ? 15.115 25.178 -10.862 1.00 95.69 519 GLY A O 1
ATOM 4099 N N . LEU A 1 520 ? 14.840 26.130 -12.879 1.00 96.31 520 LEU A N 1
ATOM 4100 C CA . LEU A 1 520 ? 13.384 26.006 -12.928 1.00 96.31 520 LEU A CA 1
ATOM 4101 C C . LEU A 1 520 ? 12.957 25.373 -14.256 1.00 96.31 520 LEU A C 1
ATOM 4103 O O . LEU A 1 520 ? 13.249 25.923 -15.322 1.00 96.31 520 LEU A O 1
ATOM 4107 N N . ARG A 1 521 ? 12.227 24.256 -14.201 1.00 97.12 521 ARG A N 1
ATOM 4108 C CA . ARG A 1 521 ? 11.356 23.803 -15.292 1.00 97.12 521 ARG A CA 1
ATOM 4109 C C . ARG A 1 521 ? 10.215 24.805 -15.381 1.00 97.12 521 ARG A C 1
ATOM 4111 O O . ARG A 1 521 ? 9.486 24.998 -14.410 1.00 97.12 521 ARG A O 1
ATOM 4118 N N . GLU A 1 522 ? 10.148 25.525 -16.497 1.00 94.94 522 GLU A N 1
ATOM 4119 C CA . GLU A 1 522 ? 9.330 26.737 -16.577 1.00 94.94 522 GLU A CA 1
ATOM 4120 C C . GLU A 1 522 ? 7.825 26.480 -16.438 1.00 94.94 522 GLU A C 1
ATOM 4122 O O . GLU A 1 522 ? 7.376 25.346 -16.518 1.00 94.94 522 GLU A O 1
ATOM 4127 N N . LEU A 1 523 ? 7.043 27.546 -16.249 1.00 97.12 523 LEU A N 1
ATOM 4128 C CA . LEU A 1 523 ? 5.581 27.463 -16.213 1.00 97.12 523 LEU A CA 1
ATOM 4129 C C . LEU A 1 523 ? 5.039 26.968 -17.561 1.00 97.12 523 LEU A C 1
ATOM 4131 O O . LEU A 1 523 ? 5.183 27.659 -18.576 1.00 97.12 523 LEU A O 1
ATOM 4135 N N . HIS A 1 524 ? 4.406 25.799 -17.554 1.00 97.75 524 HIS A N 1
ATOM 4136 C CA . HIS A 1 524 ? 3.882 25.136 -18.748 1.00 97.75 524 HIS A CA 1
ATOM 4137 C C . HIS A 1 524 ? 2.717 24.198 -18.399 1.00 97.75 524 HIS A C 1
ATOM 4139 O O . HIS A 1 524 ? 2.349 24.066 -17.232 1.00 97.75 524 HIS A O 1
ATOM 4145 N N . TRP A 1 525 ? 2.106 23.586 -19.413 1.00 97.94 525 TRP A N 1
ATOM 4146 C CA . TRP A 1 525 ? 1.151 22.485 -19.259 1.00 97.94 525 TRP A CA 1
ATOM 4147 C C . TRP A 1 525 ? 1.246 21.518 -20.439 1.00 97.94 525 TRP A C 1
ATOM 4149 O O . TRP A 1 525 ? 1.751 21.881 -21.505 1.00 97.94 525 TRP A O 1
ATOM 4159 N N . HIS A 1 526 ? 0.700 20.316 -20.258 1.00 97.94 526 HIS A N 1
ATOM 4160 C CA . HIS A 1 526 ? 0.658 19.269 -21.275 1.00 97.94 526 HIS A CA 1
ATOM 4161 C C . HIS A 1 526 ? -0.762 19.121 -21.843 1.00 97.94 526 HIS A C 1
ATOM 4163 O O . HIS A 1 526 ? -1.684 18.778 -21.099 1.00 97.94 526 HIS A O 1
ATOM 4169 N N . PRO A 1 527 ? -0.981 19.387 -23.147 1.00 97.06 527 PRO A N 1
ATOM 4170 C CA . PRO A 1 527 ? -2.318 19.378 -23.744 1.00 97.06 527 PRO A CA 1
ATOM 4171 C C . PRO A 1 527 ? -2.803 17.992 -24.186 1.00 97.06 527 PRO A C 1
ATOM 4173 O O . PRO A 1 527 ? -3.939 17.829 -24.644 1.00 97.06 527 PRO A O 1
ATOM 4176 N N . ASN A 1 528 ? -1.943 16.978 -24.139 1.00 97.19 528 ASN A N 1
ATOM 4177 C CA . ASN A 1 528 ? -2.219 15.669 -24.717 1.00 97.19 528 ASN A CA 1
ATOM 4178 C C . ASN A 1 528 ? -2.440 14.576 -23.671 1.00 97.19 528 ASN A C 1
ATOM 4180 O O . ASN A 1 528 ? -3.274 13.711 -23.935 1.00 97.19 528 ASN A O 1
ATOM 4184 N N . ALA A 1 529 ? -1.780 14.629 -22.514 1.00 97.19 529 ALA A N 1
ATOM 4185 C CA . ALA A 1 529 ? -1.854 13.576 -21.507 1.00 97.19 529 ALA A CA 1
ATOM 4186 C C . ALA A 1 529 ? -1.590 14.097 -20.087 1.00 97.19 529 ALA A C 1
ATOM 4188 O O . ALA A 1 529 ? -1.106 15.217 -19.920 1.00 97.19 529 ALA A O 1
ATOM 4189 N N . ASP A 1 530 ? -1.922 13.270 -19.097 1.00 97.69 530 ASP A N 1
ATOM 4190 C CA . ASP A 1 530 ? -1.487 13.467 -17.716 1.00 97.69 530 ASP A CA 1
ATOM 4191 C C . ASP A 1 530 ? 0.035 13.264 -17.631 1.00 97.69 530 ASP A C 1
ATOM 4193 O O . ASP A 1 530 ? 0.596 12.455 -18.374 1.00 97.69 530 ASP A O 1
ATOM 4197 N N . GLU A 1 531 ? 0.692 13.990 -16.732 1.00 98.19 531 GLU A N 1
ATOM 4198 C CA . GLU A 1 531 ? 2.100 13.784 -16.399 1.00 98.19 531 GLU A CA 1
ATOM 4199 C C . GLU A 1 531 ? 2.205 13.001 -15.095 1.00 98.19 531 GLU A C 1
ATOM 4201 O O . GLU A 1 531 ? 1.702 13.430 -14.056 1.00 98.19 531 GLU A O 1
ATOM 4206 N N . TRP A 1 532 ? 2.900 11.873 -15.143 1.00 98.19 532 TRP A N 1
ATOM 4207 C CA . TRP A 1 532 ? 3.348 11.149 -13.965 1.00 98.19 532 TRP A CA 1
ATOM 4208 C C . TRP A 1 532 ? 4.839 11.418 -13.773 1.00 98.19 532 TRP A C 1
ATOM 4210 O O . TRP A 1 532 ? 5.641 11.209 -14.686 1.00 98.19 532 TRP A O 1
ATOM 4220 N N . THR A 1 533 ? 5.218 11.906 -12.597 1.00 97.88 533 THR A N 1
ATOM 4221 C CA . THR A 1 533 ? 6.570 12.396 -12.324 1.00 97.88 533 THR A CA 1
ATOM 4222 C C . THR A 1 533 ? 7.264 11.495 -11.310 1.00 97.88 533 THR A C 1
ATOM 4224 O O . THR A 1 533 ? 6.670 11.166 -10.290 1.00 97.88 533 THR A O 1
ATOM 4227 N N . TYR A 1 534 ? 8.537 11.156 -11.521 1.00 97.94 534 TYR A N 1
ATOM 4228 C CA . TYR A 1 534 ? 9.362 10.491 -10.503 1.00 97.94 534 TYR A CA 1
ATOM 4229 C C . TYR A 1 534 ? 10.646 11.269 -10.222 1.00 97.94 534 TYR A C 1
ATOM 4231 O O . TYR A 1 534 ? 11.418 11.566 -11.139 1.00 97.94 534 TYR A O 1
ATOM 4239 N N . PHE A 1 535 ? 10.900 11.571 -8.950 1.00 97.56 535 PHE A N 1
ATOM 4240 C CA . PHE A 1 535 ? 12.069 12.329 -8.510 1.00 97.56 535 PHE A CA 1
ATOM 4241 C C . PHE A 1 535 ? 13.252 11.392 -8.238 1.00 97.56 535 PHE A C 1
ATOM 4243 O O . PHE A 1 535 ? 13.327 10.718 -7.216 1.00 97.56 535 PHE A O 1
ATOM 4250 N N . VAL A 1 536 ? 14.207 11.352 -9.173 1.00 95.06 536 VAL A N 1
ATOM 4251 C CA . VAL A 1 536 ? 15.372 10.449 -9.136 1.00 95.06 536 VAL A CA 1
ATOM 4252 C C . VAL A 1 536 ? 16.418 10.896 -8.119 1.00 95.06 536 VAL A C 1
ATOM 4254 O O . VAL A 1 536 ? 17.060 10.053 -7.507 1.00 95.06 536 VAL A O 1
ATOM 4257 N N . SER A 1 537 ? 16.636 12.203 -7.970 1.00 94.06 537 SER A N 1
ATOM 4258 C CA . SER A 1 537 ? 17.572 12.760 -6.985 1.00 94.06 537 SER A CA 1
ATOM 4259 C C . SER A 1 537 ? 17.345 14.255 -6.780 1.00 94.06 537 SER A C 1
ATOM 4261 O O . SER A 1 537 ? 16.960 14.950 -7.720 1.00 94.06 537 SER A O 1
ATOM 4263 N N . GLY A 1 538 ? 17.720 14.783 -5.614 1.00 93.31 538 GLY A N 1
ATOM 4264 C CA . GLY A 1 538 ? 17.671 16.218 -5.309 1.00 93.31 538 GLY A CA 1
ATOM 4265 C C . GLY A 1 538 ? 16.391 16.639 -4.586 1.00 93.31 538 GLY A C 1
ATOM 4266 O O . GLY A 1 538 ? 15.650 15.799 -4.085 1.00 93.31 538 GLY A O 1
ATOM 4267 N N . MET A 1 539 ? 16.162 17.952 -4.493 1.00 93.50 539 MET A N 1
ATOM 4268 C CA . MET A 1 539 ? 14.984 18.531 -3.838 1.00 93.50 539 MET A CA 1
ATOM 4269 C C . MET A 1 539 ? 14.253 19.443 -4.813 1.00 93.50 539 MET A C 1
ATOM 4271 O O . MET A 1 539 ? 14.870 20.286 -5.471 1.00 93.50 539 MET A O 1
ATOM 4275 N N . ALA A 1 540 ? 12.942 19.269 -4.896 1.00 97.81 540 ALA A N 1
ATOM 4276 C CA . ALA A 1 540 ? 12.087 20.011 -5.794 1.00 97.81 540 ALA A CA 1
ATOM 4277 C C . ALA A 1 540 ? 10.957 20.708 -5.045 1.00 97.81 540 ALA A C 1
ATOM 4279 O O . ALA A 1 540 ? 10.509 20.270 -3.989 1.00 97.81 540 ALA A O 1
ATOM 4280 N N . ARG A 1 541 ? 10.456 21.781 -5.644 1.00 97.94 541 ARG A N 1
ATOM 4281 C CA . ARG A 1 541 ? 9.161 22.366 -5.321 1.00 97.94 541 ARG A CA 1
ATOM 4282 C C . ARG A 1 541 ? 8.315 22.394 -6.575 1.00 97.94 541 ARG A C 1
ATOM 4284 O O . ARG A 1 541 ? 8.715 22.992 -7.573 1.00 97.94 541 ARG A O 1
ATOM 4291 N N . VAL A 1 542 ? 7.137 21.787 -6.504 1.00 98.00 542 VAL A N 1
ATOM 4292 C CA . VAL A 1 542 ? 6.180 21.756 -7.611 1.00 98.00 542 VAL A CA 1
ATOM 4293 C C . VAL A 1 542 ? 4.968 22.578 -7.227 1.00 98.00 542 VAL A C 1
ATOM 4295 O O . VAL A 1 542 ? 4.386 22.385 -6.159 1.00 98.00 542 VAL A O 1
ATOM 4298 N N . GLY A 1 543 ? 4.590 23.513 -8.092 1.00 96.44 543 GLY A N 1
ATOM 4299 C CA . GLY A 1 543 ? 3.314 24.211 -7.996 1.00 96.44 543 GLY A CA 1
ATOM 4300 C C . GLY A 1 543 ? 2.405 23.780 -9.132 1.00 96.44 543 GLY A C 1
ATOM 4301 O O . GLY A 1 543 ? 2.830 23.830 -10.279 1.00 96.44 543 GLY A O 1
ATOM 4302 N N . MET A 1 544 ? 1.165 23.410 -8.818 1.00 94.50 544 MET A N 1
ATOM 4303 C CA . MET A 1 544 ? 0.135 23.053 -9.794 1.00 94.50 544 MET A CA 1
ATOM 4304 C C . MET A 1 544 ? -1.097 23.939 -9.607 1.00 94.50 544 MET A C 1
ATOM 4306 O O . MET A 1 544 ? -1.560 24.169 -8.485 1.00 94.50 544 MET A O 1
ATOM 4310 N N . PHE A 1 545 ? -1.634 24.420 -10.723 1.00 93.44 545 PHE A N 1
ATOM 4311 C CA . PHE A 1 545 ? -2.881 25.164 -10.801 1.00 93.44 545 PHE A CA 1
ATOM 4312 C C . PHE A 1 545 ? -3.996 24.283 -11.371 1.00 93.44 545 PHE A C 1
ATOM 4314 O O . PHE A 1 545 ? -3.832 23.682 -12.428 1.00 93.44 545 PHE A O 1
ATOM 4321 N N . GLU A 1 546 ? -5.148 24.267 -10.704 1.00 87.06 546 GLU A N 1
ATOM 4322 C CA . GLU A 1 546 ? -6.345 23.554 -11.146 1.00 87.06 546 GLU A CA 1
ATOM 4323 C C . GLU A 1 546 ? -7.497 24.547 -11.365 1.00 87.06 546 GLU A C 1
ATOM 4325 O O . GLU A 1 546 ? -7.935 25.268 -10.455 1.00 87.06 546 GLU A O 1
ATOM 4330 N N . ALA A 1 547 ? -8.007 24.583 -12.596 1.00 80.94 547 ALA A N 1
ATOM 4331 C CA . ALA A 1 547 ? -9.176 25.376 -12.952 1.00 80.94 547 ALA A CA 1
ATOM 4332 C C . ALA A 1 547 ? -10.476 24.656 -12.545 1.00 80.94 547 ALA A C 1
ATOM 4334 O O . ALA A 1 547 ? -10.574 23.442 -12.656 1.00 80.94 547 ALA A O 1
ATOM 4335 N N . GLY A 1 548 ? -11.514 25.399 -12.136 1.00 69.19 548 GLY A N 1
ATOM 4336 C CA . GLY A 1 548 ? -12.865 24.836 -11.933 1.00 69.19 548 GLY A CA 1
ATOM 4337 C C . GLY A 1 548 ? -13.552 25.201 -10.615 1.00 69.19 548 GLY A C 1
ATOM 4338 O O . GLY A 1 548 ? -14.774 25.121 -10.534 1.00 69.19 548 GLY A O 1
ATOM 4339 N N . ASN A 1 549 ? -12.806 25.695 -9.624 1.00 61.03 549 ASN A N 1
ATOM 4340 C CA . ASN A 1 549 ? -13.343 26.258 -8.379 1.00 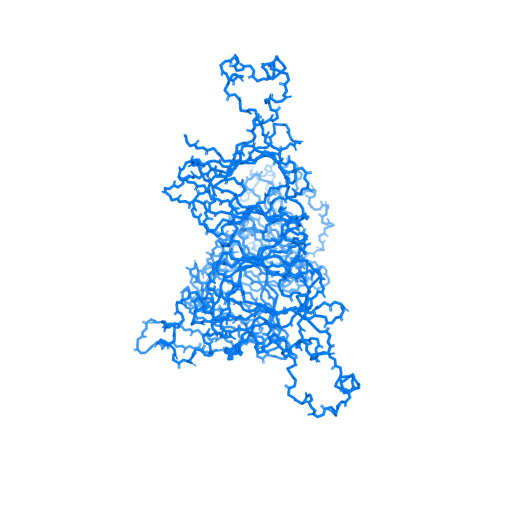61.03 549 ASN A CA 1
ATOM 4341 C C . ASN A 1 549 ? -13.070 27.772 -8.316 1.00 61.03 549 ASN A C 1
ATOM 4343 O O . ASN A 1 549 ? -12.096 28.244 -8.898 1.00 61.03 549 ASN A O 1
ATOM 4347 N N . TYR A 1 550 ? -13.930 28.558 -7.653 1.00 46.69 550 TYR A N 1
ATOM 4348 C CA . TYR A 1 550 ? -13.639 29.967 -7.348 1.00 46.69 550 TYR A CA 1
ATOM 4349 C C . TYR A 1 550 ? -13.635 30.201 -5.826 1.00 46.69 550 TYR A C 1
ATOM 4351 O O . TYR A 1 550 ? -14.681 30.009 -5.199 1.00 46.69 550 TYR A O 1
ATOM 4359 N N . PRO A 1 551 ? -12.511 30.658 -5.233 1.00 58.59 551 PRO A N 1
ATOM 4360 C CA . PRO A 1 551 ? -11.219 30.905 -5.887 1.00 58.59 551 PRO A CA 1
ATOM 4361 C C . PRO A 1 551 ? -10.599 29.609 -6.441 1.00 58.59 551 PRO A C 1
ATOM 4363 O O . PRO A 1 551 ? -10.891 28.523 -5.946 1.00 58.59 551 PRO A O 1
ATOM 4366 N N . ALA A 1 552 ? -9.794 29.736 -7.500 1.00 69.00 552 ALA A N 1
ATOM 4367 C CA . ALA A 1 552 ? -9.120 28.598 -8.124 1.00 69.00 552 ALA A CA 1
ATOM 4368 C C . ALA A 1 552 ? -8.162 27.926 -7.142 1.00 69.00 552 ALA A C 1
ATOM 4370 O O . ALA A 1 552 ? -7.552 28.592 -6.299 1.00 69.00 552 ALA A O 1
ATOM 4371 N N . ASN A 1 553 ? -8.032 26.610 -7.268 1.00 78.75 553 ASN A N 1
ATOM 4372 C CA . ASN A 1 553 ? -7.140 25.841 -6.423 1.00 78.75 553 ASN A CA 1
ATOM 4373 C C . ASN A 1 553 ? -5.728 25.925 -7.004 1.00 78.75 553 ASN A C 1
ATOM 4375 O O . ASN A 1 553 ? -5.494 25.640 -8.175 1.00 78.75 553 ASN A O 1
ATOM 4379 N N . SER A 1 554 ? -4.775 26.314 -6.167 1.00 85.81 554 SER A N 1
ATOM 4380 C CA . SER A 1 554 ? -3.353 26.141 -6.436 1.00 85.81 554 SER A CA 1
ATOM 4381 C C . SER A 1 554 ? -2.746 25.449 -5.231 1.00 85.81 554 SER A C 1
ATOM 4383 O O . SER A 1 554 ? -3.061 25.796 -4.087 1.00 85.81 554 SER A O 1
ATOM 4385 N N . ARG A 1 555 ? -1.921 24.435 -5.483 1.00 88.25 555 ARG A N 1
ATOM 4386 C CA . ARG A 1 555 ? -1.174 23.735 -4.442 1.00 88.25 555 ARG A CA 1
ATOM 4387 C C . ARG A 1 555 ? 0.294 23.725 -4.814 1.00 88.25 555 ARG A C 1
ATOM 4389 O O . ARG A 1 555 ? 0.654 23.446 -5.953 1.00 88.25 555 ARG A O 1
ATOM 4396 N N . THR A 1 556 ? 1.119 24.015 -3.820 1.00 93.44 556 THR A N 1
ATOM 4397 C CA . THR A 1 556 ? 2.569 23.921 -3.915 1.00 93.44 556 THR A CA 1
ATOM 4398 C C . THR A 1 556 ? 3.041 22.946 -2.859 1.00 93.44 556 THR A C 1
ATOM 4400 O O . THR A 1 556 ? 2.639 23.059 -1.700 1.00 93.44 556 THR A O 1
ATOM 4403 N N . MET A 1 557 ? 3.858 21.986 -3.271 1.00 91.44 557 MET A N 1
ATOM 4404 C CA . MET A 1 557 ? 4.405 20.950 -2.405 1.00 91.44 557 MET A CA 1
ATOM 4405 C C . MET A 1 557 ? 5.896 20.786 -2.688 1.00 91.44 557 MET A C 1
ATOM 4407 O O . MET A 1 557 ? 6.367 21.099 -3.785 1.00 91.44 557 MET A O 1
ATOM 4411 N N . ASP A 1 558 ? 6.622 20.335 -1.673 1.00 92.25 558 ASP A N 1
ATOM 4412 C CA . ASP A 1 558 ? 8.034 19.989 -1.780 1.00 92.25 558 ASP A CA 1
ATOM 4413 C C . ASP A 1 558 ? 8.153 18.480 -2.033 1.00 92.25 558 ASP A C 1
ATOM 4415 O O . ASP A 1 558 ? 7.368 17.707 -1.487 1.00 92.25 558 ASP A O 1
ATOM 4419 N N . PHE A 1 559 ? 9.114 18.095 -2.869 1.00 94.50 559 PHE A N 1
ATOM 4420 C CA . PHE A 1 559 ? 9.399 16.721 -3.280 1.00 94.50 559 PHE A CA 1
ATOM 4421 C C . PHE A 1 559 ? 10.899 16.444 -3.140 1.00 94.50 559 PHE A C 1
ATOM 4423 O O . PHE A 1 559 ? 11.729 17.356 -3.231 1.00 94.50 559 PHE A O 1
ATOM 4430 N N . GLN A 1 560 ? 11.258 15.184 -2.947 1.00 90.19 560 GLN A N 1
ATOM 4431 C CA . GLN A 1 560 ? 12.629 14.704 -2.821 1.00 90.19 560 GLN A CA 1
ATOM 4432 C C . GLN A 1 560 ? 12.823 13.371 -3.556 1.00 90.19 560 GLN A C 1
ATOM 4434 O O . GLN A 1 560 ? 11.895 12.828 -4.148 1.00 90.19 560 GLN A O 1
ATOM 4439 N N . GLU A 1 561 ? 14.050 12.852 -3.539 1.00 89.69 561 GLU A N 1
ATOM 4440 C CA . GLU A 1 561 ? 14.379 11.530 -4.082 1.00 89.69 561 GLU A CA 1
ATOM 4441 C C . GLU A 1 561 ? 13.405 10.442 -3.599 1.00 89.69 561 GLU A C 1
ATOM 4443 O O . GLU A 1 561 ? 13.187 10.294 -2.397 1.00 89.69 561 GLU A O 1
ATOM 4448 N N . GLY A 1 562 ? 12.852 9.681 -4.547 1.00 87.12 562 GLY A N 1
ATOM 4449 C CA . GLY A 1 562 ? 11.880 8.616 -4.296 1.00 87.12 562 GLY A CA 1
ATOM 4450 C C . GLY A 1 562 ? 10.419 9.042 -4.445 1.00 87.12 562 GLY A C 1
ATOM 4451 O O . GLY A 1 562 ? 9.570 8.180 -4.664 1.00 87.12 562 GLY A O 1
ATOM 4452 N N . ASP A 1 563 ? 10.118 10.342 -4.390 1.00 92.75 563 ASP A N 1
ATOM 4453 C CA . ASP A 1 563 ? 8.736 10.812 -4.464 1.00 92.75 563 ASP A CA 1
ATOM 4454 C C . ASP A 1 563 ? 8.147 10.692 -5.879 1.00 92.75 563 ASP A C 1
ATOM 4456 O O . ASP A 1 563 ? 8.847 10.767 -6.899 1.00 92.75 563 ASP A O 1
ATOM 4460 N N . ILE A 1 564 ? 6.818 10.582 -5.924 1.00 95.00 564 ILE A N 1
ATOM 4461 C CA . ILE A 1 564 ? 6.013 10.559 -7.147 1.00 95.00 564 ILE A CA 1
ATOM 4462 C C . ILE A 1 564 ? 5.127 11.806 -7.197 1.00 95.00 564 ILE A C 1
ATOM 4464 O O . ILE A 1 564 ? 4.473 12.171 -6.220 1.00 95.00 564 ILE A O 1
ATOM 4468 N N . GLY A 1 565 ? 5.096 12.457 -8.356 1.00 94.94 565 GLY A N 1
ATOM 4469 C CA . GLY A 1 565 ? 4.166 13.530 -8.692 1.00 94.94 565 GLY A CA 1
ATOM 4470 C C . GLY A 1 565 ? 3.129 13.065 -9.711 1.00 94.94 565 GLY A C 1
ATOM 4471 O O . GLY A 1 565 ? 3.356 12.123 -10.466 1.00 94.94 565 GLY A O 1
ATOM 4472 N N . TYR A 1 566 ? 1.979 13.734 -9.741 1.00 95.88 566 TYR A N 1
ATOM 4473 C CA . TYR A 1 566 ? 0.992 13.553 -10.801 1.00 95.88 566 TYR A CA 1
ATOM 4474 C C . TYR A 1 566 ? 0.322 14.881 -11.114 1.00 95.88 566 TYR A C 1
ATOM 4476 O O . TYR A 1 566 ? -0.223 15.537 -10.218 1.00 95.88 566 TYR A O 1
ATOM 4484 N N . ILE A 1 567 ? 0.357 15.275 -12.380 1.00 96.44 567 ILE A N 1
ATOM 4485 C CA . ILE A 1 567 ? -0.252 16.502 -12.873 1.00 96.44 567 ILE A CA 1
ATOM 4486 C C . ILE A 1 567 ? -1.275 16.107 -13.939 1.00 96.44 567 ILE A C 1
ATOM 4488 O O . ILE A 1 567 ? -0.894 15.660 -15.023 1.00 96.44 567 ILE A O 1
ATOM 4492 N N . PRO A 1 568 ? -2.582 16.264 -13.661 1.00 95.56 568 PRO A N 1
ATOM 4493 C CA . PRO A 1 568 ? -3.608 16.016 -14.658 1.00 95.56 568 PRO A CA 1
ATOM 4494 C C . PRO A 1 568 ? -3.384 16.854 -15.913 1.00 95.56 568 PRO A C 1
ATOM 4496 O O . PRO A 1 568 ? -2.925 17.999 -15.852 1.00 95.56 568 PRO A O 1
ATOM 4499 N N . LYS A 1 569 ? -3.766 16.287 -17.051 1.00 95.94 569 LYS A N 1
ATOM 4500 C CA . LYS A 1 569 ? -3.757 16.940 -18.350 1.00 95.94 569 LYS A CA 1
ATOM 4501 C C . LYS A 1 569 ? -4.334 18.355 -18.266 1.00 95.94 569 LYS A C 1
ATOM 4503 O O . LYS A 1 569 ? -5.329 18.598 -17.586 1.00 95.94 569 LYS A O 1
ATOM 4508 N N . ASP A 1 570 ? -3.729 19.267 -19.024 1.00 95.44 570 ASP A N 1
ATOM 4509 C CA . ASP A 1 570 ? -4.090 20.685 -19.119 1.00 95.44 570 ASP A CA 1
ATOM 4510 C C . ASP A 1 570 ? -3.866 21.519 -17.840 1.00 95.44 570 ASP A C 1
ATOM 4512 O O . ASP A 1 570 ? -4.012 22.743 -17.904 1.00 95.44 570 ASP A O 1
ATOM 4516 N N . ASN A 1 571 ? -3.451 20.932 -16.708 1.00 95.25 571 ASN A N 1
ATOM 4517 C CA . ASN A 1 571 ? -3.146 21.705 -15.502 1.00 95.25 571 ASN A CA 1
ATOM 4518 C C . ASN A 1 571 ? -1.763 22.386 -15.601 1.00 95.25 571 ASN A C 1
ATOM 4520 O O . ASN A 1 571 ? -0.734 21.710 -15.721 1.00 95.25 571 ASN A O 1
ATOM 4524 N N . PRO A 1 572 ? -1.695 23.729 -15.514 1.00 97.00 572 PRO A N 1
ATOM 4525 C CA . PRO A 1 572 ? -0.436 24.459 -15.500 1.00 97.00 572 PRO A CA 1
ATOM 4526 C C . PRO A 1 572 ? 0.380 24.188 -14.245 1.00 97.00 572 PRO A C 1
ATOM 4528 O O . PRO A 1 572 ? -0.149 24.213 -13.130 1.00 97.00 572 PRO A O 1
ATOM 4531 N N . HIS A 1 573 ? 1.683 24.011 -14.420 1.00 97.94 573 HIS A N 1
ATOM 4532 C CA . HIS A 1 573 ? 2.591 23.722 -13.324 1.00 97.94 573 HIS A CA 1
ATOM 4533 C C . HIS A 1 573 ? 4.031 24.183 -13.615 1.00 97.94 573 HIS A C 1
ATOM 4535 O O . HIS A 1 573 ? 4.339 24.710 -14.688 1.00 97.94 573 HIS A O 1
ATOM 4541 N N . TYR A 1 574 ? 4.902 24.044 -12.616 1.00 98.00 574 TYR A N 1
ATOM 4542 C CA . TYR A 1 574 ? 6.349 24.261 -12.709 1.00 98.00 574 TYR A CA 1
ATOM 4543 C C . TYR A 1 574 ? 7.088 23.336 -11.737 1.00 98.00 574 TYR A C 1
ATOM 4545 O O . TYR A 1 574 ? 6.507 22.922 -10.734 1.00 98.00 574 TYR A O 1
ATOM 4553 N N . VAL A 1 575 ? 8.382 23.096 -11.982 1.00 98.25 575 VAL A N 1
ATOM 4554 C CA . VAL A 1 575 ? 9.266 22.355 -11.062 1.00 98.25 575 VAL A CA 1
ATOM 4555 C C . VAL A 1 575 ? 10.519 23.182 -10.786 1.00 98.25 575 VAL A C 1
ATOM 4557 O O . VAL A 1 575 ? 11.303 23.469 -11.688 1.00 98.25 575 VAL A O 1
ATOM 4560 N N . GLU A 1 576 ? 10.708 23.595 -9.540 1.00 98.06 576 GLU A N 1
ATOM 4561 C CA . GLU A 1 576 ? 11.853 24.384 -9.083 1.00 98.06 576 GLU A CA 1
ATOM 4562 C C . GLU A 1 576 ? 12.840 23.497 -8.324 1.00 98.06 576 GLU A C 1
ATOM 4564 O O . GLU A 1 576 ? 12.431 22.755 -7.436 1.00 98.06 576 GLU A O 1
ATOM 4569 N N . ASN A 1 577 ? 14.138 23.599 -8.621 1.00 98.06 577 ASN A N 1
ATOM 4570 C CA . ASN A 1 577 ? 15.172 23.001 -7.780 1.00 98.06 577 ASN A CA 1
ATOM 4571 C C . ASN A 1 577 ? 15.420 23.884 -6.548 1.00 98.06 577 ASN A C 1
ATOM 4573 O O . ASN A 1 577 ? 15.988 24.973 -6.662 1.00 98.06 577 ASN A O 1
ATOM 4577 N N . THR A 1 578 ? 15.023 23.394 -5.375 1.00 97.12 578 THR A N 1
ATOM 4578 C CA . THR A 1 578 ? 15.168 24.089 -4.085 1.00 97.12 578 THR A CA 1
ATOM 4579 C C . THR A 1 578 ? 16.421 23.678 -3.311 1.00 97.12 578 THR A C 1
ATOM 4581 O O . THR A 1 578 ? 16.716 24.262 -2.266 1.00 97.12 578 THR A O 1
ATOM 4584 N N . GLY A 1 579 ? 17.158 22.686 -3.814 1.00 93.00 579 GLY A N 1
ATOM 4585 C CA . GLY A 1 579 ? 18.372 22.157 -3.207 1.00 93.00 579 GLY A CA 1
ATOM 4586 C C . GLY A 1 579 ? 19.659 22.839 -3.679 1.00 93.00 579 GLY A C 1
ATOM 4587 O O . GLY A 1 579 ? 19.669 23.776 -4.481 1.00 93.00 579 GLY A O 1
ATOM 4588 N N . ASP A 1 580 ? 20.782 22.331 -3.172 1.00 94.31 580 ASP A N 1
ATOM 4589 C CA . ASP A 1 580 ? 22.144 22.760 -3.517 1.00 94.31 580 ASP A CA 1
ATOM 4590 C C . ASP A 1 580 ? 22.855 21.822 -4.512 1.00 94.31 580 ASP A C 1
ATOM 4592 O O . ASP A 1 580 ? 23.971 22.109 -4.954 1.00 94.31 580 ASP A O 1
ATOM 4596 N N . CYS A 1 581 ? 22.193 20.732 -4.904 1.00 94.44 581 CYS A N 1
ATOM 4597 C CA . CYS A 1 581 ? 22.665 19.733 -5.859 1.00 94.44 581 CYS A CA 1
ATOM 4598 C C . CYS A 1 581 ? 21.807 19.727 -7.134 1.00 94.44 581 CYS A C 1
ATOM 4600 O O . CYS A 1 581 ? 20.770 20.385 -7.210 1.00 94.44 581 CYS A O 1
ATOM 4602 N N . ASP A 1 582 ? 22.240 18.990 -8.159 1.00 96.50 582 ASP A N 1
ATOM 4603 C CA . ASP A 1 582 ? 21.414 18.768 -9.347 1.00 96.50 582 ASP A CA 1
ATOM 4604 C C . ASP A 1 582 ? 20.138 17.998 -8.959 1.00 96.50 582 ASP A C 1
ATOM 4606 O O . ASP A 1 582 ? 20.201 16.957 -8.306 1.00 96.50 582 ASP A O 1
ATOM 4610 N N . LEU A 1 583 ? 18.989 18.508 -9.394 1.00 97.88 583 LEU A N 1
ATOM 4611 C CA . LEU A 1 583 ? 17.703 17.826 -9.332 1.00 97.88 583 LEU A CA 1
ATOM 4612 C C . LEU A 1 583 ? 17.517 17.035 -10.629 1.00 97.88 583 LEU A C 1
ATOM 4614 O O . LEU A 1 583 ? 17.633 17.609 -11.714 1.00 97.88 583 LEU A O 1
ATOM 4618 N N . ILE A 1 584 ? 17.233 15.738 -10.521 1.00 97.50 584 ILE A N 1
ATOM 4619 C CA . ILE A 1 584 ? 16.948 14.853 -11.654 1.00 97.50 584 ILE A CA 1
ATOM 4620 C C . ILE A 1 584 ? 15.567 14.243 -11.444 1.00 97.50 584 ILE A C 1
ATOM 4622 O O . ILE A 1 584 ? 15.311 13.651 -10.399 1.00 97.50 584 ILE A O 1
ATOM 4626 N N . PHE A 1 585 ? 14.692 14.368 -12.435 1.00 98.31 585 PHE A N 1
ATOM 4627 C CA . PHE A 1 585 ? 13.365 13.761 -12.407 1.00 98.31 585 PHE A CA 1
ATOM 4628 C C . PHE A 1 585 ? 12.935 13.287 -13.797 1.00 98.31 585 PHE A C 1
ATOM 4630 O O . PHE A 1 585 ? 13.498 13.696 -14.819 1.00 98.31 585 PHE A O 1
ATOM 4637 N N . LEU A 1 586 ? 11.969 12.375 -13.804 1.00 98.50 586 LEU A N 1
ATOM 4638 C CA . LEU A 1 586 ? 11.338 11.809 -14.988 1.00 98.50 586 LEU A CA 1
ATOM 4639 C C . LEU A 1 586 ? 9.936 12.404 -15.103 1.00 98.50 586 LEU A C 1
ATOM 4641 O O . LEU A 1 586 ? 9.188 12.318 -14.139 1.00 98.50 586 LEU A O 1
ATOM 4645 N N . GLU A 1 587 ? 9.590 12.970 -16.253 1.00 98.44 587 GLU A N 1
ATOM 4646 C CA . GLU A 1 587 ? 8.212 13.280 -16.653 1.00 98.44 587 GLU A CA 1
ATOM 4647 C C . GLU A 1 587 ? 7.770 12.131 -17.574 1.00 98.44 587 GLU A C 1
ATOM 4649 O O . GLU A 1 587 ? 8.444 11.877 -18.572 1.00 98.44 587 GLU A O 1
ATOM 4654 N N . VAL A 1 588 ? 6.711 11.388 -17.254 1.00 98.50 588 VAL A N 1
ATOM 4655 C CA . VAL A 1 588 ? 6.254 10.220 -18.028 1.00 98.50 588 VAL A CA 1
ATOM 4656 C C . VAL A 1 588 ? 4.786 10.403 -18.401 1.00 98.50 588 VAL A C 1
ATOM 4658 O O . VAL A 1 588 ? 3.974 10.813 -17.577 1.00 98.50 588 VAL A O 1
ATOM 4661 N N . PHE A 1 589 ? 4.446 10.111 -19.654 1.00 98.44 589 PHE A N 1
ATOM 4662 C CA . PHE A 1 589 ? 3.150 10.439 -20.242 1.00 98.44 589 PHE A CA 1
ATOM 4663 C C . PHE A 1 589 ? 2.525 9.198 -20.890 1.00 98.44 589 PHE A C 1
ATOM 4665 O O . PHE A 1 589 ? 3.184 8.574 -21.730 1.00 98.44 589 PHE A O 1
ATOM 4672 N N . PRO A 1 590 ? 1.242 8.881 -20.630 1.00 96.88 590 PRO A N 1
ATOM 4673 C CA . PRO A 1 590 ? 0.517 7.792 -21.286 1.00 96.88 590 PRO A CA 1
ATOM 4674 C C . PRO A 1 590 ? 0.085 8.223 -22.703 1.00 96.88 590 PRO A C 1
ATOM 4676 O O . PRO A 1 590 ? -1.094 8.295 -23.049 1.00 96.88 590 PRO A O 1
ATOM 4679 N N . SER A 1 591 ? 1.061 8.616 -23.522 1.00 97.69 591 SER A N 1
ATOM 4680 C CA . SER A 1 591 ? 0.905 9.137 -24.879 1.00 97.69 591 SER A CA 1
ATOM 4681 C C . SER A 1 591 ? 2.162 8.839 -25.699 1.00 97.69 591 SER A C 1
ATOM 4683 O O . SER A 1 591 ? 3.265 9.014 -25.190 1.00 97.69 591 SER A O 1
ATOM 4685 N N . PRO A 1 592 ? 2.039 8.503 -26.998 1.00 97.75 592 PRO A N 1
ATOM 4686 C CA . PRO A 1 592 ? 3.189 8.178 -27.843 1.00 97.75 592 PRO A CA 1
ATOM 4687 C C . PRO A 1 592 ? 4.074 9.386 -28.186 1.00 97.75 592 PRO A C 1
ATOM 4689 O O . PRO A 1 592 ? 5.170 9.201 -28.708 1.00 97.75 592 PRO A O 1
ATOM 4692 N N . THR A 1 593 ? 3.607 10.615 -27.948 1.00 98.00 593 THR A N 1
ATOM 4693 C CA . THR A 1 593 ? 4.337 11.859 -28.254 1.00 98.00 593 THR A CA 1
ATOM 4694 C C . THR A 1 593 ? 4.435 12.758 -27.031 1.00 98.00 593 THR A C 1
ATOM 4696 O O . THR A 1 593 ? 3.438 12.899 -26.315 1.00 98.00 593 THR A O 1
ATOM 4699 N N . PHE A 1 594 ? 5.569 13.435 -26.853 1.00 97.62 594 PHE A N 1
ATOM 4700 C CA . PHE A 1 594 ? 5.714 14.521 -25.881 1.00 97.62 594 PHE A CA 1
ATOM 4701 C C . PHE A 1 594 ? 5.148 15.833 -26.450 1.00 97.62 594 PHE A C 1
ATOM 4703 O O . PHE A 1 594 ? 5.425 16.178 -27.601 1.00 97.62 594 PHE A O 1
ATOM 4710 N N . GLN A 1 595 ? 4.355 16.568 -25.663 1.00 96.81 595 GLN A N 1
ATOM 4711 C CA . GLN A 1 595 ? 3.859 17.903 -26.026 1.00 96.81 595 GLN A CA 1
ATOM 4712 C C . GLN A 1 595 ? 3.733 18.770 -24.781 1.00 96.81 595 GLN A C 1
ATOM 4714 O O . GLN A 1 595 ? 3.110 18.345 -23.816 1.00 96.81 595 GLN A O 1
ATOM 4719 N N . ASP A 1 596 ? 4.223 20.000 -24.830 1.00 96.06 596 ASP A N 1
ATOM 4720 C CA . ASP A 1 596 ? 3.978 21.034 -23.833 1.00 96.06 596 ASP A CA 1
ATOM 4721 C C . ASP A 1 596 ? 3.599 22.367 -24.490 1.00 96.06 596 ASP A C 1
ATOM 4723 O O . ASP A 1 596 ? 3.740 22.578 -25.698 1.00 96.06 596 ASP A O 1
ATOM 4727 N N . ILE A 1 597 ? 3.037 23.265 -23.683 1.00 96.12 597 ILE A N 1
ATOM 4728 C CA . ILE A 1 597 ? 2.821 24.662 -24.046 1.00 96.12 597 ILE A CA 1
ATOM 4729 C C . ILE A 1 597 ? 3.461 25.543 -22.977 1.00 96.12 597 ILE A C 1
ATOM 4731 O O . ILE A 1 597 ? 3.019 25.582 -21.829 1.00 96.12 597 ILE A O 1
ATOM 4735 N N . SER A 1 598 ? 4.487 26.295 -23.373 1.00 95.69 598 SER A N 1
ATOM 4736 C CA . SER A 1 598 ? 5.166 27.264 -22.511 1.00 95.69 598 SER A CA 1
ATOM 4737 C C . SER A 1 598 ? 4.340 28.536 -22.322 1.00 95.69 598 SER A C 1
ATOM 4739 O O . SER A 1 598 ? 3.932 29.191 -23.289 1.00 95.69 598 SER A O 1
ATOM 4741 N N . LEU A 1 599 ? 4.156 28.958 -21.064 1.00 95.12 599 LEU A N 1
ATOM 4742 C CA . LEU A 1 599 ? 3.486 30.222 -20.743 1.00 95.12 599 LEU A CA 1
ATOM 4743 C C . LEU A 1 599 ? 4.212 31.412 -21.382 1.00 95.12 599 LEU A C 1
ATOM 4745 O O . LEU A 1 599 ? 3.577 32.312 -21.932 1.00 95.12 599 LEU A O 1
ATOM 4749 N N . 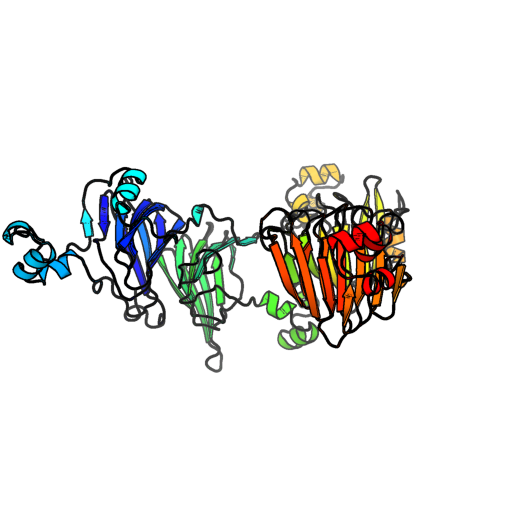ALA A 1 600 ? 5.545 31.427 -21.319 1.00 92.44 600 ALA A N 1
ATOM 4750 C CA . ALA A 1 600 ? 6.336 32.532 -21.851 1.00 92.44 600 ALA A CA 1
ATOM 4751 C C . ALA A 1 600 ? 6.178 32.651 -23.372 1.00 92.44 600 ALA A C 1
ATOM 4753 O O . ALA A 1 600 ? 5.972 33.751 -23.884 1.00 92.44 600 ALA A O 1
ATOM 4754 N N . GLU A 1 601 ? 6.224 31.525 -24.083 1.00 93.19 601 GLU A N 1
ATOM 4755 C CA . GLU A 1 601 ? 6.058 31.500 -25.535 1.00 93.19 601 GLU A CA 1
ATOM 4756 C C . GLU A 1 601 ? 4.629 31.881 -25.951 1.00 93.19 601 GLU A C 1
ATOM 4758 O O . GLU A 1 601 ? 4.449 32.694 -26.862 1.00 93.19 601 GLU A O 1
ATOM 4763 N N . TRP A 1 602 ? 3.605 31.402 -25.234 1.00 95.06 602 TRP A N 1
ATOM 4764 C CA . TRP A 1 602 ? 2.220 31.810 -25.480 1.00 95.06 602 TRP A CA 1
ATOM 4765 C C . TRP A 1 602 ? 2.036 33.329 -25.355 1.00 95.06 602 TRP A C 1
ATOM 4767 O O . TRP A 1 602 ? 1.460 33.969 -26.247 1.00 95.06 602 TRP A O 1
ATOM 4777 N N . LEU A 1 603 ? 2.558 33.933 -24.283 1.00 94.81 603 LEU A N 1
ATOM 4778 C CA . LEU A 1 603 ? 2.476 35.381 -24.095 1.00 94.81 603 LEU A CA 1
ATOM 4779 C C . LEU A 1 603 ? 3.261 36.139 -25.173 1.00 94.81 603 LEU A C 1
ATOM 4781 O O . LEU A 1 603 ? 2.769 37.147 -25.678 1.00 94.81 603 LEU A O 1
ATOM 4785 N N . ALA A 1 604 ? 4.437 35.649 -25.577 1.00 92.06 604 ALA A N 1
ATOM 4786 C CA . ALA A 1 604 ? 5.242 36.272 -26.628 1.00 92.06 604 ALA A CA 1
ATOM 4787 C C . ALA A 1 604 ? 4.550 36.269 -28.001 1.00 92.06 604 ALA A C 1
ATOM 4789 O O . ALA A 1 604 ? 4.722 37.198 -28.793 1.00 92.06 604 ALA A O 1
ATOM 4790 N N . HIS A 1 605 ? 3.742 35.243 -28.277 1.00 93.94 605 HIS A N 1
ATOM 4791 C CA . HIS A 1 605 ? 2.977 35.118 -29.518 1.00 93.94 605 HIS A CA 1
ATOM 4792 C C . HIS A 1 605 ? 1.552 35.683 -29.438 1.00 93.94 605 HIS A C 1
ATOM 4794 O O . HIS A 1 605 ? 0.794 35.596 -30.407 1.00 93.94 605 HIS A O 1
ATOM 4800 N N . THR A 1 606 ? 1.198 36.335 -28.331 1.00 95.00 606 THR A N 1
ATOM 4801 C CA . THR A 1 606 ? -0.066 37.062 -28.164 1.00 95.00 606 THR A CA 1
ATOM 4802 C C . THR A 1 606 ? 0.166 38.567 -28.363 1.00 95.00 606 THR A C 1
ATOM 4804 O O . THR A 1 606 ? 1.200 39.086 -27.940 1.00 95.00 606 THR A O 1
ATOM 4807 N N . PRO A 1 607 ? -0.761 39.330 -28.989 1.00 95.12 607 PRO A N 1
ATOM 4808 C CA . PRO A 1 607 ? -0.585 40.771 -29.162 1.00 95.12 607 PRO A CA 1
ATOM 4809 C C . PRO A 1 607 ? -0.238 41.472 -27.843 1.00 95.12 607 PRO A C 1
ATOM 4811 O O . PRO A 1 607 ? -0.997 41.402 -26.880 1.00 95.12 607 PRO A O 1
ATOM 4814 N N . THR A 1 608 ? 0.882 42.193 -27.810 1.00 92.31 608 THR A N 1
ATOM 4815 C CA . THR A 1 608 ? 1.448 42.773 -26.577 1.00 92.31 608 THR A CA 1
ATOM 4816 C C . THR A 1 608 ? 0.482 43.688 -25.828 1.00 92.31 608 THR A C 1
ATOM 4818 O O . THR A 1 608 ? 0.423 43.650 -24.601 1.00 92.31 608 THR A O 1
ATOM 4821 N N . ARG A 1 609 ? -0.333 44.465 -26.560 1.00 93.50 609 ARG A N 1
ATOM 4822 C CA . ARG A 1 609 ? -1.437 45.254 -25.986 1.00 93.50 609 ARG A CA 1
ATOM 4823 C C . ARG A 1 609 ? -2.395 44.365 -25.192 1.00 93.50 609 ARG A C 1
ATOM 4825 O O . ARG A 1 609 ? -2.735 44.711 -24.071 1.00 93.50 609 ARG A O 1
ATOM 4832 N N . LEU A 1 610 ? -2.805 43.234 -25.770 1.00 96.06 610 LEU A N 1
ATOM 4833 C CA . LEU A 1 610 ? -3.738 42.301 -25.146 1.00 96.06 610 LEU A CA 1
ATOM 4834 C C . LEU A 1 610 ? -3.114 41.653 -23.910 1.00 96.06 610 LEU A C 1
ATOM 4836 O O . LEU A 1 610 ? -3.760 41.618 -22.872 1.00 96.06 610 LEU A O 1
ATOM 4840 N N . VAL A 1 611 ? -1.859 41.205 -23.991 1.00 94.25 611 VAL A N 1
ATOM 4841 C CA . VAL A 1 611 ? -1.137 40.664 -22.827 1.00 94.25 611 VAL A CA 1
ATOM 4842 C C . VAL A 1 611 ? -1.109 41.694 -21.700 1.00 94.25 611 VAL A C 1
ATOM 4844 O O . VAL A 1 611 ? -1.572 41.409 -20.601 1.00 94.25 611 VAL A O 1
ATOM 4847 N N . ASN A 1 612 ? -0.662 42.921 -21.980 1.00 92.94 612 ASN A N 1
ATOM 4848 C CA . ASN A 1 612 ? -0.573 43.982 -20.976 1.00 92.94 612 ASN A CA 1
ATOM 4849 C C . ASN A 1 612 ? -1.944 44.408 -20.411 1.00 92.94 612 ASN A C 1
ATOM 4851 O O . ASN A 1 612 ? -2.033 44.815 -19.255 1.00 92.94 612 ASN A O 1
ATOM 4855 N N . GLU A 1 613 ? -3.015 44.303 -21.199 1.00 94.81 613 GLU A N 1
ATOM 4856 C CA . GLU A 1 613 ? -4.392 44.500 -20.728 1.00 94.81 613 GLU A CA 1
ATOM 4857 C C . GLU A 1 613 ? -4.874 43.392 -19.781 1.00 94.81 613 GLU A C 1
ATOM 4859 O O . GLU A 1 613 ? -5.764 43.664 -18.986 1.00 94.81 613 GLU A O 1
ATOM 4864 N N . HIS A 1 614 ? -4.298 42.184 -19.825 1.00 94.56 614 HIS A N 1
ATOM 4865 C CA . HIS A 1 614 ? -4.620 41.105 -18.881 1.00 94.56 614 HIS A CA 1
ATOM 4866 C C . HIS A 1 614 ? -3.797 41.183 -17.591 1.00 94.56 614 HIS A C 1
ATOM 4868 O O . HIS A 1 614 ? -4.336 40.982 -16.507 1.00 94.56 614 HIS A O 1
ATOM 4874 N N . ILE A 1 615 ? -2.488 41.438 -17.698 1.00 93.50 615 ILE A N 1
ATOM 4875 C CA . ILE A 1 615 ? -1.554 41.291 -16.564 1.00 93.50 615 ILE A CA 1
ATOM 4876 C C . ILE A 1 615 ? -1.114 42.620 -15.939 1.00 93.50 615 ILE A C 1
ATOM 4878 O O . ILE A 1 615 ? -0.601 42.633 -14.825 1.00 93.50 615 ILE A O 1
ATOM 4882 N N . HIS A 1 616 ? -1.293 43.742 -16.643 1.00 93.50 616 HIS A N 1
ATOM 4883 C CA . HIS A 1 616 ? -0.990 45.098 -16.165 1.00 93.50 616 HIS A CA 1
ATOM 4884 C C . HIS A 1 616 ? 0.449 45.330 -15.657 1.00 93.50 616 HIS A C 1
ATOM 4886 O O . HIS A 1 616 ? 0.683 46.167 -14.786 1.00 93.50 616 HIS A O 1
ATOM 4892 N N . THR A 1 617 ? 1.436 44.633 -16.222 1.00 90.50 617 THR A N 1
ATOM 4893 C CA . THR A 1 617 ? 2.852 44.704 -15.811 1.00 90.50 617 THR A CA 1
ATOM 4894 C C . THR A 1 617 ? 3.670 45.783 -16.535 1.00 90.50 617 THR A C 1
ATOM 4896 O O . THR A 1 617 ? 4.797 46.075 -16.137 1.00 90.50 617 THR A O 1
ATOM 4899 N N . GLY A 1 618 ? 3.136 46.387 -17.602 1.00 90.56 618 GLY A N 1
ATOM 4900 C CA . GLY A 1 618 ? 3.792 47.439 -18.385 1.00 90.56 618 GLY A CA 1
ATOM 4901 C C . GLY A 1 618 ? 4.842 46.940 -19.387 1.00 90.56 618 GLY A C 1
ATOM 4902 O O . GLY A 1 618 ? 5.156 45.751 -19.472 1.00 90.56 618 GLY A O 1
ATOM 4903 N N . GLU A 1 619 ? 5.408 47.876 -20.158 1.00 87.62 619 GLU A N 1
ATOM 4904 C CA . GLU A 1 619 ? 6.337 47.582 -21.266 1.00 87.62 619 GLU A CA 1
ATOM 4905 C C . GLU A 1 619 ? 7.619 46.865 -20.825 1.00 87.62 619 GLU A C 1
ATOM 4907 O O . GLU A 1 619 ? 8.176 46.087 -21.594 1.00 87.62 619 GLU A O 1
ATOM 4912 N N . ALA A 1 620 ? 8.079 47.087 -19.589 1.00 90.69 620 ALA A N 1
ATOM 4913 C CA . ALA A 1 620 ? 9.287 46.448 -19.070 1.00 90.69 620 ALA A CA 1
ATOM 4914 C C . ALA A 1 620 ? 9.171 44.916 -19.061 1.00 90.69 620 ALA A C 1
ATOM 4916 O O . ALA A 1 620 ? 10.093 44.237 -19.503 1.00 90.69 620 ALA A O 1
ATOM 4917 N N . PHE A 1 621 ? 8.029 44.378 -18.618 1.00 90.62 621 PHE A N 1
ATOM 4918 C CA . PHE A 1 621 ? 7.776 42.938 -18.652 1.00 90.62 621 PHE A CA 1
ATOM 4919 C C . PHE A 1 621 ? 7.570 42.440 -20.080 1.00 90.62 621 PHE A C 1
ATOM 4921 O O . PHE A 1 621 ? 8.181 41.453 -20.466 1.00 90.62 621 PHE A O 1
ATOM 4928 N N . ILE A 1 622 ? 6.765 43.147 -20.882 1.00 89.00 622 ILE A N 1
ATOM 4929 C CA . ILE A 1 622 ? 6.490 42.776 -22.280 1.00 89.00 622 ILE A CA 1
ATOM 4930 C C . ILE A 1 622 ? 7.787 42.631 -23.086 1.00 89.00 622 ILE A C 1
ATOM 4932 O O . ILE A 1 622 ? 7.939 41.677 -23.841 1.00 89.00 622 ILE A O 1
ATOM 4936 N N . ASN A 1 623 ? 8.742 43.542 -22.888 1.00 88.31 623 ASN A N 1
ATOM 4937 C CA . ASN A 1 623 ? 10.044 43.497 -23.551 1.00 88.31 623 ASN A CA 1
ATOM 4938 C C . ASN A 1 623 ? 10.974 42.397 -23.003 1.00 88.31 623 ASN A C 1
ATOM 4940 O O . ASN A 1 623 ? 11.978 42.090 -23.643 1.00 88.31 623 ASN A O 1
ATOM 4944 N N . ALA A 1 624 ? 10.671 41.831 -21.831 1.00 88.31 624 ALA A N 1
ATOM 4945 C CA . ALA A 1 624 ? 11.432 40.753 -21.205 1.00 88.31 624 ALA A CA 1
ATOM 4946 C C . ALA A 1 624 ? 10.903 39.347 -21.552 1.00 88.31 624 ALA A C 1
ATOM 4948 O O . ALA A 1 624 ? 11.587 38.364 -21.266 1.00 88.31 624 ALA A O 1
ATOM 4949 N N . ILE A 1 625 ? 9.714 39.227 -22.164 1.00 85.44 625 ILE A N 1
ATOM 4950 C CA . ILE A 1 625 ? 9.162 37.929 -22.581 1.00 85.44 625 ILE A CA 1
ATOM 4951 C C . ILE A 1 625 ? 9.995 37.361 -23.738 1.00 85.44 625 ILE A C 1
ATOM 4953 O O . ILE A 1 625 ? 10.386 38.066 -24.668 1.00 85.44 625 ILE A O 1
ATOM 4957 N N . TYR A 1 626 ? 10.268 36.062 -23.682 1.00 78.12 626 TYR A N 1
ATOM 4958 C CA . TYR A 1 626 ? 11.078 35.362 -24.670 1.00 78.12 626 TYR A CA 1
ATOM 4959 C C . TYR A 1 626 ? 10.205 34.806 -25.798 1.00 78.12 626 TYR A C 1
ATOM 4961 O O . TYR A 1 626 ? 9.246 34.091 -25.539 1.00 78.12 626 TYR A O 1
ATOM 4969 N N . ASN A 1 627 ? 10.598 35.052 -27.050 1.00 77.69 627 ASN A N 1
ATOM 4970 C CA . ASN A 1 627 ? 9.867 34.608 -28.250 1.00 77.69 627 ASN A CA 1
ATOM 4971 C C . ASN A 1 627 ? 10.072 33.128 -28.618 1.00 77.69 627 ASN A C 1
ATOM 4973 O O . ASN A 1 627 ? 9.739 32.727 -29.728 1.00 77.69 627 ASN A O 1
ATOM 4977 N N . LYS A 1 628 ? 10.736 32.354 -27.761 1.00 78.00 628 LYS A N 1
ATOM 4978 C CA . LYS A 1 628 ? 10.957 30.925 -27.957 1.00 78.00 628 LYS A CA 1
ATOM 4979 C C . LYS A 1 628 ? 10.975 30.252 -26.600 1.00 78.00 628 LYS A C 1
ATOM 4981 O O . LYS A 1 628 ? 11.572 30.794 -25.663 1.00 78.00 628 LYS A O 1
ATOM 4986 N N . GLU A 1 629 ? 10.383 29.071 -26.542 1.00 77.06 629 GLU A N 1
ATOM 4987 C CA . GLU A 1 629 ? 10.412 28.209 -25.373 1.00 77.06 629 GLU A CA 1
ATOM 4988 C C . GLU A 1 629 ? 11.826 28.051 -24.781 1.00 77.06 629 GLU A C 1
ATOM 4990 O O . GLU A 1 629 ? 12.821 27.778 -25.478 1.00 77.06 629 GLU A O 1
ATOM 4995 N N . ALA A 1 630 ? 11.925 28.253 -23.466 1.00 73.44 630 ALA A N 1
ATOM 4996 C CA . ALA A 1 630 ? 13.177 28.057 -22.752 1.00 73.44 630 ALA A CA 1
ATOM 4997 C C . ALA A 1 630 ? 13.295 26.636 -22.203 1.00 73.44 630 ALA A C 1
ATOM 4999 O O . ALA A 1 630 ? 14.427 26.143 -22.147 1.00 73.44 630 ALA A O 1
ATOM 5000 N N . VAL A 1 631 ? 12.161 26.013 -21.844 1.00 80.50 631 VAL A N 1
ATOM 5001 C CA . VAL A 1 631 ? 11.996 24.728 -21.138 1.00 80.50 631 VAL A CA 1
ATOM 5002 C C . VAL A 1 631 ? 12.594 24.761 -19.730 1.00 80.50 631 VAL A C 1
ATOM 5004 O O . VAL A 1 631 ? 11.910 24.510 -18.743 1.00 80.50 631 VAL A O 1
ATOM 5007 N N . ILE A 1 632 ? 13.858 25.174 -19.619 1.00 86.69 632 ILE A N 1
ATOM 5008 C CA . ILE A 1 632 ? 14.580 25.369 -18.364 1.00 86.69 632 ILE A CA 1
ATOM 5009 C C . ILE A 1 632 ? 15.061 26.818 -18.244 1.00 86.69 632 ILE A C 1
ATOM 5011 O O . ILE A 1 632 ? 15.742 27.348 -19.132 1.00 86.69 632 ILE A O 1
ATOM 5015 N N . ARG A 1 633 ? 14.766 27.446 -17.104 1.00 83.12 633 ARG A N 1
ATOM 5016 C CA . ARG A 1 633 ? 15.230 28.784 -16.726 1.00 83.12 633 ARG A CA 1
ATOM 5017 C C . ARG A 1 633 ? 16.414 28.692 -15.757 1.00 83.12 633 ARG A C 1
ATOM 5019 O O . ARG A 1 633 ? 16.390 27.856 -14.853 1.00 83.12 633 ARG A O 1
ATOM 5026 N N . PRO A 1 634 ? 17.469 29.503 -15.952 1.00 75.12 634 PRO A N 1
ATOM 5027 C CA . PRO A 1 634 ? 18.456 29.738 -14.906 1.00 75.12 634 PRO A CA 1
ATOM 5028 C C . PRO A 1 634 ? 17.887 30.662 -13.821 1.00 75.12 634 PRO A C 1
ATOM 5030 O O . PRO A 1 634 ? 16.911 31.371 -14.075 1.00 75.12 634 PRO A O 1
ATOM 5033 N N . LEU A 1 635 ? 18.558 30.665 -12.668 1.00 55.53 635 LEU A N 1
ATOM 5034 C CA . LEU A 1 635 ? 18.435 31.688 -11.627 1.00 55.53 635 LEU A CA 1
ATOM 5035 C C . LEU A 1 635 ? 18.682 33.101 -12.178 1.00 55.53 635 LEU A C 1
ATOM 5037 O O . LEU A 1 635 ? 19.652 33.264 -12.964 1.00 55.53 635 LEU A O 1
#

pLDDT: mean 93.49, std 7.28, range [46.69, 98.81]

Sequence (635 aa):
VNVKDFPIATELAGVQMRLVRGGVRELHWHPATEWAYVMSGTCRITAIDEGGKAFVEDVSESDLWLFPSGRPHSIQGLGDDGCFFLLVFNDAAFSESATFLLTDWMSHVPLEVLAKNFQVPKSTFANLPQQELYMFATELPRPLEVDQRQAALGTGFIPESYAFFASQMEPNYTRLGGEVKIIDKRNFPVTKIAASIVTLKPGGLRELHWHPNGDEWTYFVTGKARVGVFQASQYPAAARTMDFQEGDIGYIKKDNPHYIENTADVDLVFLEVFAADYFEDISLAEWLAHTPSRLVNEHIRTGEAFINSIYKYEAVNVNDFPIAVNMAGVQMRLFSGAVRELHWHPENEWAFVFFGTCRVTLVDEGGYAYVGDVTASDLWFFPAGRPHSIQGLGDDGCFFLLVFDSGNFSEADTFLLTDWMGHVPLSVLSKNFQVPESVFKNLPTTELYMFASELPRPLKVEQHEVAIGTGLLNESIAFYTTQMKPNYTRLGGNVKIIDNANFPITTIAAAIVTLKPGGLRELHWHPNADEWTYFVSGMARVGMFEAGNYPANSRTMDFQEGDIGYIPKDNPHYVENTGDCDLIFLEVFPSPTFQDISLAEWLAHTPTRLVNEHIHTGEAFINAIYNKEAVIRPL

Radius of gyration: 31.37 Å; Cα contacts (8 Å, |Δi|>4): 1587; chains: 1; bounding box: 71×85×83 Å

Nearest PDB structures (foldseek):
  9gof-assembly1_C  TM=9.547E-01  e=3.834E-36  Synechocystis
  6l4c-assembly1_C  TM=7.561E-01  e=7.561E-19  Corylus avellana
  2ete-assembly1_A  TM=8.888E-01  e=6.082E-09  Hordeum vulgare
  2et7-assembly1_A  TM=7.761E-01  e=4.447E-09  Hordeum vulgare
  2et1-assembly1_A  TM=7.774E-01  e=1.138E-08  Hordeum vulgare

Organism: NCBI:txid334625

Secondary structure (DSSP, 8-state):
--TTTSTT--S-EEEEEEE-TTEEEEEEE-SS-EEEEEEEEEEEEEEE-TT--EEEEEEETT-EEEE-TT--EEEEEEEEEEEEEEEEES-TT--GGGSEEHHHHHHTS-HHHHHHHHTS-GGGGTT--SS--SEEE-PPP--HHHHHHHHTTTT-B-SS-SEE-GGGPPPSEEETTEEEEEESTTTSTT-SSEEEEEEEPTT-EEEEEE-SSS-EEEEEEESEEEEEEEE-SSSSPEEEEEEEETT-EEEE-TT--EEEEE-SSS-EEEEEEESSSS---EEHHHHHHTS-HHHHHHHH---HHHHTTS-EEEEE-TTTSTT-TT-EEEEEEE-TT-EEEEEE-SS-EEEEEEEEEEEEEEE-TT--EEEEEEETT-EEEE-TT--EEEEEEEEEEEEEEEEES-TT--GGGSEEHHHHHHTS-HHHHHHHHTS-GGGGTT--SS--SEE--PPPPPHHHHHHHHTSSS-B-SS-SEE-GGGPPPSEEETTEEEEEESTTTSTT-SSEEEEEEE-TT-EEEEEE-SSSPEEEEEEESEEEEEEEE-SSSSPEEEEEEEETT-EEEE-TT--EEEEE-SSS-EEEEEEESSSS---EEHHHHHHTS-HHHHHHHH---HHHHTTS-SS--SEE--